Protein AF-A0A1X1XH77-F1 (afdb_monomer)

Sequence (384 aa):
MEAVADIVAADPANDDDTEAIATCLHEIAPSGPGAYGYLTWRYAATRATGSESSVSTAHEDLVALAIFIDHERQLLKDLVRAHGSILTKPNLAGLALRKEFKDLIDADVAGNSAADELRRTRASFNFLRRAVLLTVANSGNDQQLWDMLDRIRRPSTDRLPETSPQLERAIRRLIGFTAAVGELLSTDDANLAEFFRHSRRQLIALQLKRYDFLRRFRDGVAGWERASRRTTELAFEVLPRGEQLRTFLGEIRRSKMYSGYRVDEHRLTVLEDLETHFGAERCTWHRGRDHSDGIGNNYLVLAINSANGSGENAVAISPLAGRHATYVVRREWAEADWRILFANPKFEARLRGARKLLFTTGADRIDQYSAMRDKIINLLECNP

pLDDT: mean 75.99, std 14.58, range [31.11, 94.81]

Foldseek 3Di:
DLVLLCLLCVPPPDPDDSVLSVVLVVLLDDDDFLQHAPLNLVLVLVVVLPDDDDPQFPLNVLLSSLVSLVVVLVLLVVCCVVQNPLLVDLVSLVVSLVVLLVVLVVLLPDDPALVSLLVNLVSLLSSLSSNVLSCLSHVVCLVVSVVSLVVRDQRDPPSYPDHDPSSVSSNVSSVSSSVSSVVLSPDDPVSNVSRSVSHSVSSVCSNVCSVVSSVVSNVVVVVVVVVLVVPPDQQKDWDDPDPVLVVVVVCVVVDCPCPPFDFASVLCVLVVVLCVVQPVVQWIKMAGDPPQLFLRPQWIKIWGQDPVNLGTKMWIDGRGPPPDWIKTAASVQFQDDLSSLRSHHPSSSVSRGIDTHHQDDDPPPDHSSVVVSVVRCCVRPPDD

Secondary structure (DSSP, 8-state):
-HHHHHHHHTSTT--S-HHHHHHHHHTTS--SSSSS-HHHHHHHHHHHTT-------HHHHHHHHHHHHHHHHHHHHHHHHHH--TTT-HHHHHHHHHHHHHHHHHTT-S--SHHHHHHHHHHHHHHHHHHHHHHHHSGGGHHHHHHHHHHSPPP-GGG-SS--HHHHHHHHHHHHHHHHHHHHHTS-HHHHHHHHHHHHHHHHHHHTTTTHHHHHHHHHHHHHHHHHTT--S-SEEEEPTTTHHHHHHHHHHH-GGGTTS-B-GGGGHHHHHHHHHH-GGGEEEEEEPTT-TTTTTT-EEEEEE-TTSS-EEEEEE-SBTTT--EEEE-GGG-SS-HHHHHHS-HHHHHHTTEEEE-----TTS--HHHHHHHHHHHHHHS--

Mean predicted aligned error: 16.62 Å

Nearest PDB structures (foldseek):
  5xyf-assembly1_A  TM=3.357E-01  e=1.578E+00  Homo sapiens
  8v2d-assembly1_y  TM=3.725E-01  e=5.227E+00  synthetic construct
  5l7d-assembly1_A  TM=1.711E-01  e=3.007E+00  Homo sapiens
  4k1p-assembly2_B  TM=1.311E-01  e=5.473E+00  Bacillus cereus
  8zmg-assembly2_B  TM=1.627E-01  e=8.284E+00  Homo sapiens

Structure (mmCIF, N/CA/C/O backbone):
data_AF-A0A1X1XH77-F1
#
_entry.id   AF-A0A1X1XH77-F1
#
loop_
_atom_site.group_PDB
_atom_site.id
_atom_site.type_symbol
_atom_site.label_atom_id
_atom_site.label_alt_id
_atom_site.label_comp_id
_atom_site.label_asym_id
_atom_site.label_entity_id
_atom_site.label_seq_id
_atom_site.pdbx_PDB_ins_code
_atom_site.Cartn_x
_atom_site.Cartn_y
_atom_site.Cartn_z
_atom_site.occupancy
_atom_site.B_iso_or_equiv
_atom_site.auth_seq_id
_atom_site.auth_comp_id
_atom_site.auth_asym_id
_atom_site.auth_atom_id
_atom_site.pdbx_PDB_model_num
ATOM 1 N N . MET A 1 1 ? 5.839 -0.515 13.657 1.00 50.41 1 MET A N 1
ATOM 2 C CA . MET A 1 1 ? 5.701 -1.760 12.870 1.00 50.41 1 MET A CA 1
ATOM 3 C C . MET A 1 1 ? 4.861 -2.798 13.601 1.00 50.41 1 MET A C 1
ATOM 5 O O . MET A 1 1 ? 3.942 -3.304 12.985 1.00 50.41 1 MET A O 1
ATOM 9 N N . GLU A 1 2 ? 5.056 -3.042 14.901 1.00 44.75 2 GLU A N 1
ATOM 10 C CA . GLU A 1 2 ? 4.159 -3.925 15.683 1.00 44.75 2 GLU A CA 1
ATOM 11 C C . GLU A 1 2 ? 2.703 -3.438 15.705 1.00 44.75 2 GLU A C 1
ATOM 13 O O . GLU A 1 2 ? 1.815 -4.162 15.278 1.00 44.75 2 GLU A O 1
ATOM 18 N N . ALA A 1 3 ? 2.461 -2.156 16.010 1.00 45.78 3 ALA A N 1
ATOM 19 C CA . ALA A 1 3 ? 1.115 -1.571 15.928 1.00 45.78 3 ALA A CA 1
ATOM 20 C C . ALA A 1 3 ? 0.485 -1.648 14.517 1.00 45.78 3 ALA A C 1
ATOM 22 O O . ALA A 1 3 ? -0.729 -1.596 14.380 1.00 45.78 3 ALA A O 1
ATOM 23 N N . VAL A 1 4 ? 1.310 -1.765 13.470 1.00 54.72 4 VAL A N 1
ATOM 24 C CA . VAL A 1 4 ? 0.913 -1.878 12.055 1.00 54.72 4 VAL A CA 1
ATOM 25 C C . VAL A 1 4 ? 0.595 -3.334 11.692 1.00 54.72 4 VAL A C 1
ATOM 27 O O . VAL A 1 4 ? -0.341 -3.593 10.940 1.00 54.72 4 VAL A O 1
ATOM 30 N N . ALA A 1 5 ? 1.331 -4.287 12.263 1.00 54.03 5 ALA A N 1
ATOM 31 C CA . ALA A 1 5 ? 1.036 -5.708 12.153 1.00 54.03 5 ALA A CA 1
ATOM 32 C C . ALA A 1 5 ? -0.266 -6.061 12.881 1.00 54.03 5 ALA A C 1
ATOM 34 O O . ALA A 1 5 ? -1.115 -6.729 12.299 1.00 54.03 5 ALA A O 1
ATOM 35 N N . ASP A 1 6 ? -0.484 -5.504 14.076 1.00 53.34 6 ASP A N 1
ATOM 36 C CA . ASP A 1 6 ? -1.749 -5.619 14.811 1.00 53.34 6 ASP A CA 1
ATOM 37 C C . ASP A 1 6 ? -2.933 -5.037 14.023 1.00 53.34 6 ASP A C 1
A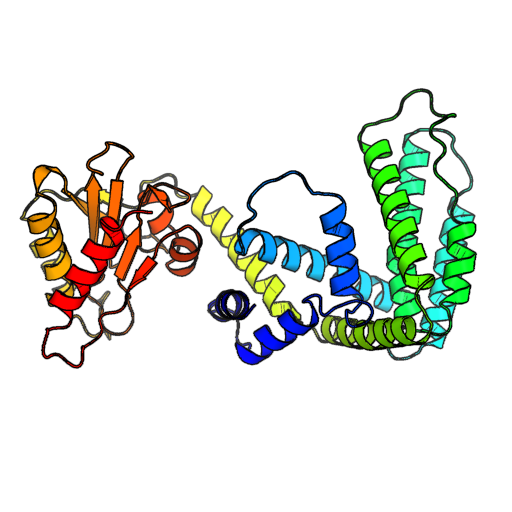TOM 39 O O . ASP A 1 6 ? -4.049 -5.546 14.102 1.00 53.34 6 ASP A O 1
ATOM 43 N N . ILE A 1 7 ? -2.701 -3.970 13.247 1.00 54.81 7 ILE A N 1
ATOM 44 C CA . ILE A 1 7 ? -3.710 -3.347 12.378 1.00 54.81 7 ILE A CA 1
ATOM 45 C C . ILE A 1 7 ? -4.145 -4.297 11.256 1.00 54.81 7 ILE A C 1
ATOM 47 O O . ILE A 1 7 ? -5.334 -4.409 10.970 1.00 54.81 7 ILE A O 1
ATOM 51 N N . VAL A 1 8 ? -3.192 -4.974 10.622 1.00 53.75 8 VAL A N 1
ATOM 52 C CA . VAL A 1 8 ? -3.450 -5.879 9.497 1.00 53.75 8 VAL A CA 1
ATOM 53 C C . VAL A 1 8 ? -3.994 -7.232 9.973 1.00 53.75 8 VAL A C 1
ATOM 55 O O . VAL A 1 8 ? -4.868 -7.798 9.316 1.00 53.75 8 VAL A O 1
ATOM 58 N N . ALA A 1 9 ? -3.502 -7.744 11.104 1.00 54.25 9 ALA A N 1
ATOM 59 C CA . ALA A 1 9 ? -3.920 -9.021 11.686 1.00 54.25 9 ALA A CA 1
ATOM 60 C C . ALA A 1 9 ? -5.307 -8.957 12.351 1.00 54.25 9 ALA A C 1
ATOM 62 O O . ALA A 1 9 ? -5.973 -9.973 12.508 1.00 54.25 9 ALA A O 1
ATOM 63 N N . ALA A 1 10 ? -5.768 -7.762 12.741 1.00 52.66 10 ALA A N 1
ATOM 64 C CA . ALA A 1 10 ? -7.101 -7.567 13.313 1.00 52.66 10 ALA A CA 1
ATOM 65 C C . ALA A 1 10 ? -8.241 -7.593 12.274 1.00 52.66 10 ALA A C 1
ATOM 67 O O . ALA A 1 10 ? -9.410 -7.535 12.671 1.00 52.66 10 ALA A O 1
ATOM 68 N N . ASP A 1 11 ? -7.930 -7.656 10.974 1.00 58.25 11 ASP A N 1
ATOM 69 C CA . ASP A 1 11 ? -8.921 -7.870 9.918 1.00 58.25 11 ASP A CA 1
ATOM 70 C C . ASP A 1 11 ? -9.438 -9.322 9.992 1.00 58.25 11 ASP A C 1
ATOM 72 O O . ASP A 1 11 ? -8.651 -10.250 9.807 1.00 58.25 11 ASP A O 1
ATOM 76 N N . PRO A 1 12 ? -10.743 -9.559 10.239 1.00 48.72 12 PRO A N 1
ATOM 77 C CA . PRO A 1 12 ? -11.304 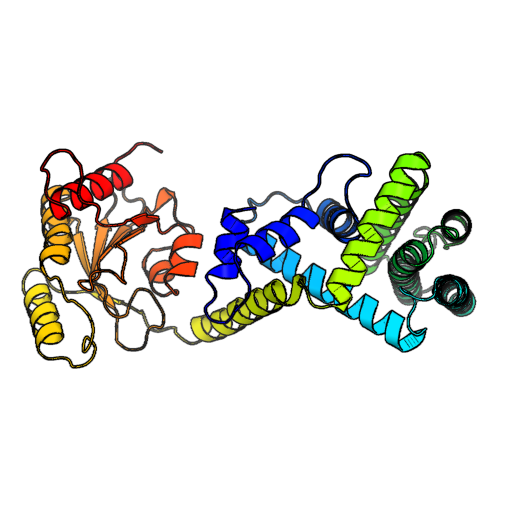-10.908 10.343 1.00 48.72 12 PRO A CA 1
ATOM 78 C C . PRO A 1 12 ? -11.200 -11.728 9.045 1.00 48.72 12 PRO A C 1
ATOM 80 O O . PRO A 1 12 ? -11.488 -12.921 9.072 1.00 48.72 12 PRO A O 1
ATOM 83 N N . ALA A 1 13 ? -10.827 -11.109 7.917 1.00 49.38 13 ALA A N 1
ATOM 84 C CA . ALA A 1 13 ? -10.548 -11.785 6.651 1.00 49.38 13 ALA A CA 1
ATOM 85 C C . ALA A 1 13 ? -9.068 -12.192 6.466 1.00 49.38 13 ALA A C 1
ATOM 87 O O . ALA A 1 13 ? -8.723 -12.767 5.426 1.00 49.38 13 ALA A O 1
ATOM 88 N N . ASN A 1 14 ? -8.186 -11.878 7.421 1.00 56.81 14 ASN A N 1
ATOM 89 C CA . ASN A 1 14 ? -6.795 -12.326 7.422 1.00 56.81 14 ASN A CA 1
ATOM 90 C C . ASN A 1 14 ? -6.616 -13.550 8.324 1.00 56.81 14 ASN A C 1
ATOM 92 O O . ASN A 1 14 ? -6.717 -13.456 9.540 1.00 56.81 14 ASN A O 1
ATOM 96 N N . ASP A 1 15 ? -6.268 -14.679 7.707 1.00 58.69 15 ASP A N 1
ATOM 97 C CA . ASP A 1 15 ? -5.841 -15.901 8.408 1.00 58.69 15 ASP A CA 1
ATOM 98 C C . ASP A 1 15 ? -4.331 -15.898 8.740 1.00 58.69 15 ASP A C 1
ATOM 100 O O . ASP A 1 15 ? -3.814 -16.870 9.290 1.00 58.69 15 ASP A O 1
ATOM 104 N N . ASP A 1 16 ? -3.601 -14.842 8.360 1.00 59.59 16 ASP A N 1
ATOM 105 C CA . ASP A 1 16 ? -2.149 -14.757 8.536 1.00 59.59 16 ASP A CA 1
ATOM 106 C C . ASP A 1 16 ? -1.786 -14.357 9.980 1.00 59.59 16 ASP A C 1
ATOM 108 O O . ASP A 1 16 ? -2.350 -13.415 10.537 1.00 59.59 16 ASP A O 1
ATOM 112 N N . ASP A 1 17 ? -0.809 -15.053 10.570 1.00 66.88 17 ASP A N 1
ATOM 113 C CA . ASP A 1 17 ? -0.306 -14.792 11.925 1.00 66.88 17 ASP A CA 1
ATOM 114 C C . ASP A 1 17 ? 0.305 -13.379 12.041 1.00 66.88 17 ASP A C 1
ATOM 116 O O . ASP A 1 17 ? 1.078 -12.943 11.177 1.00 66.88 17 ASP A O 1
ATOM 120 N N . THR A 1 18 ? 0.001 -12.666 13.130 1.00 66.06 18 THR A N 1
ATOM 121 C CA . THR A 1 18 ? 0.536 -11.334 13.447 1.00 66.06 18 THR A CA 1
ATOM 122 C C . THR A 1 18 ? 2.065 -11.308 13.400 1.00 66.06 18 THR A C 1
ATOM 124 O O . THR A 1 18 ? 2.646 -10.336 12.912 1.00 66.06 18 THR A O 1
ATOM 127 N N . GLU A 1 19 ? 2.732 -12.379 13.838 1.00 66.62 19 GLU A N 1
ATOM 128 C CA . GLU A 1 19 ? 4.197 -12.490 13.795 1.00 66.62 19 GLU A CA 1
ATOM 129 C C . GLU A 1 19 ? 4.725 -12.588 12.351 1.00 66.62 19 GLU A C 1
ATOM 131 O O . GLU A 1 19 ? 5.725 -11.955 11.987 1.00 66.62 19 GLU A O 1
ATOM 136 N N . ALA A 1 20 ? 4.011 -13.308 11.480 1.00 67.75 20 ALA A N 1
ATOM 137 C CA . ALA A 1 20 ? 4.349 -13.420 10.064 1.00 67.75 20 ALA A CA 1
ATOM 138 C C . ALA A 1 20 ? 4.154 -12.083 9.330 1.00 67.75 20 ALA A C 1
ATOM 140 O O . ALA A 1 20 ? 4.995 -11.695 8.510 1.00 67.75 20 ALA A O 1
ATOM 141 N N . ILE A 1 21 ? 3.087 -11.349 9.660 1.00 69.88 21 ILE A N 1
ATOM 142 C CA . ILE A 1 21 ? 2.819 -10.001 9.146 1.00 69.88 21 ILE A CA 1
ATOM 143 C C . ILE A 1 21 ? 3.902 -9.025 9.618 1.00 69.88 21 ILE A C 1
ATOM 145 O O . ILE A 1 21 ? 4.469 -8.301 8.797 1.00 69.88 21 ILE A O 1
ATOM 149 N N . ALA A 1 22 ? 4.233 -9.023 10.913 1.00 70.56 22 ALA A N 1
ATOM 150 C CA . ALA A 1 22 ? 5.274 -8.170 11.481 1.00 70.56 22 ALA A CA 1
ATOM 151 C C . ALA A 1 22 ? 6.634 -8.426 10.822 1.00 70.56 22 ALA A C 1
ATOM 153 O O . ALA A 1 22 ? 7.317 -7.475 10.446 1.00 70.56 22 ALA A O 1
ATOM 154 N N . THR A 1 23 ? 6.978 -9.695 10.595 1.00 74.44 23 THR A N 1
ATOM 155 C CA . THR A 1 23 ? 8.203 -10.093 9.892 1.00 74.44 23 THR A CA 1
ATOM 156 C C . THR A 1 23 ? 8.227 -9.560 8.456 1.00 74.44 23 THR A C 1
ATOM 158 O O . THR A 1 23 ? 9.194 -8.916 8.053 1.00 74.44 23 THR A O 1
ATOM 161 N N . CYS A 1 24 ? 7.148 -9.752 7.687 1.00 73.31 24 CYS A N 1
ATOM 162 C CA . CYS A 1 24 ? 7.056 -9.257 6.306 1.00 73.31 24 CYS A CA 1
ATOM 163 C C . CYS A 1 24 ? 7.119 -7.724 6.230 1.00 73.31 24 CYS A C 1
ATOM 165 O O . CYS A 1 24 ? 7.722 -7.163 5.318 1.00 73.31 24 CYS A O 1
ATOM 167 N N . LEU A 1 25 ? 6.504 -7.034 7.189 1.00 75.25 25 LEU A N 1
ATOM 168 C CA . LEU A 1 25 ? 6.560 -5.582 7.294 1.00 75.25 25 LEU A CA 1
ATOM 169 C C . LEU A 1 25 ? 7.969 -5.105 7.677 1.00 75.25 25 LEU A C 1
ATOM 171 O O . LEU A 1 25 ? 8.445 -4.116 7.122 1.00 75.25 25 LEU A O 1
ATOM 175 N N . HIS A 1 26 ? 8.660 -5.812 8.574 1.00 74.44 26 HIS A N 1
ATOM 176 C CA . HIS A 1 26 ? 10.034 -5.496 8.959 1.00 74.44 26 HIS A CA 1
ATOM 177 C C . HIS A 1 26 ? 11.010 -5.642 7.783 1.00 74.44 26 HIS A C 1
ATOM 179 O O . HIS A 1 26 ? 11.875 -4.792 7.616 1.00 74.44 26 HIS A O 1
ATOM 185 N N . GLU A 1 27 ? 10.803 -6.623 6.897 1.00 73.94 27 GLU A N 1
ATOM 186 C CA . GLU A 1 27 ? 11.566 -6.750 5.643 1.00 73.94 27 GLU A CA 1
ATOM 187 C C . GLU A 1 27 ? 11.402 -5.545 4.699 1.00 73.94 27 GLU A C 1
ATOM 189 O O . GLU A 1 27 ? 12.238 -5.355 3.816 1.00 73.94 27 GLU A O 1
ATOM 194 N N . ILE A 1 28 ? 10.333 -4.751 4.847 1.00 73.44 28 ILE A N 1
ATOM 195 C CA . ILE A 1 28 ? 10.083 -3.539 4.053 1.00 73.44 28 ILE A CA 1
ATOM 196 C C . ILE A 1 28 ? 10.552 -2.273 4.802 1.00 73.44 28 ILE A C 1
ATOM 198 O O . ILE A 1 28 ? 10.712 -1.221 4.178 1.00 73.44 28 ILE A O 1
ATOM 202 N N . ALA A 1 29 ? 10.836 -2.347 6.106 1.00 67.62 29 ALA A N 1
ATOM 203 C CA . ALA A 1 29 ? 11.350 -1.217 6.876 1.00 67.62 29 ALA A CA 1
ATOM 204 C C . ALA A 1 29 ? 12.810 -0.901 6.491 1.00 67.62 29 ALA A C 1
ATOM 206 O O . ALA A 1 29 ? 13.607 -1.817 6.303 1.00 67.62 29 ALA A O 1
ATOM 207 N N . PRO A 1 30 ? 13.199 0.381 6.379 1.00 61.31 30 PRO A N 1
ATOM 208 C CA . PRO A 1 30 ? 14.587 0.739 6.110 1.00 61.31 30 PRO A CA 1
ATOM 209 C C . PRO A 1 30 ? 15.481 0.412 7.314 1.00 61.31 30 PRO A C 1
ATOM 211 O O . PRO A 1 30 ? 15.275 0.929 8.410 1.00 61.31 30 PRO A O 1
ATOM 214 N N . SER A 1 31 ? 16.504 -0.411 7.089 1.00 55.69 31 SER A N 1
ATOM 215 C CA . SER A 1 31 ? 17.492 -0.837 8.086 1.00 55.69 31 SER A CA 1
ATOM 216 C C . SER A 1 31 ? 18.908 -0.390 7.699 1.00 55.69 31 SER A C 1
ATOM 218 O O . SER A 1 31 ? 19.804 -1.211 7.582 1.00 55.69 31 SER A O 1
ATOM 220 N N . GLY A 1 32 ? 19.121 0.914 7.483 1.00 56.88 32 GLY A N 1
ATOM 221 C CA . GLY A 1 32 ? 20.435 1.484 7.128 1.00 56.88 32 GLY A CA 1
ATOM 222 C C . GLY A 1 32 ? 20.841 1.312 5.648 1.00 56.88 32 GLY A C 1
ATOM 223 O O . GLY A 1 32 ? 20.123 0.660 4.894 1.00 56.88 32 GLY A O 1
ATOM 224 N N . PRO A 1 33 ? 21.951 1.929 5.192 1.00 54.31 33 PRO A N 1
ATOM 225 C CA . PRO A 1 33 ? 22.404 1.869 3.793 1.00 54.31 33 PRO A CA 1
ATOM 226 C C . PRO A 1 33 ? 22.700 0.429 3.341 1.00 54.31 33 PRO A C 1
ATOM 228 O O . PRO A 1 33 ? 23.313 -0.324 4.089 1.00 54.31 33 PRO A O 1
ATOM 231 N N . GLY A 1 34 ? 22.255 0.027 2.143 1.00 58.16 34 GLY A N 1
ATOM 232 C CA . GLY A 1 34 ? 22.553 -1.290 1.542 1.00 58.16 34 GLY A CA 1
ATOM 233 C C . GLY A 1 34 ? 21.811 -2.498 2.142 1.00 58.16 34 GLY A C 1
ATOM 234 O O . GLY A 1 34 ? 21.593 -3.491 1.455 1.00 58.16 34 GLY A O 1
ATOM 235 N N . ALA A 1 35 ? 21.340 -2.405 3.387 1.00 67.38 35 ALA A N 1
ATOM 236 C CA . ALA A 1 35 ? 20.616 -3.476 4.081 1.00 67.38 35 ALA A CA 1
ATOM 237 C C . ALA A 1 35 ? 19.097 -3.489 3.812 1.00 67.38 35 ALA A C 1
ATOM 239 O O . ALA A 1 35 ? 18.361 -4.284 4.397 1.00 67.38 35 ALA A O 1
ATOM 240 N N . TYR A 1 36 ? 18.615 -2.624 2.919 1.00 78.00 36 TYR A N 1
ATOM 241 C CA . TYR A 1 36 ? 17.235 -2.617 2.440 1.00 78.00 36 TYR A CA 1
ATOM 242 C C . TYR A 1 36 ? 17.122 -3.282 1.059 1.00 78.00 36 TYR A C 1
ATOM 244 O O . TYR A 1 36 ? 18.053 -3.261 0.260 1.00 78.00 36 TYR A O 1
ATOM 252 N N . GLY A 1 37 ? 15.962 -3.867 0.748 1.00 87.50 37 GLY A N 1
ATOM 253 C CA . GLY A 1 37 ? 15.689 -4.455 -0.569 1.00 87.50 37 GLY A CA 1
ATOM 254 C C . GLY A 1 37 ? 14.937 -3.523 -1.529 1.00 87.50 37 GLY A C 1
ATOM 255 O O . GLY A 1 37 ? 14.533 -2.411 -1.177 1.00 87.50 37 GLY A O 1
ATOM 256 N N . TYR A 1 38 ? 14.709 -4.012 -2.750 1.00 90.56 38 TYR A N 1
ATOM 257 C CA . TYR A 1 38 ? 14.035 -3.327 -3.856 1.00 90.56 38 TYR A CA 1
ATOM 258 C C . TYR A 1 38 ? 12.739 -2.625 -3.452 1.00 90.56 38 TYR A C 1
ATOM 260 O O . TYR A 1 38 ? 12.529 -1.483 -3.854 1.00 90.56 38 TYR A O 1
ATOM 268 N N . LEU A 1 39 ? 11.871 -3.275 -2.668 1.00 88.62 39 LEU A N 1
ATOM 269 C CA . LEU A 1 39 ? 10.568 -2.713 -2.302 1.00 88.62 39 LEU A CA 1
ATOM 270 C C . LEU A 1 39 ? 10.711 -1.491 -1.404 1.00 88.62 39 LEU A C 1
ATOM 272 O O . LEU A 1 39 ? 10.066 -0.476 -1.651 1.00 88.62 39 LEU A O 1
ATOM 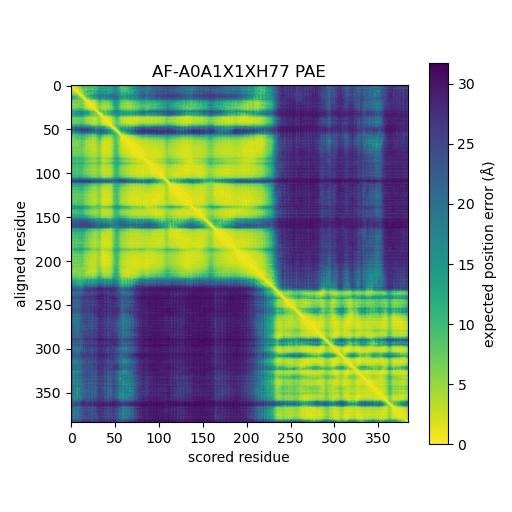276 N N . THR A 1 40 ? 11.595 -1.566 -0.415 1.00 86.38 40 THR A N 1
ATOM 277 C CA . THR A 1 40 ? 11.904 -0.461 0.496 1.00 86.38 40 THR A CA 1
ATOM 278 C C . THR A 1 40 ? 12.531 0.707 -0.255 1.00 86.38 40 THR A C 1
ATOM 280 O O . THR A 1 40 ? 12.060 1.839 -0.141 1.00 86.38 40 THR A O 1
ATOM 283 N N . TRP A 1 41 ? 13.542 0.425 -1.082 1.00 86.81 41 TRP A N 1
ATOM 284 C CA . TRP A 1 41 ? 14.224 1.429 -1.900 1.00 86.81 41 TRP A CA 1
ATOM 285 C C . TRP A 1 41 ? 13.260 2.130 -2.865 1.00 86.81 41 TRP A C 1
ATOM 287 O O . TRP A 1 41 ? 13.200 3.359 -2.920 1.00 86.81 41 TRP A O 1
ATOM 297 N N . ARG A 1 42 ? 12.426 1.364 -3.582 1.00 85.31 42 ARG A N 1
ATOM 298 C CA . ARG A 1 42 ? 11.423 1.919 -4.501 1.00 85.31 42 ARG A CA 1
ATOM 299 C C . ARG A 1 42 ? 10.353 2.725 -3.781 1.00 85.31 42 ARG A C 1
ATOM 301 O O . ARG A 1 42 ? 9.961 3.772 -4.301 1.00 85.31 42 ARG A O 1
ATOM 308 N N . TYR A 1 43 ? 9.880 2.254 -2.629 1.00 80.19 43 TYR A N 1
ATOM 309 C CA . TYR A 1 43 ? 8.871 2.956 -1.840 1.00 80.19 43 TYR A CA 1
ATOM 310 C C . TYR A 1 43 ? 9.405 4.309 -1.345 1.00 80.19 43 TYR A C 1
ATOM 312 O O . TYR A 1 43 ? 8.747 5.340 -1.527 1.00 80.19 43 TYR A O 1
ATOM 320 N N . ALA A 1 44 ? 10.644 4.340 -0.843 1.00 75.44 44 ALA A N 1
ATOM 321 C CA . ALA A 1 44 ? 11.332 5.574 -0.465 1.00 75.44 44 ALA A CA 1
ATOM 322 C C . ALA A 1 44 ? 11.494 6.532 -1.660 1.00 75.44 44 ALA A C 1
ATOM 324 O O . ALA A 1 44 ? 11.108 7.700 -1.569 1.00 75.44 44 ALA A O 1
ATOM 325 N N . ALA A 1 45 ? 11.943 6.024 -2.816 1.00 68.06 45 ALA A N 1
ATOM 326 C CA . ALA A 1 45 ? 12.079 6.811 -4.044 1.00 68.06 45 ALA A CA 1
ATOM 327 C C . ALA A 1 45 ? 10.740 7.402 -4.528 1.00 68.06 45 ALA A C 1
ATOM 329 O O . ALA A 1 45 ? 10.705 8.496 -5.089 1.00 68.06 45 ALA A O 1
ATOM 330 N N . THR A 1 46 ? 9.609 6.720 -4.298 1.00 66.00 46 THR A N 1
ATOM 331 C CA . THR A 1 46 ? 8.284 7.290 -4.594 1.00 66.00 46 THR A CA 1
ATOM 332 C C . THR A 1 46 ? 7.854 8.374 -3.607 1.00 66.00 46 THR A C 1
ATOM 334 O O . THR A 1 46 ? 7.267 9.366 -4.043 1.00 66.00 46 THR A O 1
ATOM 337 N N . ARG A 1 47 ? 8.163 8.244 -2.309 1.00 63.22 47 ARG A N 1
ATOM 338 C CA . ARG A 1 47 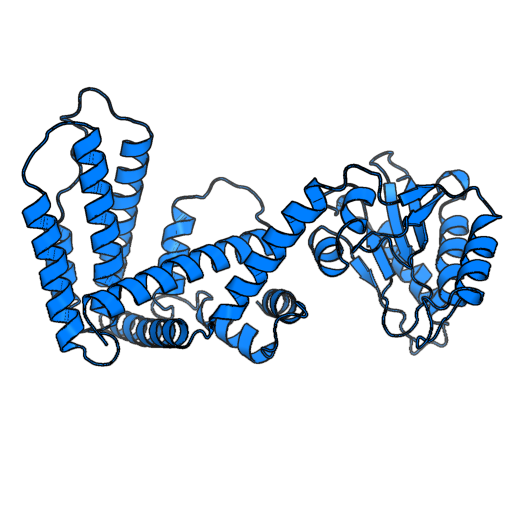? 7.760 9.230 -1.288 1.00 63.22 47 ARG A CA 1
ATOM 339 C C . ARG A 1 47 ? 8.590 10.508 -1.302 1.00 63.22 47 ARG A C 1
ATOM 341 O O . ARG A 1 47 ? 8.016 11.576 -1.113 1.00 63.22 47 ARG A O 1
ATOM 348 N N . ALA A 1 48 ? 9.887 10.429 -1.604 1.00 51.62 48 ALA A N 1
ATOM 349 C CA . ALA A 1 48 ? 10.749 11.609 -1.723 1.00 51.62 48 ALA A CA 1
ATOM 350 C C . ALA A 1 48 ? 10.225 12.624 -2.763 1.00 51.62 48 ALA A C 1
ATOM 352 O O . ALA A 1 48 ? 10.423 13.826 -2.626 1.00 51.62 48 ALA A O 1
ATOM 353 N N . THR A 1 49 ? 9.473 12.157 -3.768 1.00 45.66 49 THR A N 1
ATOM 354 C CA . THR A 1 49 ? 8.859 13.014 -4.800 1.00 45.66 49 THR A CA 1
ATOM 355 C C . THR A 1 49 ? 7.509 13.643 -4.416 1.00 45.66 49 THR A C 1
ATOM 357 O O . THR A 1 49 ? 6.927 14.355 -5.236 1.00 45.66 49 THR A O 1
ATOM 360 N N . GLY A 1 50 ? 6.982 13.371 -3.214 1.00 41.78 50 GLY A N 1
ATOM 361 C CA . GLY A 1 50 ? 5.635 13.775 -2.776 1.00 41.78 50 GLY A CA 1
ATOM 362 C C . GLY A 1 50 ? 5.577 14.545 -1.453 1.00 41.78 50 GLY A C 1
ATOM 363 O O . GLY A 1 50 ? 4.499 14.661 -0.882 1.00 41.78 50 GLY A O 1
ATOM 364 N N . SER A 1 51 ? 6.708 15.038 -0.949 1.00 32.38 51 SER A N 1
ATOM 365 C CA . SER A 1 51 ? 6.800 15.717 0.347 1.00 32.38 51 SER A CA 1
ATOM 366 C C . SER A 1 51 ? 6.289 17.167 0.290 1.00 32.38 51 SER A C 1
ATOM 368 O O . SER A 1 51 ? 7.081 18.105 0.262 1.00 32.38 51 SER A O 1
ATOM 370 N N . GLU A 1 52 ? 4.971 17.348 0.352 1.00 31.11 52 GLU A N 1
ATOM 371 C CA . GLU A 1 52 ? 4.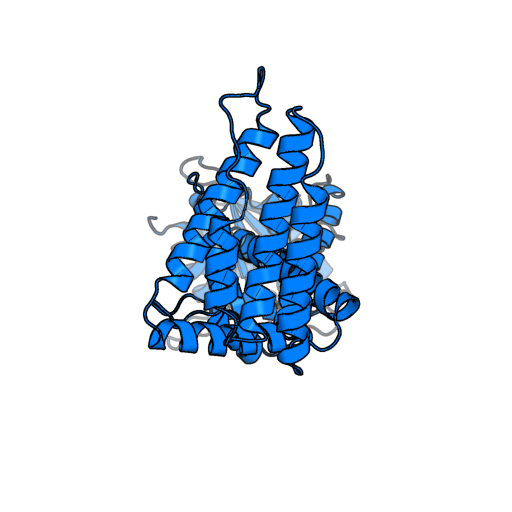382 18.482 1.072 1.00 31.11 52 GLU A CA 1
ATOM 372 C C . GLU A 1 52 ? 3.717 17.947 2.346 1.00 31.11 52 GLU A C 1
ATOM 374 O O . GLU A 1 52 ? 2.766 17.168 2.315 1.00 31.11 52 GLU A O 1
ATOM 379 N N . SER A 1 53 ? 4.330 18.329 3.466 1.00 39.12 53 SER A N 1
ATOM 380 C CA . SER A 1 53 ? 3.791 18.448 4.821 1.00 39.12 53 SER A CA 1
ATOM 381 C C . SER A 1 53 ? 2.283 18.206 4.981 1.00 39.12 53 SER A C 1
ATOM 383 O O . SER A 1 53 ? 1.475 19.131 4.948 1.00 39.12 53 SER A O 1
ATOM 385 N N . SER A 1 54 ? 1.917 16.967 5.279 1.00 36.34 54 SER A N 1
ATOM 386 C CA . SER A 1 54 ? 0.758 16.659 6.115 1.00 36.34 54 SER A CA 1
ATOM 387 C C . SER A 1 54 ? 1.144 15.489 7.013 1.00 36.34 54 SER A C 1
ATOM 389 O O . SER A 1 54 ? 1.922 14.619 6.614 1.00 36.34 54 SER A O 1
ATOM 391 N N . VAL A 1 55 ? 0.683 15.515 8.262 1.00 40.69 55 VAL A N 1
ATOM 392 C CA . VAL A 1 55 ? 0.852 14.410 9.209 1.00 40.69 55 VAL A CA 1
ATOM 393 C C . VAL A 1 55 ? 0.005 13.250 8.683 1.00 40.69 55 VAL A C 1
ATOM 395 O O . VAL A 1 55 ? -1.168 13.140 9.013 1.00 40.69 55 VAL A O 1
ATOM 398 N N . SER A 1 56 ? 0.582 12.452 7.781 1.00 48.38 56 SER A N 1
ATOM 399 C CA . SER A 1 56 ? -0.045 11.247 7.235 1.00 48.38 56 SER A CA 1
ATOM 400 C C . SER A 1 56 ? -0.265 10.264 8.376 1.00 48.38 56 SER A C 1
ATOM 402 O O . SER A 1 56 ? 0.655 9.985 9.154 1.00 48.38 56 SER A O 1
ATOM 404 N N . THR A 1 57 ? -1.487 9.767 8.515 1.00 60.81 57 THR A N 1
ATOM 405 C CA . THR A 1 57 ? -1.807 8.789 9.556 1.00 60.81 57 THR A CA 1
ATOM 406 C C . THR A 1 57 ? -1.150 7.443 9.230 1.00 60.81 57 THR A C 1
ATOM 408 O O . THR A 1 57 ? -0.925 7.097 8.067 1.00 60.81 57 THR A O 1
ATOM 411 N N . ALA A 1 58 ? -0.888 6.613 10.247 1.00 60.66 58 ALA A N 1
ATOM 412 C CA . ALA A 1 58 ? -0.350 5.261 10.036 1.00 60.66 58 ALA A CA 1
ATOM 413 C C . ALA A 1 58 ? -1.233 4.404 9.097 1.00 60.66 58 ALA A C 1
ATOM 415 O O . ALA A 1 58 ? -0.754 3.453 8.483 1.00 60.66 58 ALA A O 1
ATOM 416 N N . HIS A 1 59 ? -2.519 4.748 8.970 1.00 60.94 59 HIS A N 1
ATOM 417 C CA . HIS A 1 59 ? -3.463 4.117 8.057 1.00 60.94 59 HIS A CA 1
ATOM 418 C C . HIS A 1 59 ? -3.250 4.518 6.599 1.00 60.94 59 HIS A C 1
ATOM 420 O O . HIS A 1 59 ? -3.170 3.654 5.729 1.00 60.94 59 HIS A O 1
ATOM 426 N N . GLU A 1 60 ? -3.134 5.816 6.325 1.00 62.25 60 GLU A N 1
ATOM 427 C CA . GLU A 1 60 ? -2.880 6.331 4.976 1.00 62.25 60 GLU A CA 1
ATOM 428 C C . GLU A 1 60 ? -1.545 5.812 4.441 1.00 62.25 60 GLU A C 1
ATOM 430 O O . GLU A 1 60 ? -1.451 5.399 3.284 1.00 62.25 60 GLU A O 1
ATOM 435 N N . ASP A 1 61 ? -0.542 5.716 5.314 1.00 66.56 61 ASP A N 1
ATOM 436 C CA . ASP A 1 61 ? 0.750 5.116 4.993 1.00 66.56 61 ASP A CA 1
ATOM 437 C C . ASP A 1 61 ? 0.640 3.620 4.659 1.00 66.56 61 ASP A C 1
ATOM 439 O O . ASP A 1 61 ? 1.308 3.143 3.738 1.00 66.56 61 ASP A O 1
ATOM 443 N N . LEU A 1 62 ? -0.225 2.879 5.358 1.00 71.50 62 LEU A N 1
ATOM 444 C CA . LEU A 1 62 ? -0.495 1.468 5.073 1.00 71.50 62 LEU A CA 1
ATOM 445 C C . LEU A 1 62 ? -1.262 1.263 3.772 1.00 71.50 62 LEU A C 1
ATOM 447 O O . LEU A 1 62 ? -0.939 0.353 3.010 1.00 71.50 62 LEU A O 1
ATOM 451 N N . VAL A 1 63 ? -2.264 2.097 3.496 1.00 70.00 63 VAL A N 1
ATOM 452 C CA . VAL A 1 63 ? -3.015 2.059 2.237 1.00 70.00 63 VAL A CA 1
ATOM 453 C C . VAL A 1 63 ? -2.089 2.406 1.069 1.00 70.00 63 VAL A C 1
ATOM 455 O O . VAL A 1 63 ? -2.087 1.705 0.054 1.00 70.00 63 VAL A O 1
ATOM 458 N N . ALA A 1 64 ? -1.241 3.427 1.221 1.00 67.94 64 ALA A N 1
ATOM 459 C CA . ALA A 1 64 ? -0.231 3.787 0.231 1.00 67.94 64 ALA A CA 1
ATOM 460 C C . ALA A 1 64 ? 0.766 2.643 -0.009 1.00 67.94 64 ALA A C 1
ATOM 462 O O . ALA A 1 64 ? 1.058 2.312 -1.163 1.00 67.94 64 ALA A O 1
ATOM 463 N N . LEU A 1 65 ? 1.239 1.993 1.061 1.00 79.75 65 LEU A N 1
ATOM 464 C CA . LEU A 1 65 ? 2.098 0.816 0.972 1.00 79.75 65 LEU A CA 1
ATOM 465 C C . LEU A 1 65 ? 1.388 -0.352 0.271 1.00 79.75 65 LEU A C 1
ATOM 467 O O . LEU A 1 65 ? 1.972 -0.980 -0.608 1.00 79.75 65 LEU A O 1
ATOM 471 N N . ALA A 1 66 ? 0.122 -0.620 0.592 1.00 79.69 66 ALA A N 1
ATOM 472 C CA . ALA A 1 66 ? -0.664 -1.681 -0.032 1.00 79.69 66 ALA A CA 1
ATOM 473 C C . ALA A 1 66 ? -0.857 -1.458 -1.539 1.00 79.69 66 ALA A C 1
ATOM 475 O O . ALA A 1 66 ? -0.696 -2.386 -2.333 1.00 79.69 66 ALA A O 1
ATOM 476 N N . ILE A 1 67 ? -1.156 -0.222 -1.951 1.00 73.75 67 ILE A N 1
ATOM 477 C CA . ILE A 1 67 ? -1.253 0.162 -3.367 1.00 73.75 67 ILE A CA 1
ATOM 478 C C . ILE A 1 67 ? 0.099 -0.016 -4.064 1.00 73.75 67 ILE A C 1
ATOM 480 O O . ILE A 1 67 ? 0.164 -0.560 -5.168 1.00 73.75 67 ILE A O 1
ATOM 484 N N . PHE A 1 68 ? 1.185 0.424 -3.427 1.00 82.00 68 PHE A N 1
ATOM 485 C CA . PHE A 1 68 ? 2.534 0.272 -3.958 1.00 82.00 68 PHE A CA 1
ATOM 486 C C . PHE A 1 68 ? 2.905 -1.204 -4.168 1.00 82.00 68 PHE A C 1
ATOM 488 O O . PHE A 1 68 ? 3.311 -1.584 -5.267 1.00 82.00 68 PHE A O 1
ATOM 495 N N . ILE A 1 69 ? 2.705 -2.044 -3.151 1.00 85.81 69 ILE A N 1
ATOM 496 C CA . ILE A 1 69 ? 2.992 -3.481 -3.206 1.00 85.81 69 ILE A CA 1
ATOM 497 C C . ILE A 1 69 ? 2.167 -4.172 -4.296 1.00 85.81 69 ILE A C 1
ATOM 499 O O . ILE A 1 69 ? 2.704 -4.993 -5.041 1.00 85.81 69 ILE A O 1
ATOM 503 N N . ASP A 1 70 ? 0.890 -3.814 -4.451 1.00 82.44 70 ASP A N 1
ATOM 504 C CA . ASP A 1 70 ? 0.045 -4.366 -5.512 1.00 82.44 70 ASP A CA 1
ATOM 505 C C . ASP A 1 70 ? 0.553 -3.993 -6.915 1.00 82.44 70 ASP A C 1
ATOM 507 O O . ASP A 1 70 ? 0.625 -4.848 -7.804 1.00 82.44 70 ASP A O 1
ATOM 511 N N . HIS A 1 71 ? 0.988 -2.744 -7.109 1.00 82.12 71 HIS A N 1
ATOM 512 C CA . HIS A 1 71 ? 1.586 -2.306 -8.370 1.00 82.12 71 HIS A CA 1
ATOM 513 C C . HIS A 1 71 ? 2.889 -3.046 -8.695 1.00 82.12 71 HIS A C 1
ATOM 515 O O . HIS A 1 71 ? 3.078 -3.460 -9.841 1.00 82.12 71 HIS A O 1
ATOM 521 N N . GLU A 1 72 ? 3.786 -3.223 -7.722 1.00 86.12 72 GLU A N 1
ATOM 522 C CA . GLU A 1 72 ? 5.050 -3.938 -7.945 1.00 86.12 72 GLU A CA 1
ATOM 523 C C . GLU A 1 72 ? 4.816 -5.446 -8.163 1.00 86.12 72 GLU A C 1
ATOM 525 O O . GLU A 1 72 ? 5.455 -6.064 -9.018 1.00 86.12 72 GLU A O 1
ATOM 530 N N . ARG A 1 73 ? 3.816 -6.040 -7.497 1.00 89.62 73 ARG A N 1
ATOM 531 C CA . ARG A 1 73 ? 3.371 -7.418 -7.757 1.00 89.62 73 ARG A CA 1
ATOM 532 C C . ARG A 1 73 ? 2.846 -7.590 -9.183 1.00 89.62 73 ARG A C 1
ATOM 534 O O . ARG A 1 73 ? 3.195 -8.565 -9.851 1.00 89.62 73 ARG A O 1
ATOM 541 N N . GLN A 1 74 ? 2.006 -6.668 -9.655 1.00 86.00 74 GLN A N 1
ATOM 542 C CA . GLN A 1 74 ? 1.469 -6.713 -11.016 1.00 86.00 74 GLN A CA 1
ATOM 543 C C . GLN A 1 74 ? 2.585 -6.541 -12.056 1.00 86.00 74 GLN A C 1
ATOM 545 O O . GLN A 1 74 ? 2.618 -7.283 -13.036 1.00 86.00 74 GLN A O 1
ATOM 550 N N . LEU A 1 75 ? 3.548 -5.650 -11.800 1.00 86.62 75 LEU A N 1
ATOM 551 C CA . LEU A 1 75 ? 4.730 -5.477 -12.644 1.00 86.62 75 LEU A CA 1
ATOM 552 C C . LEU A 1 75 ? 5.560 -6.765 -12.743 1.00 86.62 75 LEU A C 1
ATOM 554 O O . LEU A 1 75 ? 5.908 -7.191 -13.846 1.00 86.62 75 LEU A O 1
ATOM 558 N N . LEU A 1 76 ? 5.832 -7.420 -11.609 1.00 91.38 76 LEU A N 1
ATOM 559 C CA . LEU A 1 76 ? 6.538 -8.701 -11.580 1.00 91.38 76 LEU A CA 1
ATOM 560 C C . LEU A 1 76 ? 5.766 -9.786 -12.344 1.00 91.38 76 LEU A C 1
ATOM 562 O O . LEU A 1 76 ? 6.352 -10.521 -13.137 1.00 91.38 76 LEU A O 1
ATOM 566 N N . LYS A 1 77 ? 4.444 -9.863 -12.155 1.00 90.50 77 LYS A N 1
ATOM 567 C CA . LYS A 1 77 ? 3.575 -10.800 -12.880 1.00 90.50 77 LYS A CA 1
ATOM 568 C C . LYS A 1 77 ? 3.629 -10.571 -14.391 1.00 90.50 77 LYS A C 1
ATOM 570 O O . LYS A 1 77 ? 3.685 -11.539 -15.148 1.00 90.50 77 LYS A O 1
ATOM 575 N N . ASP A 1 78 ? 3.636 -9.315 -14.832 1.00 88.38 78 ASP A N 1
ATOM 576 C CA . ASP A 1 78 ? 3.735 -8.963 -16.248 1.00 88.38 78 ASP A CA 1
ATOM 577 C C . ASP A 1 78 ? 5.092 -9.343 -16.846 1.00 88.38 78 ASP A C 1
ATOM 579 O O . ASP A 1 78 ? 5.129 -9.906 -17.941 1.00 88.38 78 ASP A O 1
ATOM 583 N N . LEU A 1 79 ? 6.189 -9.129 -16.114 1.00 91.06 79 LEU A N 1
ATOM 584 C CA . LEU A 1 79 ? 7.525 -9.561 -16.532 1.00 91.06 79 LEU A CA 1
ATOM 585 C C . LEU A 1 79 ? 7.643 -11.086 -16.614 1.00 91.06 79 LEU A C 1
ATOM 587 O O . LEU A 1 79 ? 8.157 -11.604 -17.603 1.00 91.06 79 LEU A O 1
ATOM 591 N N . VAL A 1 80 ? 7.125 -11.814 -15.620 1.00 90.69 80 VAL A N 1
ATOM 592 C CA . VAL A 1 80 ? 7.128 -13.287 -15.626 1.00 90.69 80 VAL A CA 1
ATOM 593 C C . VAL A 1 80 ? 6.276 -13.837 -16.769 1.00 90.69 80 VAL A C 1
ATOM 595 O O . VAL A 1 80 ? 6.664 -14.801 -17.425 1.00 90.69 80 VAL A O 1
ATOM 598 N N . ARG A 1 81 ? 5.132 -13.207 -17.057 1.00 90.88 81 ARG A N 1
ATOM 599 C CA . ARG A 1 81 ? 4.286 -13.571 -18.200 1.00 90.88 81 ARG A CA 1
ATOM 600 C C . ARG A 1 81 ? 4.988 -13.329 -19.538 1.00 90.88 81 ARG A C 1
ATOM 602 O O . ARG A 1 81 ? 4.840 -14.144 -20.441 1.00 90.88 81 ARG A O 1
ATOM 609 N N . ALA A 1 82 ? 5.717 -12.223 -19.674 1.00 89.75 82 ALA A N 1
ATOM 610 C CA . ALA A 1 82 ? 6.373 -11.847 -20.924 1.00 89.75 82 ALA A CA 1
ATOM 611 C C . ALA A 1 82 ? 7.673 -12.626 -21.190 1.00 89.75 82 ALA A C 1
ATOM 613 O O . ALA A 1 82 ? 7.959 -12.959 -22.339 1.00 89.75 82 ALA A O 1
ATOM 614 N N . HIS A 1 83 ? 8.450 -12.920 -20.143 1.00 93.06 83 HIS A N 1
ATOM 615 C CA . HIS A 1 83 ? 9.831 -13.407 -20.269 1.00 93.06 83 HIS A CA 1
ATOM 616 C C . HIS A 1 83 ? 10.105 -14.732 -19.536 1.00 93.06 83 HIS A C 1
ATOM 618 O O . HIS A 1 83 ? 11.222 -15.249 -19.577 1.00 93.06 83 HIS A O 1
ATOM 624 N N . GLY A 1 84 ? 9.098 -15.314 -18.880 1.00 91.06 84 GLY A N 1
ATOM 625 C CA . GLY A 1 84 ? 9.198 -16.582 -18.157 1.00 91.06 84 GLY A CA 1
ATOM 626 C C . GLY A 1 84 ? 9.742 -16.441 -16.732 1.00 91.06 84 GLY A C 1
ATOM 627 O O . GLY A 1 84 ? 9.687 -15.379 -16.118 1.00 91.06 84 GLY A O 1
ATOM 628 N N . SER A 1 85 ? 10.261 -17.536 -16.167 1.00 90.38 85 SER A N 1
ATOM 629 C CA . SER A 1 85 ? 10.655 -17.633 -14.749 1.00 90.38 85 SER A CA 1
ATOM 630 C C . SER A 1 85 ? 11.972 -16.910 -14.410 1.00 90.38 85 SER A C 1
ATOM 632 O O . SER A 1 85 ? 12.925 -17.527 -13.922 1.00 90.38 85 SER A O 1
ATOM 634 N N . ILE A 1 86 ? 12.020 -15.597 -14.647 1.00 91.81 86 ILE A N 1
ATOM 635 C CA . ILE A 1 86 ? 13.196 -14.721 -14.522 1.00 91.81 86 ILE A CA 1
ATOM 636 C C . ILE A 1 86 ? 13.891 -14.795 -13.152 1.00 91.81 86 ILE A C 1
ATOM 638 O O . ILE A 1 86 ? 15.114 -14.757 -13.103 1.00 91.81 86 ILE A O 1
ATOM 642 N N . LEU A 1 87 ? 13.156 -15.007 -12.049 1.00 89.19 87 LEU A N 1
ATOM 643 C CA . LEU A 1 87 ? 13.743 -15.121 -10.700 1.00 89.19 87 LEU A CA 1
ATOM 644 C C . LEU A 1 87 ? 14.488 -16.445 -10.455 1.00 89.19 87 LEU A C 1
ATOM 646 O O . LEU A 1 87 ? 15.353 -16.524 -9.580 1.00 89.19 87 LEU A O 1
ATOM 650 N N . THR A 1 88 ? 14.155 -17.489 -11.218 1.00 88.19 88 THR A N 1
ATOM 651 C CA . THR A 1 88 ? 14.786 -18.822 -11.128 1.00 88.19 88 THR A CA 1
ATOM 652 C C . THR A 1 88 ? 15.830 -19.062 -12.216 1.00 88.19 88 THR A C 1
ATOM 654 O O . THR A 1 88 ? 16.684 -19.928 -12.060 1.00 88.19 88 THR A O 1
ATOM 657 N N . LYS A 1 89 ? 15.771 -18.298 -13.315 1.00 89.19 89 LYS A N 1
ATOM 658 C CA . LYS A 1 89 ? 16.639 -18.441 -14.489 1.00 89.19 89 LYS A CA 1
ATOM 659 C C . LYS A 1 89 ? 17.277 -17.084 -14.836 1.00 89.19 89 LYS A C 1
ATOM 661 O O . LYS A 1 89 ? 16.743 -16.379 -15.694 1.00 89.19 89 LYS A O 1
ATOM 666 N N . PRO A 1 90 ? 18.431 -16.733 -14.236 1.00 86.62 90 PRO A N 1
ATOM 667 C CA . PRO A 1 90 ? 19.080 -15.426 -14.422 1.00 86.62 90 PRO A CA 1
ATOM 668 C C . PRO A 1 90 ? 19.378 -15.069 -15.890 1.00 86.62 90 PRO A C 1
ATOM 670 O O . PRO A 1 90 ? 19.250 -13.915 -16.302 1.00 86.62 90 PRO A O 1
ATOM 673 N N . ASN A 1 91 ? 19.693 -16.066 -16.723 1.00 89.75 91 ASN A N 1
ATOM 674 C CA . ASN A 1 91 ? 19.930 -15.863 -18.158 1.00 89.75 91 ASN A CA 1
ATOM 675 C C . ASN A 1 91 ? 18.702 -15.283 -18.883 1.00 89.75 91 ASN A C 1
ATOM 677 O O . ASN A 1 91 ? 18.859 -14.454 -19.779 1.00 89.75 91 ASN A O 1
ATOM 681 N N . LEU A 1 92 ? 17.483 -15.670 -18.475 1.00 92.38 92 LEU A N 1
ATOM 682 C CA . LEU A 1 92 ? 16.249 -15.111 -19.038 1.00 92.38 92 LEU A CA 1
ATOM 683 C C . LEU A 1 92 ? 16.075 -13.644 -18.650 1.00 92.38 92 LEU A C 1
ATOM 685 O O . LEU A 1 92 ? 15.661 -12.849 -19.486 1.00 92.38 92 LEU A O 1
ATOM 689 N N . ALA A 1 93 ? 16.439 -13.267 -17.422 1.00 92.31 93 ALA A N 1
ATOM 690 C CA . ALA A 1 93 ? 16.367 -11.878 -16.981 1.00 92.31 93 ALA A CA 1
ATOM 691 C C . ALA A 1 93 ? 17.324 -10.969 -17.774 1.00 92.31 93 ALA A C 1
ATOM 693 O O . ALA A 1 93 ? 16.929 -9.887 -18.200 1.00 92.31 93 ALA A O 1
ATOM 694 N N . GLY A 1 94 ? 18.546 -11.436 -18.059 1.00 92.06 94 GLY A N 1
ATOM 695 C CA . GLY A 1 94 ? 19.501 -10.688 -18.890 1.00 92.06 94 GLY A CA 1
ATOM 696 C C . GLY A 1 94 ? 19.067 -10.555 -20.354 1.00 92.06 94 GLY A C 1
ATOM 697 O O . GLY A 1 94 ? 19.235 -9.500 -20.966 1.00 92.06 94 GLY A O 1
ATOM 698 N N . LEU A 1 95 ? 18.460 -11.601 -20.928 1.00 93.31 95 LEU A N 1
ATOM 699 C CA . LEU A 1 95 ? 17.865 -11.530 -22.269 1.00 93.31 95 LEU A CA 1
ATOM 700 C C . LEU A 1 95 ? 16.669 -10.570 -22.312 1.00 93.31 95 LEU A C 1
ATOM 702 O O . LEU A 1 95 ? 16.558 -9.778 -23.247 1.00 93.31 95 LEU A O 1
ATOM 706 N N . ALA A 1 96 ? 15.811 -10.612 -21.292 1.00 93.94 96 ALA A N 1
ATOM 707 C CA . ALA A 1 96 ? 14.668 -9.719 -21.154 1.00 93.94 96 ALA A CA 1
ATOM 708 C C . ALA A 1 96 ? 15.099 -8.253 -21.030 1.00 93.94 96 ALA A C 1
ATOM 710 O O . ALA A 1 96 ? 14.522 -7.404 -21.702 1.00 93.94 96 ALA A O 1
ATOM 711 N N . LEU A 1 97 ? 16.147 -7.961 -20.247 1.00 94.81 97 LEU A N 1
ATOM 712 C CA . LEU A 1 97 ? 16.685 -6.606 -20.088 1.00 94.81 97 LEU A CA 1
ATOM 713 C C . LEU A 1 97 ? 17.121 -6.024 -21.437 1.00 94.81 97 LEU A C 1
ATOM 715 O O . LEU A 1 97 ? 16.704 -4.929 -21.810 1.00 94.81 97 LEU A O 1
ATOM 719 N N . ARG A 1 98 ? 17.902 -6.792 -22.207 1.00 94.38 98 ARG A N 1
ATOM 720 C CA . ARG A 1 98 ? 18.339 -6.391 -23.554 1.00 94.38 98 ARG A CA 1
ATOM 721 C C . ARG A 1 98 ? 17.170 -6.179 -24.509 1.00 94.38 98 ARG A C 1
ATOM 723 O O . ARG A 1 98 ? 17.202 -5.239 -25.298 1.00 94.38 98 ARG A O 1
ATOM 730 N N . LYS A 1 99 ? 16.158 -7.048 -24.447 1.00 94.12 99 LYS A N 1
ATOM 731 C CA . LYS A 1 99 ? 14.965 -6.949 -25.289 1.00 94.12 99 LYS A CA 1
ATOM 732 C C . LYS A 1 99 ? 14.152 -5.692 -24.969 1.00 94.12 99 LYS A C 1
ATOM 734 O O . LYS A 1 99 ? 13.898 -4.915 -25.876 1.00 94.12 99 LYS A O 1
ATOM 739 N N . GLU A 1 100 ? 13.817 -5.458 -23.700 1.00 92.56 100 GLU A N 1
ATOM 740 C CA . GLU A 1 100 ? 13.049 -4.274 -23.276 1.00 92.56 100 GLU A CA 1
ATOM 741 C C . GLU A 1 100 ? 13.798 -2.970 -23.601 1.00 92.56 100 GLU A C 1
ATOM 743 O O . GLU A 1 100 ? 13.179 -1.981 -23.984 1.00 92.56 100 GLU A O 1
ATOM 748 N N . PHE A 1 101 ? 15.134 -2.967 -23.499 1.00 93.75 101 PHE A N 1
ATOM 749 C CA . PHE A 1 101 ? 15.936 -1.807 -23.887 1.00 93.75 101 PHE A CA 1
ATOM 750 C C . PHE A 1 101 ? 15.923 -1.579 -25.400 1.00 93.75 101 PHE A C 1
ATOM 752 O O . PHE A 1 101 ? 15.775 -0.447 -25.850 1.00 93.75 101 PHE A O 1
ATOM 759 N N . LYS A 1 102 ? 16.040 -2.647 -26.197 1.00 91.88 102 LYS A N 1
ATOM 760 C CA . LYS A 1 102 ? 15.917 -2.551 -27.654 1.00 91.88 102 LYS A CA 1
ATOM 761 C C . LYS A 1 102 ? 14.547 -1.995 -28.052 1.00 91.88 102 LYS A C 1
ATOM 763 O O . LYS A 1 102 ? 14.499 -1.049 -28.826 1.00 91.88 102 LYS A O 1
ATOM 768 N N . ASP A 1 103 ? 13.471 -2.518 -27.468 1.00 88.56 103 ASP A N 1
ATOM 769 C CA . ASP A 1 103 ? 12.103 -2.061 -27.735 1.00 88.56 103 ASP A CA 1
ATOM 770 C C . ASP A 1 103 ? 11.920 -0.570 -27.374 1.00 88.56 103 ASP A C 1
ATOM 772 O O . ASP A 1 103 ? 11.225 0.155 -28.084 1.00 88.56 103 ASP A O 1
ATOM 776 N N . LEU A 1 104 ? 12.575 -0.085 -26.307 1.00 89.38 104 LEU A N 1
ATOM 777 C CA . LEU A 1 104 ? 12.581 1.337 -25.940 1.00 89.38 104 LEU A CA 1
ATOM 778 C C . LEU A 1 104 ? 13.265 2.208 -27.005 1.00 89.38 104 LEU A C 1
ATOM 780 O O . LEU A 1 104 ? 12.722 3.249 -27.371 1.00 89.38 104 LEU A O 1
ATOM 784 N N . ILE A 1 105 ? 14.449 1.804 -27.473 1.00 87.81 105 ILE A N 1
ATOM 785 C CA . ILE A 1 105 ? 15.227 2.568 -28.460 1.00 87.81 105 ILE A CA 1
ATOM 786 C C . ILE A 1 105 ? 14.556 2.532 -29.838 1.00 87.81 105 ILE A C 1
ATOM 788 O O . ILE A 1 105 ? 14.450 3.568 -30.489 1.00 87.81 105 ILE A O 1
ATOM 792 N N . ASP A 1 106 ? 14.043 1.375 -30.260 1.00 82.44 106 ASP A N 1
ATOM 793 C CA . ASP A 1 106 ? 13.333 1.224 -31.535 1.00 82.44 106 ASP A CA 1
ATOM 794 C C . ASP A 1 106 ? 12.034 2.062 -31.555 1.00 82.44 106 ASP A C 1
ATOM 796 O O . ASP A 1 106 ? 11.627 2.564 -32.603 1.00 82.44 106 ASP A O 1
ATOM 800 N N . ALA A 1 107 ? 11.404 2.275 -30.392 1.00 73.19 107 ALA A N 1
ATOM 801 C CA . ALA A 1 107 ? 10.231 3.137 -30.236 1.00 73.19 107 ALA A CA 1
ATOM 802 C C . ALA A 1 107 ? 10.545 4.651 -30.195 1.00 73.19 107 ALA A C 1
ATOM 804 O O . ALA A 1 107 ? 9.612 5.455 -30.237 1.00 73.19 107 ALA A O 1
ATOM 805 N N . ASP A 1 108 ? 11.818 5.067 -30.138 1.00 69.12 108 ASP A N 1
ATOM 806 C CA . ASP A 1 108 ? 12.244 6.484 -30.130 1.00 69.12 108 ASP A CA 1
ATOM 807 C C . ASP A 1 108 ? 12.192 7.137 -31.534 1.00 69.12 108 ASP A C 1
ATOM 809 O O . ASP A 1 108 ? 12.622 8.274 -31.742 1.00 69.12 108 ASP A O 1
ATOM 813 N N . VAL A 1 109 ? 11.627 6.444 -32.528 1.00 62.16 109 VAL A N 1
ATOM 814 C CA . VAL A 1 109 ? 11.537 6.916 -33.914 1.00 62.16 109 VAL A CA 1
ATOM 815 C C . VAL A 1 109 ? 10.215 7.669 -34.143 1.00 62.16 109 VAL A C 1
ATOM 817 O O . VAL A 1 109 ? 9.183 7.064 -34.416 1.00 62.16 109 VAL A O 1
ATOM 820 N N . ALA A 1 110 ? 10.299 9.008 -34.087 1.00 58.06 110 ALA A N 1
ATOM 821 C CA . ALA A 1 110 ? 9.371 10.036 -34.607 1.00 58.06 110 ALA A CA 1
ATOM 822 C C . ALA A 1 110 ? 8.539 10.859 -33.591 1.00 58.06 110 ALA A C 1
ATOM 824 O O . ALA A 1 110 ? 7.938 10.351 -32.647 1.00 58.06 110 ALA A O 1
ATOM 825 N N . GLY A 1 111 ? 8.480 12.176 -33.851 1.00 62.78 111 GLY A N 1
ATOM 826 C CA . GLY A 1 111 ? 7.571 13.142 -33.217 1.00 62.78 111 GLY A CA 1
ATOM 827 C C . GLY A 1 111 ? 8.250 14.140 -32.268 1.00 62.78 111 GLY A C 1
ATOM 828 O O . GLY A 1 111 ? 8.855 13.750 -31.271 1.00 62.78 111 GLY A O 1
ATOM 829 N N . ASN A 1 112 ? 8.111 15.442 -32.547 1.00 74.50 112 ASN A N 1
ATOM 830 C CA . ASN A 1 112 ? 8.629 16.543 -31.712 1.00 74.50 112 ASN A CA 1
ATOM 831 C C . ASN A 1 112 ? 7.523 17.249 -30.904 1.00 74.50 112 ASN A C 1
ATOM 833 O O . ASN A 1 112 ? 7.708 18.375 -30.451 1.00 74.50 112 ASN A O 1
ATOM 837 N N . SER A 1 113 ? 6.356 16.616 -30.745 1.00 81.31 113 SER A N 1
ATOM 838 C CA . SER A 1 113 ? 5.261 17.188 -29.959 1.00 81.31 113 SER A CA 1
ATOM 839 C C . SER A 1 113 ? 5.456 16.958 -28.454 1.00 81.31 113 SER A C 1
ATOM 841 O O . SER A 1 113 ? 6.103 15.995 -28.033 1.00 81.31 113 SER A O 1
ATOM 843 N N . ALA A 1 114 ? 4.826 17.794 -27.621 1.00 77.56 114 ALA A N 1
ATOM 844 C CA . ALA A 1 114 ? 4.793 17.596 -26.169 1.00 77.56 114 ALA A CA 1
ATOM 845 C C . ALA A 1 114 ? 4.126 16.261 -25.769 1.00 77.56 114 ALA A C 1
ATOM 847 O O . ALA A 1 114 ? 4.482 15.660 -24.754 1.00 77.56 114 ALA A O 1
ATOM 848 N N . ALA A 1 115 ? 3.178 15.768 -26.575 1.00 79.19 115 ALA A N 1
ATOM 849 C CA . ALA A 1 115 ? 2.523 14.479 -26.357 1.00 79.19 115 ALA A CA 1
ATOM 850 C C . ALA A 1 115 ? 3.467 13.297 -26.630 1.00 79.19 115 ALA A C 1
ATOM 852 O O . ALA A 1 115 ? 3.474 12.325 -25.868 1.00 79.19 115 ALA A O 1
ATOM 853 N N . ASP A 1 116 ? 4.291 13.389 -27.676 1.00 82.06 116 ASP A N 1
ATOM 854 C CA . ASP A 1 116 ? 5.298 12.370 -27.979 1.00 82.06 116 ASP A CA 1
ATOM 855 C C . ASP A 1 116 ? 6.401 12.359 -26.918 1.00 82.06 116 ASP A C 1
ATOM 857 O O . ASP A 1 116 ? 6.800 11.288 -26.460 1.00 82.06 116 ASP A O 1
ATOM 861 N N . GLU A 1 117 ? 6.822 13.533 -26.438 1.00 82.94 117 GLU A N 1
ATOM 862 C CA . GLU A 1 117 ? 7.786 13.629 -25.338 1.00 82.94 117 GLU A CA 1
ATOM 863 C C . GLU A 1 117 ? 7.232 13.042 -24.034 1.00 82.94 117 GLU A C 1
ATOM 865 O O . GLU A 1 117 ? 7.935 12.322 -23.320 1.00 82.94 117 GLU A O 1
ATOM 870 N N . LEU A 1 118 ? 5.947 13.265 -23.740 1.00 78.81 118 LEU A N 1
ATOM 871 C CA . LEU A 1 118 ? 5.282 12.656 -22.587 1.00 78.81 118 LEU A CA 1
ATOM 872 C C . LEU A 1 118 ? 5.238 11.127 -22.711 1.00 78.81 118 LEU A C 1
ATOM 874 O O . LEU A 1 118 ? 5.488 10.424 -21.726 1.00 78.81 118 LEU A O 1
ATOM 878 N N . ARG A 1 119 ? 4.934 10.605 -23.906 1.00 80.12 119 ARG A N 1
ATOM 879 C CA . ARG A 1 119 ? 4.928 9.162 -24.186 1.00 80.12 119 ARG A CA 1
ATOM 880 C C . ARG A 1 119 ? 6.321 8.565 -23.978 1.00 80.12 119 ARG A C 1
ATOM 882 O O . ARG A 1 119 ? 6.433 7.584 -23.244 1.00 80.12 119 ARG A O 1
ATOM 889 N N . ARG A 1 120 ? 7.363 9.187 -24.540 1.00 83.94 120 ARG A N 1
ATOM 890 C CA . ARG A 1 120 ? 8.768 8.769 -24.380 1.00 83.94 120 ARG A CA 1
ATOM 891 C C . ARG A 1 120 ? 9.213 8.795 -22.927 1.00 83.94 120 ARG A C 1
ATOM 893 O O . ARG A 1 120 ? 9.695 7.793 -22.419 1.00 83.94 120 ARG A O 1
ATOM 900 N N . THR A 1 121 ? 8.961 9.894 -22.221 1.00 81.88 121 THR A N 1
ATOM 901 C CA . THR A 1 121 ? 9.327 10.039 -20.805 1.00 81.88 121 THR A CA 1
ATOM 902 C C . THR A 1 121 ? 8.693 8.939 -19.947 1.00 81.88 121 THR A C 1
ATOM 904 O O . THR A 1 121 ? 9.353 8.334 -19.102 1.00 81.88 121 THR A O 1
ATOM 907 N N . ARG A 1 122 ? 7.410 8.626 -20.187 1.00 80.88 122 ARG A N 1
ATOM 908 C CA . ARG A 1 122 ? 6.713 7.523 -19.506 1.00 80.88 122 ARG A CA 1
ATOM 909 C C . ARG A 1 122 ? 7.273 6.153 -19.893 1.00 80.88 122 ARG A C 1
ATOM 911 O O . ARG A 1 122 ? 7.390 5.298 -19.019 1.00 80.88 122 ARG A O 1
ATOM 918 N N . ALA A 1 123 ? 7.616 5.945 -21.164 1.00 82.06 123 ALA A N 1
ATOM 919 C CA . ALA A 1 123 ? 8.228 4.707 -21.639 1.00 82.06 123 ALA A CA 1
ATOM 920 C C . ALA A 1 123 ? 9.597 4.475 -20.983 1.00 82.06 123 ALA A C 1
ATOM 922 O O . ALA A 1 123 ? 9.801 3.413 -20.403 1.00 82.06 123 ALA A O 1
ATOM 923 N N . SER A 1 124 ? 10.471 5.486 -20.953 1.00 87.12 124 SER A N 1
ATOM 924 C CA . SER A 1 124 ? 11.775 5.427 -20.278 1.00 87.12 124 SER A CA 1
ATOM 925 C C . SER A 1 124 ? 11.638 5.141 -18.784 1.00 87.12 124 SER A C 1
ATOM 927 O O . SER A 1 124 ? 12.341 4.291 -18.244 1.00 87.12 124 SER A O 1
ATOM 929 N N . PHE A 1 125 ? 10.685 5.790 -18.107 1.00 82.62 125 PHE A N 1
ATOM 930 C CA . PHE A 1 125 ? 10.417 5.527 -16.692 1.00 82.62 125 PHE A CA 1
ATOM 931 C C . PHE A 1 125 ? 9.943 4.085 -16.450 1.00 82.62 125 PHE A C 1
ATOM 933 O O . PHE A 1 125 ? 10.413 3.413 -15.531 1.00 82.62 125 PHE A O 1
ATOM 940 N N . ASN A 1 126 ? 9.022 3.585 -17.280 1.00 84.19 126 ASN A N 1
ATOM 941 C CA . ASN A 1 126 ?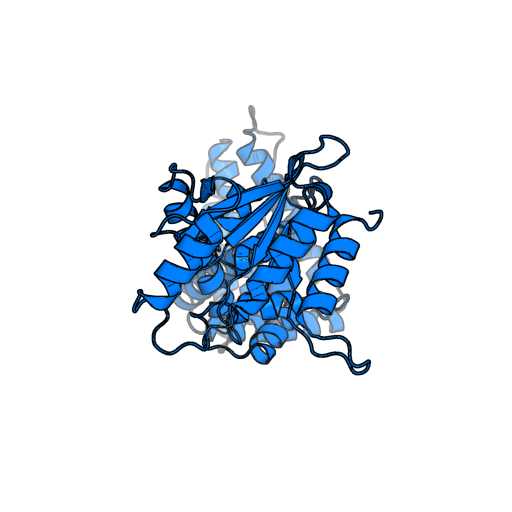 8.523 2.214 -17.180 1.00 84.19 126 ASN A CA 1
ATOM 942 C C . ASN A 1 126 ? 9.608 1.179 -17.499 1.00 84.19 126 ASN A C 1
ATOM 944 O O . ASN A 1 126 ? 9.697 0.173 -16.793 1.00 84.19 126 ASN A O 1
ATOM 948 N N . PHE A 1 127 ? 10.438 1.439 -18.513 1.00 90.25 127 PHE A N 1
ATOM 949 C CA . PHE A 1 127 ? 11.614 0.635 -18.822 1.00 90.25 127 PHE A CA 1
ATOM 950 C C . PHE A 1 127 ? 12.537 0.566 -17.609 1.00 90.25 127 PHE A C 1
ATOM 952 O O . PHE A 1 127 ? 12.822 -0.531 -17.149 1.00 90.25 127 PHE A O 1
ATOM 959 N N . LEU A 1 128 ? 12.922 1.703 -17.021 1.00 89.56 128 LEU A N 1
ATOM 960 C CA . LEU A 1 128 ? 13.816 1.724 -15.861 1.00 89.56 128 LEU A CA 1
ATOM 961 C C . LEU A 1 128 ? 13.275 0.916 -14.685 1.00 89.56 128 LEU A C 1
ATOM 963 O O . LEU A 1 128 ? 14.014 0.156 -14.062 1.00 89.56 128 LEU A O 1
ATOM 967 N N . ARG A 1 129 ? 11.970 1.013 -14.405 1.00 88.81 129 ARG A N 1
ATOM 968 C CA . ARG A 1 129 ? 11.346 0.214 -13.339 1.00 88.81 129 ARG A CA 1
ATOM 969 C C . ARG A 1 129 ? 11.499 -1.285 -13.584 1.00 88.81 129 ARG A C 1
ATOM 971 O O . ARG A 1 129 ? 11.805 -2.024 -12.649 1.00 88.81 129 ARG A O 1
ATOM 978 N N . ARG A 1 130 ? 11.288 -1.721 -14.828 1.00 91.62 130 ARG A N 1
ATOM 979 C CA . ARG A 1 130 ? 11.459 -3.117 -15.255 1.00 91.62 130 ARG A CA 1
ATOM 980 C C . ARG A 1 130 ? 12.923 -3.534 -15.248 1.00 91.62 130 ARG A C 1
ATOM 982 O O . ARG A 1 130 ? 13.235 -4.631 -14.804 1.00 91.62 130 ARG A O 1
ATOM 989 N N . ALA A 1 131 ? 13.806 -2.656 -15.701 1.00 94.12 131 ALA A N 1
ATOM 990 C CA . ALA A 1 131 ? 15.228 -2.906 -15.824 1.00 94.12 131 ALA A CA 1
ATOM 991 C C . ALA A 1 131 ? 15.860 -3.191 -14.458 1.00 94.12 131 ALA A C 1
ATOM 993 O O . ALA A 1 131 ? 16.515 -4.214 -14.308 1.00 94.12 131 ALA A O 1
ATOM 994 N N . VAL A 1 132 ? 15.551 -2.389 -13.430 1.00 92.81 132 VAL A N 1
ATOM 995 C CA . VAL A 1 132 ? 16.026 -2.647 -12.057 1.00 92.81 132 VAL A CA 1
ATOM 996 C C . VAL A 1 132 ? 15.553 -4.014 -11.545 1.00 92.81 132 VAL A C 1
ATOM 998 O O . VAL A 1 132 ? 16.346 -4.766 -10.989 1.00 92.81 132 VAL A O 1
ATOM 1001 N N . LEU A 1 133 ? 14.284 -4.382 -11.768 1.00 93.62 133 LEU A N 1
ATOM 1002 C CA . LEU A 1 133 ? 13.743 -5.705 -11.411 1.00 93.62 133 LEU A CA 1
ATOM 1003 C C . LEU A 1 133 ? 14.489 -6.854 -12.107 1.00 93.62 133 LEU A C 1
ATOM 1005 O O . LEU A 1 133 ? 14.782 -7.879 -11.491 1.00 93.62 133 LEU A O 1
ATOM 1009 N N . LEU A 1 134 ? 14.788 -6.686 -13.395 1.00 94.31 134 LEU A N 1
ATOM 1010 C CA . LEU A 1 134 ? 15.512 -7.670 -14.197 1.00 94.31 134 LEU A CA 1
ATOM 1011 C C . LEU A 1 134 ? 16.982 -7.781 -13.771 1.00 94.31 134 LEU A C 1
ATOM 1013 O O . LEU A 1 134 ? 17.513 -8.889 -13.721 1.00 94.31 134 LEU A O 1
ATOM 1017 N N . THR A 1 135 ? 17.612 -6.671 -13.389 1.00 94.31 135 THR A N 1
ATOM 1018 C CA . THR A 1 135 ? 18.959 -6.654 -12.806 1.00 94.31 135 THR A CA 1
ATOM 1019 C C . THR A 1 135 ? 18.975 -7.289 -11.416 1.00 94.31 135 THR A C 1
ATOM 1021 O O . THR A 1 135 ? 19.853 -8.086 -11.130 1.00 94.31 135 THR A O 1
ATOM 1024 N N . VAL A 1 136 ? 17.959 -7.083 -10.571 1.00 92.94 136 VAL A N 1
ATOM 1025 C CA . VAL A 1 136 ? 17.829 -7.838 -9.307 1.00 92.94 136 VAL A CA 1
ATOM 1026 C C . VAL A 1 136 ? 17.715 -9.348 -9.568 1.00 92.94 136 VAL A C 1
ATOM 1028 O O . VAL A 1 136 ? 18.273 -10.161 -8.830 1.00 92.94 136 VAL A O 1
ATOM 1031 N N . ALA A 1 137 ? 16.985 -9.748 -10.613 1.00 90.19 137 ALA A N 1
ATOM 1032 C CA . ALA A 1 137 ? 16.830 -11.154 -10.987 1.00 90.19 137 ALA A CA 1
ATOM 1033 C C . ALA A 1 137 ? 18.123 -11.777 -11.558 1.00 90.19 137 ALA A C 1
ATOM 1035 O O . ALA A 1 137 ? 18.286 -13.000 -11.516 1.00 90.19 137 ALA A O 1
ATOM 1036 N N . ASN A 1 138 ? 19.040 -10.952 -12.069 1.00 90.44 138 ASN A N 1
ATOM 1037 C CA . ASN A 1 138 ? 20.369 -11.343 -12.521 1.00 90.44 138 ASN A CA 1
ATOM 1038 C C . ASN A 1 138 ? 21.391 -10.254 -12.166 1.00 90.44 138 ASN A C 1
ATOM 1040 O O . ASN A 1 138 ? 21.679 -9.373 -12.980 1.00 90.44 138 ASN A O 1
ATOM 1044 N N . SER A 1 139 ? 21.928 -10.351 -10.949 1.00 82.00 139 SER A N 1
ATOM 1045 C CA . SER A 1 139 ? 22.791 -9.340 -10.328 1.00 82.00 139 SER A CA 1
ATOM 1046 C C . SER A 1 139 ? 24.113 -9.091 -11.056 1.00 82.00 139 SER A C 1
ATOM 1048 O O . SER A 1 139 ? 24.776 -8.121 -10.738 1.00 82.00 139 SER A O 1
ATOM 1050 N N . GLY A 1 140 ? 24.493 -9.926 -12.032 1.00 83.44 140 GLY A N 1
ATOM 1051 C CA . GLY A 1 140 ? 25.676 -9.705 -12.875 1.00 83.44 140 GLY A CA 1
ATOM 1052 C C . GLY A 1 140 ? 25.448 -8.777 -14.077 1.00 83.44 140 GLY A C 1
ATOM 1053 O O . GLY A 1 140 ? 26.315 -8.689 -14.939 1.00 83.44 140 GLY A O 1
ATOM 1054 N N . ASN A 1 141 ? 24.270 -8.148 -14.190 1.00 87.12 141 ASN A N 1
ATOM 1055 C CA . ASN A 1 141 ? 23.943 -7.182 -15.250 1.00 87.12 141 ASN A CA 1
ATOM 1056 C C . ASN A 1 141 ? 23.827 -5.739 -14.724 1.00 87.12 141 ASN A C 1
ATOM 1058 O O . ASN A 1 141 ? 23.180 -4.900 -15.349 1.00 87.12 141 ASN A O 1
ATOM 1062 N N . ASP A 1 142 ? 24.385 -5.452 -13.558 1.00 88.38 142 ASP A N 1
ATOM 1063 C CA . ASP A 1 142 ? 24.460 -4.119 -12.961 1.00 88.38 142 ASP A CA 1
ATOM 1064 C C . ASP A 1 142 ? 25.241 -3.140 -13.848 1.00 88.38 142 ASP A C 1
ATOM 1066 O O . ASP A 1 142 ? 24.697 -2.096 -14.208 1.00 88.38 142 ASP A O 1
ATOM 1070 N N . GLN A 1 143 ? 26.424 -3.529 -14.337 1.00 89.94 143 GLN A N 1
ATOM 1071 C CA . GLN A 1 143 ? 27.175 -2.725 -15.310 1.00 89.94 143 GLN A CA 1
ATOM 1072 C C . GLN A 1 143 ? 26.387 -2.532 -16.614 1.00 89.94 143 GLN A C 1
ATOM 1074 O O . GLN A 1 143 ? 26.355 -1.446 -17.184 1.00 89.94 143 GLN A O 1
ATOM 1079 N N . GLN A 1 144 ? 25.676 -3.568 -17.072 1.00 91.56 144 GLN A N 1
ATOM 1080 C CA . GLN A 1 144 ? 24.822 -3.453 -18.256 1.00 91.56 144 GLN A CA 1
ATOM 1081 C C . GLN A 1 144 ? 23.680 -2.443 -18.044 1.00 91.56 144 GLN A C 1
ATOM 1083 O O . GLN A 1 144 ? 23.324 -1.724 -18.978 1.00 91.56 144 GLN A O 1
ATOM 1088 N N . LEU A 1 145 ? 23.094 -2.387 -16.845 1.00 92.94 145 LEU A N 1
ATOM 1089 C CA . LEU A 1 145 ? 22.088 -1.385 -16.503 1.00 92.94 145 LEU A CA 1
ATOM 1090 C C . LEU A 1 145 ? 22.703 0.019 -16.428 1.00 92.94 145 LEU A C 1
ATOM 1092 O O . LEU A 1 145 ? 22.079 0.963 -16.912 1.00 92.94 145 LEU A O 1
ATOM 1096 N N . TRP A 1 146 ? 23.915 0.143 -15.882 1.00 92.56 146 TRP A N 1
ATOM 1097 C CA . TRP A 1 146 ? 24.669 1.396 -15.850 1.00 92.56 146 TRP A CA 1
ATOM 1098 C C . TRP A 1 146 ? 24.860 1.975 -17.255 1.00 92.56 146 TRP A C 1
ATOM 1100 O O . TRP A 1 146 ? 24.425 3.089 -17.536 1.00 92.56 146 TRP A O 1
ATOM 1110 N N . ASP A 1 147 ? 25.378 1.168 -18.181 1.00 91.81 147 ASP A N 1
ATOM 1111 C CA . ASP A 1 147 ? 25.600 1.583 -19.570 1.00 91.81 147 ASP A CA 1
ATOM 1112 C C . ASP A 1 147 ? 24.288 1.968 -20.284 1.00 91.81 147 ASP A C 1
ATOM 1114 O O . ASP A 1 147 ? 24.268 2.799 -21.197 1.00 91.81 147 ASP A O 1
ATOM 1118 N N . MET A 1 148 ? 23.162 1.353 -19.899 1.00 92.81 148 MET A N 1
ATOM 1119 C CA . MET A 1 148 ? 21.841 1.696 -20.431 1.00 92.81 148 MET A CA 1
ATOM 1120 C C . MET A 1 148 ? 21.320 3.030 -19.886 1.00 92.81 148 MET A C 1
ATOM 1122 O O . MET A 1 148 ? 20.656 3.739 -20.641 1.00 92.81 148 MET A O 1
ATOM 1126 N N . LEU A 1 149 ? 21.617 3.401 -18.632 1.00 89.62 149 LEU A N 1
ATOM 1127 C CA . LEU A 1 149 ? 21.183 4.677 -18.039 1.00 89.62 149 LEU A CA 1
ATOM 1128 C C . LEU A 1 149 ? 21.696 5.876 -18.833 1.00 89.62 149 LEU A C 1
ATOM 1130 O O . LEU A 1 149 ? 20.913 6.771 -19.149 1.00 89.62 149 LEU A O 1
ATOM 1134 N N . ASP A 1 150 ? 22.974 5.854 -19.212 1.00 83.56 150 ASP A N 1
ATOM 1135 C CA . ASP A 1 150 ? 23.603 6.924 -19.998 1.00 83.56 150 ASP A CA 1
ATOM 1136 C C . ASP A 1 150 ? 22.992 7.067 -21.394 1.00 83.56 150 ASP A C 1
ATOM 1138 O O . ASP A 1 150 ? 22.989 8.146 -21.990 1.00 83.56 150 ASP A O 1
ATOM 1142 N N . ARG A 1 151 ? 22.438 5.971 -21.917 1.00 85.19 151 ARG A N 1
ATOM 1143 C CA . ARG A 1 151 ? 21.817 5.912 -23.241 1.00 85.19 151 ARG A CA 1
ATOM 1144 C C . ARG A 1 151 ? 20.329 6.241 -23.230 1.00 85.19 151 ARG A C 1
ATOM 1146 O O . ARG A 1 151 ? 19.754 6.422 -24.304 1.00 85.19 151 ARG A O 1
ATOM 1153 N N . ILE A 1 152 ? 19.691 6.326 -22.063 1.00 84.19 152 ILE A N 1
ATOM 1154 C CA . ILE A 1 152 ? 18.315 6.813 -21.975 1.00 84.19 152 ILE A CA 1
ATOM 1155 C C . ILE A 1 152 ? 18.327 8.298 -22.309 1.00 84.19 152 ILE A C 1
ATOM 1157 O O . ILE A 1 152 ? 18.926 9.121 -21.616 1.00 84.19 152 ILE A O 1
ATOM 1161 N N . ARG A 1 153 ? 17.622 8.643 -23.386 1.00 73.31 153 ARG A N 1
ATOM 1162 C CA . ARG A 1 153 ? 17.493 10.018 -23.852 1.00 73.31 153 ARG A CA 1
ATOM 1163 C C . ARG A 1 153 ? 17.011 10.932 -22.721 1.00 73.31 153 ARG A C 1
ATOM 1165 O O . ARG A 1 153 ? 15.956 10.701 -22.126 1.00 73.31 153 ARG A O 1
ATOM 1172 N N . ARG A 1 154 ? 17.772 11.998 -22.455 1.00 73.81 154 ARG A N 1
ATOM 1173 C CA . ARG A 1 154 ? 17.373 13.048 -21.510 1.00 73.81 154 ARG A CA 1
ATOM 1174 C C . ARG A 1 154 ? 16.241 13.886 -22.118 1.00 73.81 154 ARG A C 1
ATOM 1176 O O . ARG A 1 154 ? 16.394 14.339 -23.259 1.00 73.81 154 ARG A O 1
ATOM 1183 N N . PRO A 1 155 ? 15.135 14.117 -21.388 1.00 67.75 155 PRO A N 1
ATOM 1184 C CA . PRO A 1 155 ? 14.058 14.958 -21.888 1.00 67.75 155 PRO A CA 1
ATOM 1185 C C . PRO A 1 155 ? 14.568 16.367 -22.183 1.00 67.75 155 PRO A C 1
ATOM 1187 O O . PRO A 1 155 ? 15.256 16.958 -21.352 1.00 67.75 155 PRO A O 1
ATOM 1190 N N . SER A 1 156 ? 14.262 16.900 -23.365 1.00 64.44 156 SER A N 1
ATOM 1191 C CA . SER A 1 156 ? 14.692 18.246 -23.770 1.00 64.44 156 SER A CA 1
ATOM 1192 C C . SER A 1 156 ? 13.512 19.210 -23.691 1.00 64.44 156 SER A C 1
ATOM 1194 O O . SER A 1 156 ? 12.630 19.177 -24.546 1.00 64.44 156 SER A O 1
ATOM 1196 N N . THR A 1 157 ? 13.492 20.075 -22.677 1.00 62.25 157 THR A N 1
ATOM 1197 C CA . THR A 1 157 ? 12.469 21.126 -22.520 1.00 62.25 157 THR A CA 1
ATOM 1198 C C . THR A 1 157 ? 12.673 22.289 -23.487 1.00 62.25 157 THR A C 1
ATOM 1200 O O . THR A 1 157 ? 11.701 22.894 -23.923 1.00 62.25 157 THR A O 1
ATOM 1203 N N . ASP A 1 158 ? 13.915 22.539 -23.907 1.00 59.28 158 ASP A N 1
ATOM 1204 C CA . ASP A 1 158 ? 14.307 23.726 -24.685 1.00 59.28 158 ASP A CA 1
ATOM 1205 C C . ASP A 1 158 ? 13.755 23.758 -26.120 1.00 59.28 158 ASP A C 1
ATOM 1207 O O . ASP A 1 158 ? 13.870 24.761 -26.818 1.00 59.28 158 ASP A O 1
ATOM 1211 N N . ARG A 1 159 ? 13.178 22.647 -26.594 1.00 58.19 159 ARG A N 1
ATOM 1212 C CA . ARG A 1 159 ? 12.661 22.499 -27.965 1.00 58.19 159 ARG A CA 1
ATOM 1213 C C . ARG A 1 159 ? 11.135 22.448 -28.047 1.00 58.19 159 ARG A C 1
ATOM 1215 O O . ARG A 1 159 ? 10.608 22.211 -29.132 1.00 58.19 159 ARG A O 1
ATOM 1222 N N . LEU A 1 160 ? 10.428 22.623 -26.929 1.00 64.12 160 LEU A N 1
ATOM 1223 C CA . LEU A 1 160 ? 8.973 22.489 -26.867 1.00 64.12 160 LEU A CA 1
ATOM 1224 C C . LEU A 1 160 ? 8.318 23.867 -26.669 1.00 64.12 160 LEU A C 1
ATOM 1226 O O . LEU A 1 160 ? 8.612 24.523 -25.676 1.00 64.12 160 LEU A O 1
ATOM 1230 N N . PRO A 1 161 ? 7.431 24.309 -27.583 1.00 57.22 161 PRO A N 1
ATOM 1231 C CA . PRO A 1 161 ? 6.843 25.649 -27.529 1.00 57.22 161 PRO A CA 1
ATOM 1232 C C . PRO A 1 161 ? 5.874 25.848 -26.351 1.00 57.22 161 PRO A C 1
ATOM 1234 O O . PRO A 1 161 ? 5.727 26.973 -25.889 1.00 57.22 161 PRO A O 1
ATOM 1237 N N . GLU A 1 162 ? 5.260 24.775 -25.835 1.00 63.16 162 GLU A N 1
ATOM 1238 C CA . GLU A 1 162 ? 4.402 24.789 -24.640 1.00 63.16 162 GLU A CA 1
ATOM 1239 C C . GLU A 1 162 ? 4.562 23.472 -23.853 1.00 63.16 162 GLU A C 1
ATOM 1241 O O . GLU A 1 162 ? 4.331 22.378 -24.382 1.00 63.16 162 GLU A O 1
ATOM 1246 N N . THR A 1 163 ? 4.966 23.548 -22.581 1.00 63.78 163 THR A N 1
ATOM 1247 C CA . THR A 1 163 ? 5.049 22.390 -21.680 1.00 63.78 163 THR A CA 1
ATOM 1248 C C . THR A 1 163 ? 3.737 22.207 -20.921 1.00 63.78 163 THR A C 1
ATOM 1250 O O . THR A 1 163 ? 3.231 23.111 -20.265 1.00 63.78 163 THR A O 1
ATOM 1253 N N . SER A 1 164 ? 3.155 21.003 -20.987 1.00 73.31 164 SER A N 1
ATOM 1254 C CA . SER A 1 164 ? 2.010 20.669 -20.130 1.00 73.31 164 SER A CA 1
ATOM 1255 C C . SER A 1 164 ? 2.480 20.343 -18.701 1.00 73.31 164 SER A C 1
ATOM 1257 O O . SER A 1 164 ? 3.512 19.680 -18.542 1.00 73.31 164 SER A O 1
ATOM 1259 N N . PRO A 1 165 ? 1.697 20.658 -17.650 1.00 71.56 165 PRO A N 1
ATOM 1260 C CA . PRO A 1 165 ? 2.029 20.274 -16.271 1.00 71.56 165 PRO A CA 1
ATOM 1261 C C . PRO A 1 165 ? 2.245 18.760 -16.091 1.00 71.56 165 PRO A C 1
ATOM 1263 O O . PRO A 1 165 ? 3.006 18.306 -15.233 1.00 71.56 165 PRO A O 1
ATOM 1266 N N . GLN A 1 166 ? 1.582 17.947 -16.922 1.00 67.19 166 GLN A N 1
ATOM 1267 C CA . GLN A 1 166 ? 1.749 16.493 -16.932 1.00 67.19 166 GLN A CA 1
ATOM 1268 C C . GLN A 1 166 ? 3.123 16.068 -17.460 1.00 67.19 166 GLN A C 1
ATOM 1270 O O . GLN A 1 166 ? 3.707 15.120 -16.929 1.00 67.19 166 GLN A O 1
ATOM 1275 N N . LEU A 1 167 ? 3.632 16.758 -18.485 1.00 75.75 167 LEU A N 1
ATOM 1276 C CA . LEU A 1 167 ? 4.959 16.527 -19.046 1.00 75.75 167 LEU A CA 1
ATOM 1277 C C . LEU A 1 167 ? 6.047 16.907 -18.045 1.00 75.75 167 LEU A C 1
ATOM 1279 O O . LEU A 1 167 ? 6.901 16.080 -17.745 1.00 75.75 167 LEU A O 1
ATOM 1283 N N . GLU A 1 168 ? 5.962 18.084 -17.433 1.00 76.44 168 GLU A N 1
ATOM 1284 C CA . GLU A 1 168 ? 6.928 18.524 -16.418 1.00 76.44 168 GLU A CA 1
ATOM 1285 C C . GLU A 1 168 ? 6.984 17.577 -15.214 1.00 76.44 168 GLU A C 1
ATOM 1287 O O . GLU A 1 168 ? 8.057 17.259 -14.695 1.00 76.44 168 GLU A O 1
ATOM 1292 N N . ARG A 1 169 ? 5.827 17.072 -14.766 1.00 72.56 169 ARG A N 1
ATOM 1293 C CA . ARG A 1 169 ? 5.772 16.071 -13.693 1.00 72.56 169 ARG A CA 1
ATOM 1294 C C . ARG A 1 169 ? 6.400 14.743 -14.115 1.00 72.56 169 ARG A C 1
ATOM 1296 O O . ARG A 1 169 ? 7.067 14.109 -13.299 1.00 72.56 169 ARG A O 1
ATOM 1303 N N . ALA A 1 170 ? 6.184 14.306 -15.355 1.00 72.12 170 ALA A N 1
ATOM 1304 C CA . ALA A 1 170 ? 6.792 13.087 -15.878 1.00 72.12 170 ALA A CA 1
ATOM 1305 C C . ALA A 1 170 ? 8.318 13.227 -15.997 1.00 72.12 170 ALA A C 1
ATOM 1307 O O . ALA A 1 170 ? 9.033 12.321 -15.577 1.00 72.12 170 ALA A O 1
ATOM 1308 N N . ILE A 1 171 ? 8.805 14.372 -16.486 1.00 82.62 171 ILE A N 1
ATOM 1309 C CA . ILE A 1 171 ? 10.235 14.675 -16.619 1.00 82.62 171 ILE A CA 1
ATOM 1310 C C . ILE A 1 171 ? 10.904 14.675 -15.245 1.00 82.62 171 ILE A C 1
ATOM 1312 O O . ILE A 1 171 ? 11.878 13.954 -15.047 1.00 82.62 171 ILE A O 1
ATOM 1316 N N . ARG A 1 172 ? 10.344 15.396 -14.262 1.00 80.44 172 ARG A N 1
ATOM 1317 C CA . ARG A 1 172 ? 10.873 15.407 -12.885 1.00 80.44 172 ARG A CA 1
ATOM 1318 C C . ARG A 1 172 ? 10.935 14.009 -12.274 1.00 80.44 172 ARG A C 1
ATOM 1320 O O . ARG A 1 172 ? 11.933 13.658 -11.655 1.00 80.44 172 ARG A O 1
ATOM 1327 N N . ARG A 1 173 ? 9.891 13.196 -12.474 1.00 79.00 173 ARG A N 1
ATOM 1328 C CA . ARG A 1 173 ? 9.864 11.801 -12.007 1.00 79.00 173 ARG A CA 1
ATOM 1329 C C . ARG A 1 173 ? 10.934 10.945 -12.672 1.00 79.00 173 ARG A C 1
ATOM 1331 O O . ARG A 1 173 ? 11.558 10.151 -11.980 1.00 79.00 173 ARG A O 1
ATOM 1338 N N . LEU A 1 174 ? 11.136 11.094 -13.981 1.00 83.75 174 LEU A N 1
ATOM 1339 C CA . LEU A 1 174 ? 12.176 10.365 -14.698 1.00 83.75 174 LEU A CA 1
ATOM 1340 C C . LEU A 1 174 ? 13.565 10.778 -14.210 1.00 83.75 174 LEU A C 1
ATOM 1342 O O . LEU A 1 174 ? 14.329 9.905 -13.834 1.00 83.75 174 LEU A O 1
ATOM 1346 N N . ILE A 1 175 ? 13.859 12.079 -14.129 1.00 85.56 175 ILE A N 1
ATOM 1347 C CA . ILE A 1 175 ? 15.152 12.591 -13.647 1.00 85.56 175 ILE A CA 1
ATOM 1348 C C . ILE A 1 175 ? 15.442 12.093 -12.229 1.00 85.56 175 ILE A C 1
ATOM 1350 O O . ILE A 1 175 ? 16.507 11.531 -11.989 1.00 85.56 175 ILE A O 1
ATOM 1354 N N . GLY A 1 176 ? 14.486 12.248 -11.308 1.00 82.88 176 GLY A N 1
ATOM 1355 C CA . GLY A 1 176 ? 14.651 11.789 -9.929 1.00 82.88 176 GLY A CA 1
ATOM 1356 C C . GLY A 1 176 ? 14.852 10.277 -9.838 1.00 82.88 176 GLY A C 1
ATOM 1357 O O . GLY A 1 176 ? 15.669 9.809 -9.052 1.00 82.88 176 GLY A O 1
ATOM 1358 N N . PHE A 1 177 ? 14.156 9.501 -10.673 1.00 84.81 177 PHE A N 1
ATOM 1359 C CA . PHE A 1 177 ? 14.306 8.051 -10.669 1.00 84.81 177 PHE A CA 1
ATOM 1360 C C . PHE A 1 177 ? 15.619 7.590 -11.309 1.00 84.81 177 PHE A C 1
ATOM 1362 O O . PHE A 1 177 ? 16.271 6.715 -10.756 1.00 84.81 177 PHE A O 1
ATOM 1369 N N . THR A 1 178 ? 16.055 8.210 -12.407 1.00 89.19 178 THR A N 1
ATOM 1370 C CA . THR A 1 178 ? 17.378 7.969 -13.000 1.00 89.19 178 THR A CA 1
ATOM 1371 C C . THR A 1 178 ? 18.487 8.286 -11.999 1.00 89.19 178 THR A C 1
ATOM 1373 O O . THR A 1 178 ? 19.402 7.484 -11.853 1.00 89.19 178 THR A O 1
ATOM 1376 N N . ALA A 1 179 ? 18.382 9.400 -11.266 1.00 87.50 179 ALA A N 1
ATOM 1377 C CA . ALA A 1 179 ? 19.339 9.755 -10.220 1.00 87.50 179 ALA A CA 1
ATOM 1378 C C . ALA A 1 179 ? 19.369 8.712 -9.092 1.00 87.50 179 ALA A C 1
ATOM 1380 O O . ALA A 1 179 ? 20.446 8.266 -8.720 1.00 87.50 179 ALA A O 1
ATOM 1381 N N . ALA A 1 180 ? 18.206 8.257 -8.613 1.00 86.62 180 ALA A N 1
ATOM 1382 C CA . ALA A 1 180 ? 18.128 7.225 -7.579 1.00 86.62 180 ALA A CA 1
ATOM 1383 C C . ALA A 1 180 ? 18.715 5.875 -8.033 1.00 86.62 180 ALA A C 1
ATOM 1385 O O . ALA A 1 180 ? 19.342 5.178 -7.238 1.00 86.62 180 ALA A O 1
ATOM 1386 N N . VAL A 1 181 ? 18.512 5.481 -9.299 1.00 90.44 181 VAL A N 1
ATOM 1387 C CA . VAL A 1 181 ? 19.139 4.267 -9.857 1.00 90.44 181 VAL A CA 1
ATOM 1388 C C . VAL A 1 181 ? 20.650 4.466 -9.988 1.00 90.44 181 VAL A C 1
ATOM 1390 O O . VAL A 1 181 ? 21.407 3.559 -9.663 1.00 90.44 181 VAL A O 1
ATOM 1393 N N . GLY A 1 182 ? 21.093 5.647 -10.426 1.00 90.44 182 GLY A N 1
ATOM 1394 C CA . GLY A 1 182 ? 22.512 5.989 -10.486 1.00 90.44 182 GLY A CA 1
ATOM 1395 C C . GLY A 1 182 ? 23.177 5.928 -9.109 1.00 90.44 182 GLY A C 1
ATOM 1396 O O . GLY A 1 182 ? 24.224 5.316 -8.960 1.00 90.44 182 GLY A O 1
ATOM 1397 N N . GLU A 1 183 ? 22.548 6.482 -8.075 1.00 89.56 183 GLU A N 1
ATOM 1398 C CA . GLU A 1 183 ? 23.043 6.412 -6.695 1.00 89.56 183 GLU A CA 1
ATOM 1399 C C . GLU A 1 183 ? 23.143 4.962 -6.198 1.00 89.56 183 GLU A C 1
ATOM 1401 O O . GLU A 1 183 ? 24.173 4.561 -5.656 1.00 89.56 183 GLU A O 1
ATOM 1406 N N . LEU A 1 184 ? 22.114 4.149 -6.463 1.00 89.25 184 LEU A N 1
ATOM 1407 C CA . LEU A 1 184 ? 22.113 2.725 -6.130 1.00 89.25 184 LEU A CA 1
ATOM 1408 C C . LEU A 1 184 ? 23.302 1.991 -6.767 1.00 89.25 184 LEU A C 1
ATOM 1410 O O . LEU A 1 184 ? 24.022 1.279 -6.077 1.00 89.25 184 LEU A O 1
ATOM 1414 N N . LEU A 1 185 ? 23.514 2.171 -8.071 1.00 90.25 185 LEU A N 1
ATOM 1415 C CA . LEU A 1 185 ? 24.581 1.488 -8.807 1.00 90.25 185 LEU A CA 1
ATOM 1416 C C . LEU A 1 185 ? 25.979 2.072 -8.541 1.00 90.25 185 LEU A C 1
ATOM 1418 O O . LEU A 1 185 ? 26.965 1.417 -8.848 1.00 90.25 185 LEU A O 1
ATOM 1422 N N . SER A 1 186 ? 26.071 3.277 -7.968 1.00 89.06 186 SER A N 1
ATOM 1423 C CA . SER A 1 186 ? 27.343 3.900 -7.558 1.00 89.06 186 SER A CA 1
ATOM 1424 C C . SER A 1 186 ? 27.775 3.511 -6.140 1.00 89.06 186 SER A C 1
ATOM 1426 O O . SER A 1 186 ? 28.818 3.966 -5.669 1.00 89.06 186 SER A O 1
ATOM 1428 N N . THR A 1 187 ? 26.949 2.743 -5.425 1.00 87.19 187 THR A N 1
ATOM 1429 C CA . THR A 1 187 ? 27.278 2.238 -4.087 1.00 87.19 187 THR A CA 1
ATOM 1430 C C . THR A 1 187 ? 28.382 1.177 -4.198 1.00 87.19 187 THR A C 1
ATOM 1432 O O . THR A 1 187 ? 28.531 0.554 -5.244 1.00 87.19 187 THR A O 1
ATOM 1435 N N . ASP A 1 188 ? 29.169 0.959 -3.142 1.00 88.56 188 ASP A N 1
ATOM 1436 C CA . ASP A 1 188 ? 30.206 -0.077 -3.149 1.00 88.56 188 ASP A CA 1
ATOM 1437 C C . ASP A 1 188 ? 29.644 -1.483 -3.433 1.00 88.56 188 ASP A C 1
ATOM 1439 O O . ASP A 1 188 ? 28.522 -1.821 -3.041 1.00 88.56 188 ASP A O 1
ATOM 1443 N N . ASP A 1 189 ? 30.465 -2.322 -4.073 1.00 87.25 189 ASP A N 1
ATOM 1444 C CA . ASP A 1 189 ? 30.088 -3.662 -4.539 1.00 87.25 189 ASP A CA 1
ATOM 1445 C C . ASP A 1 189 ? 29.495 -4.550 -3.434 1.00 87.25 189 ASP A C 1
ATOM 1447 O O . ASP A 1 189 ? 28.606 -5.363 -3.696 1.00 87.25 189 ASP A O 1
ATOM 1451 N N . ALA A 1 190 ? 29.965 -4.409 -2.189 1.00 87.69 190 ALA A N 1
ATOM 1452 C CA . ALA A 1 190 ? 29.484 -5.212 -1.068 1.00 87.69 190 ALA A CA 1
ATOM 1453 C C . ALA A 1 190 ? 28.045 -4.835 -0.691 1.00 87.69 190 ALA A C 1
ATOM 1455 O O . ALA A 1 190 ? 27.181 -5.710 -0.578 1.00 87.69 190 ALA A O 1
ATOM 1456 N N . ASN A 1 191 ? 27.766 -3.539 -0.556 1.00 87.94 191 ASN A N 1
ATOM 1457 C CA . ASN A 1 191 ? 26.423 -3.028 -0.300 1.00 87.94 191 ASN A CA 1
ATOM 1458 C C . ASN A 1 191 ? 25.474 -3.266 -1.485 1.00 87.94 191 ASN A C 1
ATOM 1460 O O . ASN A 1 191 ? 24.304 -3.592 -1.273 1.00 87.94 191 ASN A O 1
ATOM 1464 N N . LEU A 1 192 ? 25.961 -3.170 -2.725 1.00 89.62 192 LEU A N 1
ATOM 1465 C CA . LEU A 1 192 ? 25.164 -3.458 -3.919 1.00 89.62 192 LEU A CA 1
ATOM 1466 C C . LEU A 1 192 ? 24.803 -4.952 -4.022 1.00 89.62 192 LEU A C 1
ATOM 1468 O O . LEU A 1 192 ? 23.654 -5.306 -4.311 1.00 89.62 192 LEU A O 1
ATOM 1472 N N . ALA A 1 193 ? 25.744 -5.848 -3.714 1.00 89.50 193 ALA A N 1
ATOM 1473 C CA . ALA A 1 193 ? 25.484 -7.284 -3.641 1.00 89.50 193 ALA A CA 1
ATOM 1474 C C . ALA A 1 193 ? 24.457 -7.629 -2.549 1.00 89.50 193 ALA A C 1
ATOM 1476 O O . ALA A 1 193 ? 23.563 -8.458 -2.766 1.00 89.50 193 ALA A O 1
ATOM 1477 N N . GLU A 1 194 ? 24.550 -6.972 -1.390 1.00 89.56 194 GLU A N 1
ATOM 1478 C CA . GLU A 1 194 ? 23.607 -7.139 -0.286 1.00 89.56 194 GLU A CA 1
ATOM 1479 C C . GLU A 1 194 ? 22.201 -6.651 -0.676 1.00 89.56 194 GLU A C 1
ATOM 1481 O O . GLU A 1 194 ? 21.218 -7.394 -0.556 1.00 89.56 194 GLU A O 1
ATOM 1486 N N . PHE A 1 195 ? 22.113 -5.475 -1.304 1.00 91.00 195 PHE A N 1
ATOM 1487 C CA . PHE A 1 195 ? 20.875 -4.966 -1.887 1.00 91.00 195 PHE A CA 1
ATOM 1488 C C . PHE A 1 195 ? 20.246 -5.977 -2.853 1.00 91.00 195 PHE A C 1
ATOM 1490 O O . PHE A 1 195 ? 19.056 -6.287 -2.729 1.00 91.00 195 PHE A O 1
ATOM 1497 N N . PHE A 1 196 ? 21.006 -6.541 -3.801 1.00 91.69 196 PHE A N 1
ATOM 1498 C CA . PHE A 1 196 ? 20.467 -7.522 -4.749 1.00 91.69 196 PHE A CA 1
ATOM 1499 C C . PHE A 1 196 ? 19.973 -8.794 -4.056 1.00 91.69 196 PHE A C 1
ATOM 1501 O O . PHE A 1 196 ? 18.915 -9.323 -4.415 1.00 91.69 196 PHE A O 1
ATOM 1508 N N . ARG A 1 197 ? 20.682 -9.265 -3.026 1.00 89.69 197 ARG A N 1
ATOM 1509 C CA . ARG A 1 197 ? 20.285 -10.439 -2.242 1.00 89.69 197 ARG A CA 1
ATOM 1510 C C . ARG A 1 197 ? 18.966 -10.205 -1.502 1.00 89.69 197 ARG A C 1
ATOM 1512 O O . ARG A 1 197 ? 18.057 -11.035 -1.613 1.00 89.69 197 ARG A O 1
ATOM 1519 N N . HIS A 1 198 ? 18.831 -9.087 -0.787 1.00 89.94 198 HIS A N 1
ATOM 1520 C CA . HIS A 1 198 ? 17.588 -8.713 -0.102 1.00 89.94 198 HIS A CA 1
ATOM 1521 C C . HIS A 1 198 ? 16.442 -8.495 -1.090 1.00 89.94 198 HIS A C 1
ATOM 1523 O O . HIS A 1 198 ? 15.345 -9.028 -0.909 1.00 89.94 198 HIS A O 1
ATOM 1529 N N . SER A 1 199 ? 16.716 -7.795 -2.188 1.00 91.94 199 SER A N 1
ATOM 1530 C CA . SER A 1 199 ? 15.755 -7.546 -3.258 1.00 91.94 199 SER A CA 1
ATOM 1531 C C . SER A 1 199 ? 15.217 -8.845 -3.848 1.00 91.94 199 SER A C 1
ATOM 1533 O O . SER A 1 199 ? 14.007 -9.022 -3.954 1.00 91.94 199 SER A O 1
ATOM 1535 N N . ARG A 1 200 ? 16.087 -9.810 -4.165 1.00 91.50 200 ARG A N 1
ATOM 1536 C CA . ARG A 1 200 ? 15.659 -11.098 -4.721 1.00 91.50 200 ARG A CA 1
ATOM 1537 C C . ARG A 1 200 ? 14.751 -11.865 -3.758 1.00 91.50 200 ARG A C 1
ATOM 1539 O O . ARG A 1 200 ? 13.761 -12.443 -4.204 1.00 91.50 200 ARG A O 1
ATOM 1546 N N . ARG A 1 201 ? 15.037 -11.838 -2.450 1.00 90.00 201 ARG A N 1
ATOM 1547 C CA . ARG A 1 201 ? 14.162 -12.431 -1.420 1.00 90.00 201 ARG A CA 1
ATOM 1548 C C . ARG A 1 201 ? 12.780 -11.774 -1.407 1.00 90.00 201 ARG A C 1
ATOM 1550 O O . ARG A 1 201 ? 11.782 -12.490 -1.455 1.00 90.00 201 ARG A O 1
ATOM 1557 N N . GLN A 1 202 ? 12.721 -10.443 -1.440 1.00 90.31 202 GLN A N 1
ATOM 1558 C CA . GLN A 1 202 ? 11.463 -9.689 -1.493 1.00 90.31 202 GLN A CA 1
ATOM 1559 C C . GLN A 1 202 ? 10.648 -9.988 -2.765 1.00 90.31 202 GLN A C 1
ATOM 1561 O O . GLN A 1 202 ? 9.433 -10.168 -2.697 1.00 90.31 202 GLN A O 1
ATOM 1566 N N . LEU A 1 203 ? 11.293 -10.104 -3.932 1.00 91.44 203 LEU A N 1
ATOM 1567 C CA . LEU A 1 203 ? 10.604 -10.452 -5.183 1.00 91.44 203 LEU A CA 1
ATOM 1568 C C . LEU A 1 203 ? 10.047 -11.880 -5.169 1.00 91.44 203 LEU A C 1
ATOM 1570 O O . LEU A 1 203 ? 8.940 -12.118 -5.653 1.00 91.44 203 LEU A O 1
ATOM 1574 N N . ILE A 1 204 ? 10.782 -12.829 -4.585 1.00 91.00 204 ILE A N 1
ATOM 1575 C CA . ILE A 1 204 ? 10.286 -14.194 -4.375 1.00 91.00 204 ILE A CA 1
ATOM 1576 C C . ILE A 1 204 ? 9.086 -14.171 -3.419 1.00 91.00 204 ILE A C 1
ATOM 1578 O O . ILE A 1 204 ? 8.066 -14.790 -3.715 1.00 91.00 204 ILE A O 1
ATOM 1582 N N . ALA A 1 205 ? 9.162 -13.418 -2.319 1.00 89.31 205 ALA A N 1
ATOM 1583 C CA . ALA A 1 205 ? 8.055 -13.253 -1.378 1.00 89.31 205 ALA A CA 1
ATOM 1584 C C . ALA A 1 205 ? 6.806 -12.646 -2.047 1.00 89.31 205 ALA A C 1
ATOM 1586 O O . ALA A 1 205 ? 5.698 -13.149 -1.845 1.00 89.31 205 ALA A O 1
ATOM 1587 N N . LEU A 1 206 ? 6.979 -11.642 -2.917 1.00 90.12 206 LEU A N 1
ATOM 1588 C CA . LEU A 1 206 ? 5.907 -11.087 -3.751 1.00 90.12 206 LEU A CA 1
ATOM 1589 C C . LEU A 1 206 ? 5.282 -12.135 -4.673 1.00 90.12 206 LEU A C 1
ATOM 1591 O O . LEU A 1 206 ? 4.056 -12.231 -4.748 1.00 90.12 206 LEU A O 1
ATOM 1595 N N . GLN A 1 207 ? 6.101 -12.930 -5.368 1.00 88.88 207 GLN A N 1
ATOM 1596 C CA . GLN A 1 207 ? 5.608 -13.976 -6.266 1.00 88.88 207 GLN A CA 1
ATOM 1597 C C . GLN A 1 207 ? 4.846 -15.071 -5.503 1.00 88.88 207 GLN A C 1
ATOM 1599 O O . GLN A 1 207 ? 3.836 -15.578 -5.994 1.00 88.88 207 GLN A O 1
ATOM 1604 N N . LEU A 1 208 ? 5.299 -15.398 -4.292 1.00 88.88 208 LEU A N 1
ATOM 1605 C CA . LEU A 1 208 ? 4.655 -16.341 -3.377 1.00 88.88 208 LEU A CA 1
ATOM 1606 C C . LEU A 1 208 ? 3.463 -15.739 -2.618 1.00 88.88 208 LEU A C 1
ATOM 1608 O O . LEU A 1 208 ? 2.915 -16.403 -1.744 1.00 88.88 208 LEU A O 1
ATOM 1612 N N . LYS A 1 209 ? 3.034 -14.514 -2.959 1.00 88.19 209 LYS A N 1
ATOM 1613 C CA . LYS A 1 209 ? 1.874 -13.830 -2.364 1.00 88.19 209 LYS A CA 1
ATOM 1614 C C . LYS A 1 209 ? 1.994 -13.577 -0.856 1.00 88.19 209 LYS A C 1
ATOM 1616 O O . LYS A 1 209 ? 0.983 -13.390 -0.188 1.00 88.19 209 LYS A O 1
ATOM 1621 N N . ARG A 1 210 ? 3.215 -13.494 -0.315 1.00 85.25 210 ARG A N 1
ATOM 1622 C CA . ARG A 1 210 ? 3.443 -13.263 1.126 1.00 85.25 210 ARG A CA 1
ATOM 1623 C C . ARG A 1 210 ? 2.958 -11.897 1.624 1.00 85.25 210 ARG A C 1
ATOM 1625 O O . ARG A 1 210 ? 2.844 -11.716 2.823 1.00 85.25 210 ARG A O 1
ATOM 1632 N N . TYR A 1 211 ? 2.651 -10.962 0.724 1.00 85.88 211 TYR A N 1
ATOM 1633 C CA . TYR A 1 211 ? 2.108 -9.638 1.052 1.00 85.88 211 TYR A CA 1
ATOM 1634 C C . TYR A 1 211 ? 0.615 -9.484 0.700 1.00 85.88 211 TYR A C 1
ATOM 1636 O O . TYR A 1 211 ? 0.097 -8.367 0.686 1.00 85.88 211 TYR A O 1
ATOM 1644 N N . ASP A 1 212 ? -0.098 -10.573 0.381 1.00 84.56 212 ASP A N 1
ATOM 1645 C CA . ASP A 1 212 ? -1.515 -10.503 -0.012 1.00 84.56 212 ASP A CA 1
ATOM 1646 C C . ASP A 1 212 ? -2.422 -9.963 1.109 1.00 84.56 212 ASP A C 1
ATOM 1648 O O . ASP A 1 212 ? -3.473 -9.387 0.808 1.00 84.56 212 ASP A O 1
ATOM 1652 N N . PHE A 1 213 ? -1.982 -10.052 2.368 1.00 80.38 213 PHE A N 1
ATOM 1653 C CA . PHE A 1 213 ? -2.625 -9.415 3.516 1.00 80.38 213 PHE A CA 1
ATOM 1654 C C . PHE A 1 213 ? -2.805 -7.897 3.340 1.00 80.38 213 PHE A C 1
ATOM 1656 O O . PHE A 1 213 ? -3.834 -7.356 3.740 1.00 80.38 213 PHE A O 1
ATOM 1663 N N . LEU A 1 214 ? -1.864 -7.199 2.681 1.00 81.88 214 LEU A N 1
ATOM 1664 C CA . LEU A 1 214 ? -1.964 -5.753 2.425 1.00 81.88 214 LEU A CA 1
ATOM 1665 C C . LEU A 1 214 ? -3.063 -5.437 1.411 1.00 81.88 214 LEU A C 1
ATOM 1667 O O . LEU A 1 214 ? -3.750 -4.422 1.516 1.00 81.88 214 LEU A O 1
ATOM 1671 N N . ARG A 1 215 ? -3.249 -6.317 0.423 1.00 79.38 215 ARG A N 1
ATOM 1672 C CA . ARG A 1 215 ? -4.331 -6.177 -0.552 1.00 79.38 215 ARG A CA 1
ATOM 1673 C C . ARG A 1 215 ? -5.690 -6.361 0.114 1.00 79.38 215 ARG A C 1
ATOM 1675 O O . ARG A 1 215 ? -6.577 -5.555 -0.137 1.00 79.38 215 ARG A O 1
ATOM 1682 N N . ARG A 1 216 ? -5.839 -7.399 0.945 1.00 76.69 216 ARG A N 1
ATOM 1683 C CA . ARG A 1 216 ? -7.081 -7.650 1.696 1.00 76.69 216 ARG A CA 1
ATOM 1684 C C . ARG A 1 216 ? -7.438 -6.447 2.565 1.00 76.69 216 ARG A C 1
ATOM 1686 O O . ARG A 1 216 ? -8.544 -5.936 2.439 1.00 76.69 216 ARG A O 1
ATOM 1693 N N . PHE A 1 217 ? -6.454 -5.924 3.295 1.00 73.88 217 PHE A N 1
ATOM 1694 C CA . PHE A 1 217 ? -6.591 -4.701 4.080 1.00 73.88 217 PHE A CA 1
ATOM 1695 C C . PHE A 1 217 ? -7.105 -3.519 3.236 1.00 73.88 217 PHE A C 1
ATOM 1697 O O . PHE A 1 217 ? -8.128 -2.922 3.562 1.00 73.88 217 PHE A O 1
ATOM 1704 N N . ARG A 1 218 ? -6.458 -3.212 2.101 1.00 74.81 218 ARG A N 1
ATOM 1705 C CA . ARG A 1 218 ? -6.892 -2.129 1.196 1.00 74.81 218 ARG A CA 1
ATOM 1706 C C . ARG A 1 218 ? -8.319 -2.333 0.681 1.00 74.81 218 ARG A C 1
ATOM 1708 O O . ARG A 1 218 ? -9.106 -1.388 0.637 1.00 74.81 218 ARG A O 1
ATOM 1715 N N . ASP A 1 219 ? -8.636 -3.546 0.237 1.00 68.62 219 ASP A N 1
ATOM 1716 C CA . ASP A 1 219 ? -9.932 -3.860 -0.364 1.00 68.62 219 ASP A CA 1
ATOM 1717 C C . ASP A 1 219 ? -11.059 -3.805 0.689 1.00 68.62 219 ASP A C 1
ATOM 1719 O O . ASP A 1 219 ? -12.160 -3.342 0.376 1.00 68.62 219 ASP A O 1
ATOM 1723 N N . GLY A 1 220 ? -10.763 -4.176 1.941 1.00 64.19 220 GLY A N 1
ATOM 1724 C CA . GLY A 1 220 ? -11.641 -3.997 3.099 1.00 64.19 220 GLY A CA 1
ATOM 1725 C C . GLY A 1 220 ? -11.951 -2.524 3.380 1.00 64.19 220 GLY A C 1
ATOM 1726 O O . GLY A 1 220 ? -13.121 -2.151 3.471 1.00 64.19 220 GLY A O 1
ATOM 1727 N N . VAL A 1 221 ? -10.925 -1.664 3.401 1.00 60.44 221 VAL A N 1
ATOM 1728 C CA . VAL A 1 221 ? -11.084 -0.206 3.579 1.00 60.44 221 VAL A CA 1
ATOM 1729 C C . VAL A 1 221 ? -11.949 0.399 2.466 1.00 60.44 221 VAL A C 1
ATOM 1731 O O . VAL A 1 221 ? -12.935 1.084 2.733 1.00 60.44 221 VAL A O 1
ATOM 1734 N N . ALA A 1 222 ? -11.652 0.090 1.200 1.00 53.19 222 ALA A N 1
ATOM 1735 C CA . ALA A 1 222 ? -12.384 0.640 0.056 1.00 53.19 222 ALA A CA 1
ATOM 1736 C C . ALA A 1 222 ? -13.829 0.119 -0.060 1.00 53.19 222 ALA A C 1
ATOM 1738 O O . ALA A 1 222 ? -14.692 0.792 -0.636 1.00 53.19 222 ALA A O 1
ATOM 1739 N N . GLY A 1 223 ? -14.097 -1.109 0.394 1.00 50.56 223 GLY A N 1
ATOM 1740 C CA . GLY A 1 223 ? -15.449 -1.665 0.489 1.00 50.56 223 GLY A CA 1
ATOM 1741 C C . GLY A 1 223 ? -16.286 -0.928 1.530 1.00 50.56 223 GLY A C 1
ATOM 1742 O O . GLY A 1 223 ? -17.448 -0.606 1.277 1.00 50.56 223 GLY A O 1
ATOM 1743 N N . TRP A 1 224 ? -15.657 -0.585 2.650 1.00 48.94 224 TRP A N 1
ATOM 1744 C CA . TRP A 1 224 ? -16.291 0.119 3.748 1.00 48.94 224 TRP A CA 1
ATOM 1745 C C . TRP A 1 224 ? -16.540 1.607 3.453 1.00 48.94 224 TRP A C 1
ATOM 1747 O O . TRP A 1 224 ? -17.653 2.075 3.671 1.00 48.94 224 TRP A O 1
ATOM 1757 N N . GLU A 1 225 ? -15.598 2.343 2.849 1.00 46.81 225 GLU A N 1
ATOM 1758 C CA . GLU A 1 225 ? -15.827 3.751 2.461 1.00 46.81 225 GLU A CA 1
ATOM 1759 C C . GLU A 1 225 ? -17.047 3.905 1.536 1.00 46.81 225 GLU A C 1
ATOM 1761 O O . GLU A 1 225 ? -17.805 4.875 1.615 1.00 46.81 225 GLU A O 1
ATOM 1766 N N . ARG A 1 226 ? -17.266 2.918 0.657 1.00 44.66 226 ARG A N 1
ATOM 1767 C CA . ARG A 1 226 ? -18.443 2.853 -0.221 1.00 44.66 226 ARG A CA 1
ATOM 1768 C C . ARG A 1 226 ? -19.737 2.551 0.535 1.00 44.66 226 ARG A C 1
ATOM 1770 O O . ARG A 1 226 ? -20.785 3.039 0.114 1.00 44.66 226 ARG A O 1
ATOM 1777 N N . ALA A 1 227 ? -19.679 1.767 1.609 1.00 45.50 227 ALA A N 1
ATOM 1778 C CA . ALA A 1 227 ? -20.820 1.511 2.484 1.00 45.50 227 ALA A CA 1
ATOM 1779 C C . ALA A 1 227 ? -21.141 2.744 3.349 1.00 45.50 227 ALA A C 1
ATOM 1781 O O . ALA A 1 227 ? -22.281 3.198 3.364 1.00 45.50 227 ALA A O 1
ATOM 1782 N N . SER A 1 228 ? -20.122 3.359 3.954 1.00 42.25 228 SER A N 1
ATOM 1783 C CA . SER A 1 228 ? -20.225 4.547 4.809 1.00 42.25 228 SER A CA 1
ATOM 1784 C C . SER A 1 228 ? -20.812 5.758 4.072 1.00 42.25 228 SER A C 1
ATOM 1786 O O . SER A 1 228 ? -21.730 6.407 4.571 1.00 42.25 228 SER A O 1
ATOM 1788 N N . ARG A 1 229 ? -20.401 6.000 2.814 1.00 44.94 229 ARG A N 1
ATOM 1789 C CA . ARG A 1 229 ? -20.969 7.066 1.959 1.00 44.94 229 ARG A CA 1
ATOM 1790 C C . ARG A 1 229 ? -22.446 6.873 1.591 1.00 44.94 229 ARG A C 1
ATOM 1792 O O . ARG A 1 229 ? -23.060 7.820 1.108 1.00 44.94 229 ARG A O 1
ATOM 1799 N N . ARG A 1 230 ? -23.016 5.675 1.766 1.00 41.81 230 ARG A N 1
ATOM 1800 C CA . ARG A 1 230 ? -24.444 5.406 1.511 1.00 41.81 230 ARG A CA 1
ATOM 1801 C C . ARG A 1 230 ? -25.333 5.653 2.733 1.00 41.81 230 ARG A C 1
ATOM 1803 O O . ARG A 1 230 ? -26.537 5.804 2.562 1.00 41.81 230 ARG A O 1
ATOM 1810 N N . THR A 1 231 ? -24.764 5.738 3.930 1.00 43.12 231 THR A N 1
ATOM 1811 C CA . THR A 1 231 ? -25.476 6.028 5.184 1.00 43.12 231 THR A CA 1
ATOM 1812 C C . THR A 1 231 ? -25.383 7.517 5.517 1.00 43.12 231 THR A C 1
ATOM 1814 O O . THR A 1 231 ? -24.525 7.950 6.278 1.00 43.12 231 THR A O 1
ATOM 1817 N N . THR A 1 232 ? -26.271 8.322 4.932 1.00 41.00 232 THR A N 1
ATOM 1818 C CA . THR A 1 232 ? -26.489 9.734 5.305 1.00 41.00 232 THR A CA 1
ATOM 1819 C C . THR A 1 232 ? -27.469 9.911 6.474 1.00 41.00 232 THR A C 1
ATOM 1821 O O . THR A 1 232 ? -27.729 11.041 6.884 1.00 41.00 232 THR A O 1
ATOM 1824 N N . GLU A 1 233 ? -28.008 8.828 7.041 1.00 50.97 233 GLU A N 1
ATOM 1825 C CA . GLU A 1 233 ? -28.803 8.880 8.271 1.00 50.97 233 GLU A CA 1
ATOM 1826 C C . GLU A 1 233 ? -27.893 8.826 9.506 1.00 50.97 233 GLU A C 1
ATOM 1828 O O . GLU A 1 233 ? -26.985 7.999 9.590 1.00 50.97 233 GLU A O 1
ATOM 1833 N N . LEU A 1 234 ? -28.131 9.720 10.473 1.00 51.97 234 LEU A N 1
ATOM 1834 C CA . LEU A 1 234 ? -27.411 9.750 11.749 1.00 51.97 234 LEU A CA 1
ATOM 1835 C C . LEU A 1 234 ? -27.487 8.374 12.431 1.00 51.97 234 LEU A C 1
ATOM 1837 O O . LEU A 1 234 ? -28.568 7.915 12.799 1.00 51.97 234 LEU A O 1
ATOM 1841 N N . ALA A 1 235 ? -26.325 7.752 12.647 1.00 63.94 235 ALA A N 1
ATOM 1842 C CA . ALA A 1 235 ? -26.199 6.429 13.264 1.00 63.94 235 ALA A CA 1
ATOM 1843 C C . ALA A 1 235 ? -26.634 6.382 14.743 1.00 63.94 235 ALA A C 1
ATOM 1845 O O . ALA A 1 235 ? -26.709 5.299 15.320 1.00 63.94 235 ALA A O 1
ATOM 1846 N N . PHE A 1 236 ? -26.922 7.536 15.359 1.00 70.69 236 PHE A N 1
ATOM 1847 C CA . PHE A 1 236 ? -27.224 7.672 16.782 1.00 70.69 236 PHE A CA 1
ATOM 1848 C C . PHE A 1 236 ? -28.496 8.488 17.018 1.00 70.69 236 PHE A C 1
ATOM 1850 O O . PHE A 1 236 ? -28.677 9.560 16.440 1.00 70.69 236 PHE A O 1
ATOM 1857 N N . GLU A 1 237 ? -29.348 8.006 17.918 1.00 76.12 237 GLU A N 1
ATOM 1858 C CA . GLU A 1 237 ? -30.494 8.728 18.468 1.00 76.12 237 GLU A CA 1
ATOM 1859 C C . GLU A 1 237 ? -30.164 9.293 19.856 1.00 76.12 237 GLU A C 1
ATOM 1861 O O . GLU A 1 237 ? -29.426 8.680 20.628 1.00 76.12 237 GLU A O 1
ATOM 1866 N N . VAL A 1 238 ? -30.668 10.492 20.158 1.00 79.25 238 VAL A N 1
ATOM 1867 C CA . VAL A 1 238 ? -30.529 11.136 21.475 1.00 79.25 238 VAL A CA 1
ATOM 1868 C C . VAL A 1 238 ? -31.548 10.530 22.435 1.00 79.25 238 VAL A C 1
ATOM 1870 O O . VAL A 1 238 ? -32.726 10.434 22.090 1.00 79.25 238 VAL A O 1
ATOM 1873 N N . LEU A 1 239 ? -31.120 10.182 23.648 1.00 72.62 239 LEU A N 1
ATOM 1874 C CA . LEU A 1 239 ? -31.991 9.633 24.682 1.00 72.62 239 LEU A CA 1
ATOM 1875 C C . LEU A 1 239 ? -32.405 10.715 25.696 1.00 72.62 239 LEU A C 1
ATOM 1877 O O . LEU A 1 239 ? -31.548 11.451 26.193 1.00 72.62 239 LEU A O 1
ATOM 1881 N N . PRO A 1 240 ? -33.696 10.800 26.066 1.00 69.44 240 PRO A N 1
ATOM 1882 C CA . PRO A 1 240 ? -34.163 11.568 27.216 1.00 69.44 240 PRO A CA 1
ATOM 1883 C C . PRO A 1 240 ? -33.520 11.080 28.522 1.00 69.44 240 PRO A C 1
ATOM 1885 O O . PRO A 1 240 ? -33.289 9.881 28.708 1.00 69.44 240 PRO A O 1
ATOM 1888 N N . ARG A 1 241 ? -33.275 12.010 29.454 1.00 64.62 241 ARG A N 1
ATOM 1889 C CA . ARG A 1 241 ? -32.645 11.717 30.751 1.00 64.62 241 ARG A CA 1
ATOM 1890 C C . ARG A 1 241 ? -33.500 10.762 31.598 1.00 64.62 241 ARG A C 1
ATOM 1892 O O . ARG A 1 241 ? -34.713 10.924 31.697 1.00 64.62 241 ARG A O 1
ATOM 1899 N N . GLY A 1 242 ? -32.855 9.783 32.236 1.00 58.81 242 GLY A N 1
ATOM 1900 C CA . GLY A 1 242 ? -33.428 8.930 33.289 1.00 58.81 242 GLY A CA 1
ATOM 1901 C C . GLY A 1 242 ? -34.266 7.718 32.846 1.00 58.81 242 GLY A C 1
ATOM 1902 O O . GLY A 1 242 ? -34.170 6.663 33.472 1.00 58.81 242 GLY A O 1
ATOM 1903 N N . GLU A 1 243 ? -35.066 7.803 31.779 1.00 59.41 243 GLU A N 1
ATOM 1904 C CA . GLU A 1 243 ? -35.981 6.701 31.414 1.00 59.41 243 GLU A CA 1
ATOM 1905 C C . GLU A 1 243 ? -35.347 5.633 30.512 1.00 59.41 243 GLU A C 1
ATOM 1907 O O . GLU A 1 243 ? -35.665 4.447 30.626 1.00 59.41 243 GLU A O 1
ATOM 1912 N N . GLN A 1 244 ? -34.415 6.008 29.635 1.00 62.91 244 GLN A N 1
ATOM 1913 C CA . GLN A 1 244 ? -34.017 5.113 28.549 1.00 62.91 244 GLN A CA 1
ATOM 1914 C C . GLN A 1 244 ? -32.881 4.139 28.864 1.00 62.91 244 GLN A C 1
ATOM 1916 O O . GLN A 1 244 ? -32.801 3.116 28.192 1.00 62.91 244 GLN A O 1
ATOM 1921 N N . LEU A 1 245 ? -32.075 4.346 29.913 1.00 71.94 245 LEU A N 1
ATOM 1922 C CA . LEU A 1 245 ? -31.149 3.298 30.369 1.00 71.94 245 LEU A CA 1
ATOM 1923 C C . LEU A 1 245 ? -31.928 2.062 30.838 1.00 71.94 245 LEU A C 1
ATOM 1925 O O . LEU A 1 245 ? -31.595 0.933 30.482 1.00 71.94 245 LEU A O 1
ATOM 1929 N N . ARG A 1 246 ? -33.025 2.273 31.577 1.00 73.88 246 ARG A N 1
ATOM 1930 C CA . ARG A 1 246 ? -33.924 1.195 32.011 1.00 73.88 246 ARG A CA 1
ATOM 1931 C C . ARG A 1 246 ? -34.611 0.526 30.825 1.00 73.88 246 ARG A C 1
ATOM 1933 O O . ARG A 1 246 ? -34.727 -0.697 30.815 1.00 73.88 246 ARG A O 1
ATOM 1940 N N . THR A 1 247 ? -35.027 1.302 29.825 1.00 73.00 247 THR A N 1
ATOM 1941 C CA . THR A 1 247 ? -35.594 0.772 28.576 1.00 73.00 247 THR A CA 1
ATOM 1942 C C . THR A 1 247 ? -34.568 -0.050 27.801 1.00 73.00 247 THR A C 1
ATOM 1944 O O . THR A 1 247 ? -34.865 -1.183 27.440 1.00 73.00 247 THR A O 1
ATOM 1947 N N . PHE A 1 248 ? -33.340 0.447 27.640 1.00 75.50 248 PHE A N 1
ATOM 1948 C CA . PHE A 1 248 ? -32.239 -0.252 26.976 1.00 75.50 248 PHE A CA 1
ATOM 1949 C C . PHE A 1 248 ? -31.878 -1.561 27.689 1.00 75.50 248 PHE A C 1
ATOM 1951 O O . PHE A 1 248 ? -31.800 -2.608 27.054 1.00 75.50 248 PHE A O 1
ATOM 1958 N N . LEU A 1 249 ? -31.750 -1.544 29.020 1.00 76.44 249 LEU A N 1
ATOM 1959 C CA . LEU A 1 249 ? -31.573 -2.755 29.831 1.00 76.44 249 LEU A CA 1
ATOM 1960 C C . LEU A 1 249 ? -32.765 -3.713 29.699 1.00 76.44 249 LEU A C 1
ATOM 1962 O O . LEU A 1 249 ? -32.592 -4.925 29.567 1.00 76.44 249 LEU A O 1
ATOM 1966 N N . GLY A 1 250 ? -33.987 -3.180 29.682 1.00 75.00 250 GLY A N 1
ATOM 1967 C CA . GLY A 1 250 ? -35.204 -3.946 29.432 1.00 75.00 250 GLY A CA 1
ATOM 1968 C C . GLY A 1 250 ? -35.201 -4.625 28.062 1.00 75.00 250 GLY A C 1
ATOM 1969 O O . GLY A 1 250 ? -35.587 -5.786 27.953 1.00 75.00 250 GLY A O 1
ATOM 1970 N N . GLU A 1 251 ? -34.726 -3.940 27.028 1.00 74.88 251 GLU A N 1
ATOM 1971 C CA . GLU A 1 251 ? -34.564 -4.487 25.685 1.00 74.88 251 GLU A CA 1
ATOM 1972 C C . GLU A 1 251 ? -33.441 -5.517 25.608 1.00 74.88 251 GLU A C 1
ATOM 1974 O O . GLU A 1 251 ? -33.636 -6.560 24.993 1.00 74.88 251 GLU A O 1
ATOM 1979 N N . ILE A 1 252 ? -32.314 -5.304 26.291 1.00 74.19 252 ILE A N 1
ATOM 1980 C CA . ILE A 1 252 ? -31.245 -6.306 26.409 1.00 74.19 252 ILE A CA 1
ATOM 1981 C C . ILE A 1 252 ? -31.787 -7.604 27.005 1.00 74.19 252 ILE A C 1
ATOM 1983 O O . ILE A 1 252 ? -31.542 -8.675 26.455 1.00 74.19 252 ILE A O 1
ATOM 1987 N N . ARG A 1 253 ? -32.571 -7.512 28.086 1.00 73.94 253 ARG A N 1
ATOM 1988 C CA . ARG A 1 253 ? -33.189 -8.673 28.746 1.00 73.94 253 ARG A CA 1
ATOM 1989 C C . ARG A 1 253 ? -34.238 -9.370 27.874 1.00 73.94 253 ARG A C 1
ATOM 1991 O O . ARG A 1 253 ? -34.431 -10.575 28.007 1.00 73.94 253 ARG A O 1
ATOM 1998 N N . ARG A 1 254 ? -34.940 -8.625 27.012 1.00 72.31 254 ARG A N 1
ATOM 1999 C CA . ARG A 1 254 ? -35.991 -9.153 26.120 1.00 72.31 254 ARG A CA 1
ATOM 2000 C C . ARG A 1 254 ? -35.449 -9.658 24.783 1.00 72.31 254 ARG A C 1
ATOM 2002 O O . ARG A 1 254 ? -36.100 -10.487 24.148 1.00 72.31 254 ARG A O 1
ATOM 2009 N N . SER A 1 255 ? -34.308 -9.152 24.321 1.00 66.12 255 SER A N 1
ATOM 2010 C CA . SER A 1 255 ? -33.799 -9.463 22.989 1.00 66.12 255 SER A CA 1
ATOM 2011 C C . SER A 1 255 ? -33.030 -10.785 22.972 1.00 66.12 255 SER A C 1
ATOM 2013 O O . SER A 1 255 ? -32.241 -11.106 23.858 1.00 66.12 255 SER A O 1
ATOM 2015 N N . LYS A 1 256 ? -33.204 -11.546 21.887 1.00 64.50 256 LYS A N 1
ATOM 2016 C CA . LYS A 1 256 ? -32.317 -12.673 21.552 1.00 64.50 256 LYS A CA 1
ATOM 2017 C C . LYS A 1 256 ? -31.004 -12.207 20.914 1.00 64.50 256 LYS A C 1
ATOM 2019 O O . LYS A 1 256 ? -30.145 -13.035 20.634 1.00 64.50 256 LYS A O 1
ATOM 2024 N N . MET A 1 257 ? -30.839 -10.901 20.686 1.00 57.00 257 MET A N 1
ATOM 2025 C CA . MET A 1 257 ? -29.672 -10.316 20.017 1.00 57.00 257 MET A CA 1
ATOM 2026 C C . MET A 1 257 ? -28.385 -10.529 20.830 1.00 57.00 257 MET A C 1
ATOM 2028 O O . MET A 1 257 ? -27.297 -10.643 20.272 1.00 57.00 257 MET A O 1
ATOM 2032 N N . TYR A 1 258 ? -28.533 -10.672 22.151 1.00 62.19 258 TYR A N 1
ATOM 2033 C CA . TYR A 1 258 ? -27.451 -10.949 23.095 1.00 62.19 258 TYR A CA 1
ATOM 2034 C C . TYR A 1 258 ? -27.353 -12.426 23.514 1.00 62.19 258 TYR A C 1
ATOM 2036 O O . TYR A 1 258 ? -26.569 -12.769 24.401 1.00 62.19 258 TYR A O 1
ATOM 2044 N N . SER A 1 259 ? -28.125 -13.311 22.872 1.00 59.0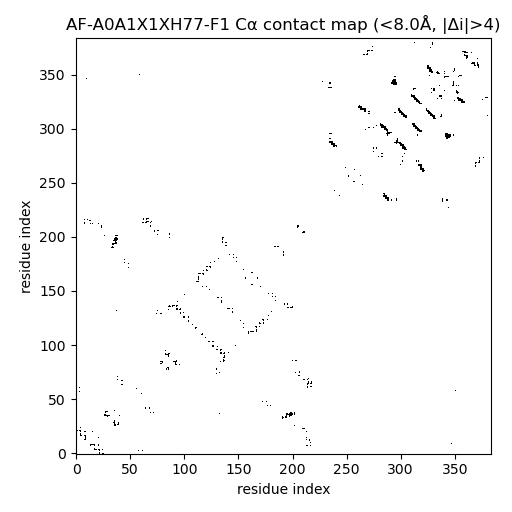6 259 SER A N 1
ATOM 2045 C CA . SER A 1 259 ? -28.106 -14.756 23.123 1.00 59.06 259 SER A CA 1
ATOM 2046 C C . SER A 1 259 ? -26.703 -15.328 22.901 1.00 59.06 259 SER A C 1
ATOM 2048 O O . SER A 1 259 ? -26.131 -15.177 21.824 1.00 59.06 259 SER A O 1
ATOM 2050 N N . GLY A 1 260 ? -26.163 -16.014 23.911 1.00 63.34 260 GLY A N 1
ATOM 2051 C CA . GLY A 1 260 ? -24.821 -16.611 23.876 1.00 63.34 260 GLY A CA 1
ATOM 2052 C C . GLY A 1 260 ? -23.697 -15.720 24.420 1.00 63.34 260 GLY A C 1
ATOM 2053 O O . GLY A 1 260 ? -22.552 -16.165 24.461 1.00 63.34 260 GLY A O 1
ATOM 2054 N N . TYR A 1 261 ? -23.997 -14.501 24.881 1.00 68.56 261 TYR A N 1
ATOM 2055 C CA . TYR A 1 261 ? -23.021 -13.608 25.515 1.00 68.56 261 TYR A CA 1
ATOM 2056 C C . TYR A 1 261 ? -23.286 -13.427 27.011 1.00 68.56 261 TYR A C 1
ATOM 2058 O O . TYR A 1 261 ? -24.425 -13.470 27.473 1.00 68.56 261 TYR A O 1
ATOM 2066 N N . ARG A 1 262 ? -22.219 -13.163 27.779 1.00 74.25 262 ARG A N 1
ATOM 2067 C CA . ARG A 1 262 ? -22.333 -12.754 29.183 1.00 74.25 262 ARG A CA 1
ATOM 2068 C C . ARG A 1 262 ? -22.659 -11.262 29.245 1.00 74.25 262 ARG A C 1
ATOM 2070 O O . ARG A 1 262 ? -21.796 -10.424 28.983 1.00 74.25 262 ARG A O 1
ATOM 2077 N N . VAL A 1 263 ? -23.902 -10.949 29.590 1.00 78.69 263 VAL A N 1
ATOM 2078 C CA . VAL A 1 263 ? -24.358 -9.579 29.845 1.00 78.69 263 VAL A CA 1
ATOM 2079 C C . VAL A 1 263 ? -23.986 -9.187 31.274 1.00 78.69 263 VAL A C 1
ATOM 2081 O O . VAL A 1 263 ? -24.233 -9.936 32.217 1.00 78.69 263 VAL A O 1
ATOM 2084 N N . ASP A 1 264 ? -23.376 -8.018 31.420 1.00 83.56 264 ASP A N 1
ATOM 2085 C CA . ASP A 1 264 ? -22.981 -7.409 32.683 1.00 83.56 264 ASP A CA 1
ATOM 2086 C C . ASP A 1 264 ? -23.458 -5.953 32.707 1.00 83.56 264 ASP A C 1
ATOM 2088 O O . ASP A 1 264 ? -22.814 -5.039 32.186 1.00 83.56 264 ASP A O 1
ATOM 2092 N N . GLU A 1 265 ? -24.643 -5.759 33.280 1.00 84.62 265 GLU A N 1
ATOM 2093 C CA . GLU A 1 265 ? -25.334 -4.467 33.321 1.00 84.62 265 GLU A CA 1
ATOM 2094 C C . GLU A 1 265 ? -24.591 -3.429 34.174 1.00 84.62 265 GLU A C 1
ATOM 2096 O O . GLU A 1 265 ? -24.681 -2.237 33.889 1.00 84.62 265 GLU A O 1
ATOM 2101 N N . HIS A 1 266 ? -23.782 -3.869 35.149 1.00 86.00 266 HIS A N 1
ATOM 2102 C CA . HIS A 1 266 ? -23.010 -2.981 36.027 1.00 86.00 266 HIS A CA 1
ATOM 2103 C C . HIS A 1 266 ? -21.956 -2.177 35.257 1.00 86.00 266 HIS A C 1
ATOM 2105 O O . HIS A 1 266 ? -21.496 -1.141 35.709 1.00 86.00 266 HIS A O 1
ATOM 2111 N N . ARG A 1 267 ? -21.599 -2.590 34.038 1.00 87.62 267 ARG A N 1
ATOM 2112 C CA . ARG A 1 267 ? -20.715 -1.799 33.172 1.00 87.62 267 ARG A CA 1
ATOM 2113 C C . ARG A 1 267 ? -21.324 -0.451 32.795 1.00 87.62 267 ARG A C 1
ATOM 2115 O O . ARG A 1 267 ? -20.574 0.486 32.544 1.00 87.62 267 ARG A O 1
ATOM 2122 N N . LEU A 1 268 ? -22.654 -0.358 32.725 1.00 87.44 268 LEU A N 1
ATOM 2123 C CA . LEU A 1 268 ? -23.347 0.875 32.354 1.00 87.44 268 LEU A CA 1
ATOM 2124 C C . LEU A 1 268 ? -23.438 1.876 33.513 1.00 87.44 268 LEU A C 1
ATOM 2126 O O . LEU A 1 268 ? -23.564 3.064 33.232 1.00 87.44 268 LEU A O 1
ATOM 2130 N N . THR A 1 269 ? -23.270 1.446 34.772 1.00 87.38 269 THR A N 1
ATOM 2131 C CA . THR A 1 269 ? -23.232 2.373 35.922 1.00 87.38 269 THR A CA 1
ATOM 2132 C C . THR A 1 269 ? -22.033 3.316 35.841 1.00 87.38 269 THR A C 1
ATOM 2134 O O . THR A 1 269 ? -22.099 4.440 36.312 1.00 87.38 269 THR A O 1
ATOM 2137 N N . VAL A 1 270 ? -20.965 2.918 35.137 1.00 90.50 270 VAL A N 1
ATOM 2138 C CA . VAL A 1 270 ? -19.831 3.804 34.831 1.00 90.50 270 VAL A CA 1
ATOM 2139 C C . VAL A 1 270 ? -20.283 5.054 34.070 1.00 90.50 270 VAL A C 1
ATOM 2141 O O . VAL A 1 270 ? -19.749 6.129 34.309 1.00 90.50 270 VAL A O 1
ATOM 2144 N N . LEU A 1 271 ? -21.251 4.944 33.153 1.00 90.31 271 LEU A N 1
ATOM 2145 C CA . LEU A 1 271 ? -21.764 6.112 32.430 1.00 90.31 271 LEU A CA 1
ATOM 2146 C C . LEU A 1 271 ? -22.595 7.025 33.349 1.00 90.31 271 LEU A C 1
ATOM 2148 O O . LEU A 1 271 ? -22.484 8.241 33.236 1.00 90.31 271 LEU A O 1
ATOM 2152 N N . GLU A 1 272 ? -23.365 6.459 34.283 1.00 89.06 272 GLU A N 1
ATOM 2153 C CA . GLU A 1 272 ? -24.117 7.225 35.295 1.00 89.06 272 GLU A CA 1
ATOM 2154 C C . GLU A 1 272 ? -23.173 7.966 36.259 1.00 89.06 272 GLU A C 1
ATOM 2156 O O . GLU A 1 272 ? -23.378 9.140 36.576 1.00 89.06 272 GLU A O 1
ATOM 2161 N N . ASP A 1 273 ? -22.086 7.311 36.673 1.00 91.19 273 ASP A N 1
ATOM 2162 C CA . ASP A 1 273 ? -21.054 7.923 37.510 1.00 91.19 273 ASP A CA 1
ATOM 2163 C C . ASP A 1 273 ? -20.337 9.069 36.779 1.00 91.19 273 ASP A C 1
ATOM 2165 O O . ASP A 1 273 ? -20.048 10.108 37.374 1.00 91.19 273 ASP A O 1
ATOM 2169 N N . LEU A 1 274 ? -20.062 8.908 35.478 1.00 91.69 274 LEU A N 1
ATOM 2170 C CA . LEU A 1 274 ? -19.464 9.961 34.651 1.00 91.69 274 LEU A CA 1
ATOM 2171 C C . LEU A 1 274 ? -20.417 11.146 34.458 1.00 91.69 274 LEU A C 1
ATOM 2173 O O . LEU A 1 274 ? -19.974 12.289 34.537 1.00 91.69 274 LEU A O 1
ATOM 2177 N N . GLU A 1 275 ? -21.713 10.900 34.245 1.00 91.38 275 GLU A N 1
ATOM 2178 C CA . GLU A 1 275 ? -22.729 11.961 34.197 1.00 91.38 275 GLU A CA 1
ATOM 2179 C C . GLU A 1 275 ? -22.775 12.743 35.517 1.00 91.38 275 GLU A C 1
ATOM 2181 O O . GLU A 1 275 ? -22.832 13.973 35.512 1.00 91.38 275 GLU A O 1
ATOM 2186 N N . THR A 1 276 ? -22.682 12.035 36.644 1.00 90.88 276 THR A N 1
ATOM 2187 C CA . THR A 1 276 ? -22.643 12.644 37.979 1.00 90.88 276 THR A CA 1
ATOM 2188 C C . THR A 1 276 ? -21.382 13.493 38.173 1.00 90.88 276 THR A C 1
ATOM 2190 O O . THR A 1 276 ? -21.470 14.594 38.712 1.00 90.88 276 THR A O 1
ATOM 2193 N N . HIS A 1 277 ? -20.219 13.021 37.708 1.00 91.56 277 HIS A N 1
ATOM 2194 C CA . HIS A 1 277 ? -18.942 13.741 37.811 1.00 91.56 277 HIS A CA 1
ATOM 2195 C C . HIS A 1 277 ? -18.892 15.002 36.936 1.00 91.56 277 HIS A C 1
ATOM 2197 O O . HIS A 1 277 ? -18.488 16.063 37.404 1.00 91.56 277 HIS A O 1
ATOM 2203 N N . PHE A 1 278 ? -19.307 14.911 35.668 1.00 89.00 278 PHE A N 1
ATOM 2204 C CA . PHE A 1 278 ? -19.207 16.027 34.715 1.00 89.00 278 PHE A CA 1
ATOM 2205 C C . PHE A 1 278 ? -20.387 17.005 34.751 1.00 89.00 278 PHE A C 1
ATOM 2207 O O . PHE A 1 278 ? -20.289 18.077 34.143 1.00 89.00 278 PHE A O 1
ATOM 2214 N N . GLY A 1 279 ? -21.464 16.652 35.453 1.00 89.06 279 GLY A N 1
ATOM 2215 C CA . GLY A 1 279 ? -22.706 17.413 35.523 1.00 89.06 279 GLY A CA 1
ATOM 2216 C C . GLY A 1 279 ? -23.702 16.965 34.455 1.00 89.06 279 GLY A C 1
ATOM 2217 O O . GLY A 1 279 ? -23.399 16.932 33.255 1.00 89.06 279 GLY A O 1
ATOM 2218 N N . ALA A 1 280 ? -24.923 16.638 34.886 1.00 85.81 280 ALA A N 1
ATOM 2219 C CA . ALA A 1 280 ? -25.971 16.130 34.006 1.00 85.81 280 ALA A CA 1
ATOM 2220 C C . ALA A 1 280 ? -26.298 17.119 32.880 1.00 85.81 280 ALA A C 1
ATOM 2222 O O . ALA A 1 280 ? -26.534 16.715 31.748 1.00 85.81 280 ALA A O 1
ATOM 2223 N N . GLU A 1 281 ? -26.259 18.425 33.153 1.00 85.25 281 GLU A N 1
ATOM 2224 C CA . GLU A 1 281 ? -26.484 19.507 32.192 1.00 85.25 281 GLU A CA 1
ATOM 2225 C C . GLU A 1 281 ? -25.504 19.512 31.013 1.00 85.25 281 GLU A C 1
ATOM 2227 O O . GLU A 1 281 ? -25.881 19.943 29.923 1.00 85.25 281 GLU A O 1
ATOM 2232 N N . ARG A 1 282 ? -24.292 18.982 31.200 1.00 87.06 282 ARG A N 1
ATOM 2233 C CA . ARG A 1 282 ? -23.265 18.871 30.154 1.00 87.06 282 ARG A CA 1
ATOM 2234 C C . ARG A 1 282 ? -23.294 17.537 29.419 1.00 87.06 282 ARG A C 1
ATOM 2236 O O . ARG A 1 282 ? -22.593 17.396 28.417 1.00 87.06 282 ARG A O 1
ATOM 2243 N N . CYS A 1 283 ? -24.088 16.586 29.897 1.00 88.88 283 CYS A N 1
ATOM 2244 C CA . CYS A 1 283 ? -24.127 15.230 29.385 1.00 88.88 283 CYS A CA 1
ATOM 2245 C C . CYS A 1 283 ? -25.396 14.969 28.568 1.00 88.88 283 CYS A C 1
ATOM 2247 O O . CYS A 1 283 ? -26.509 15.365 28.935 1.00 88.88 283 CYS A O 1
ATOM 2249 N N . THR A 1 284 ? -25.214 14.275 27.448 1.00 88.38 284 THR A N 1
ATOM 2250 C CA . THR A 1 284 ? -26.293 13.805 26.579 1.00 88.38 284 THR A CA 1
ATOM 2251 C C . THR A 1 284 ? -26.089 12.327 26.287 1.00 88.38 284 THR A C 1
ATOM 2253 O O . THR A 1 284 ? -25.024 11.906 25.838 1.00 88.38 284 THR A O 1
ATOM 2256 N N . TRP A 1 285 ? -27.115 11.526 26.549 1.00 86.69 285 TRP A N 1
ATOM 2257 C CA . TRP A 1 285 ? -27.092 10.097 26.272 1.00 86.69 285 TRP A CA 1
ATOM 2258 C C . TRP A 1 285 ? -27.502 9.835 24.825 1.00 86.69 285 TRP A C 1
ATOM 2260 O O . TRP A 1 285 ? -28.410 10.476 24.299 1.00 86.69 285 TRP A O 1
ATOM 2270 N N . HIS A 1 286 ? -26.855 8.867 24.191 1.00 85.31 286 HIS A N 1
ATOM 2271 C CA . HIS A 1 286 ? -27.136 8.440 22.831 1.00 85.31 286 HIS A CA 1
ATOM 2272 C C . HIS A 1 286 ? -27.156 6.918 22.725 1.00 85.31 286 HIS A C 1
ATOM 2274 O O . HIS A 1 286 ? -26.376 6.215 23.374 1.00 85.31 286 HIS A O 1
ATOM 2280 N N . ARG A 1 287 ? -28.011 6.414 21.840 1.00 79.06 287 ARG A N 1
ATOM 2281 C CA . ARG A 1 287 ? -28.090 5.003 21.459 1.00 79.06 287 ARG A CA 1
ATOM 2282 C C . ARG A 1 287 ? -27.846 4.873 19.964 1.00 79.06 287 ARG A C 1
ATOM 2284 O O . ARG A 1 287 ? -28.272 5.735 19.201 1.00 79.06 287 ARG A O 1
ATOM 2291 N N . GLY A 1 288 ? -27.149 3.828 19.528 1.00 70.56 288 GLY A N 1
ATOM 2292 C CA . GLY A 1 288 ? -27.051 3.556 18.096 1.00 70.56 288 GLY A CA 1
ATOM 2293 C C . GLY A 1 288 ? -28.370 3.026 17.536 1.00 70.56 288 GLY A C 1
ATOM 2294 O O . GLY A 1 288 ? -29.057 2.248 18.200 1.00 70.56 288 GLY A O 1
ATOM 2295 N N . ARG A 1 289 ? -28.720 3.436 16.315 1.00 66.19 289 ARG A N 1
ATOM 2296 C CA . ARG A 1 289 ? -29.834 2.826 15.581 1.00 66.19 289 ARG A CA 1
ATOM 2297 C C . ARG A 1 289 ? -29.419 1.449 15.070 1.00 66.19 289 ARG A C 1
ATOM 2299 O O . ARG A 1 289 ? -28.292 1.277 14.601 1.00 66.19 289 ARG A O 1
ATOM 2306 N N . ASP A 1 290 ? -30.348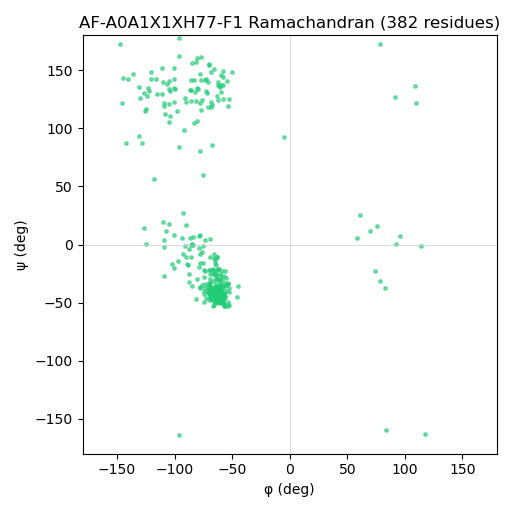 0.496 15.124 1.00 53.66 290 ASP A N 1
ATOM 2307 C CA . ASP A 1 290 ? -30.166 -0.811 14.495 1.00 53.66 290 ASP A CA 1
ATOM 2308 C C . ASP A 1 290 ? -29.814 -0.605 13.011 1.00 53.66 290 ASP A C 1
ATOM 2310 O O . ASP A 1 290 ? -30.385 0.279 12.369 1.00 53.66 290 ASP A O 1
ATOM 2314 N N . HIS A 1 291 ? -28.895 -1.430 12.491 1.00 51.19 291 HIS A N 1
ATOM 2315 C CA . HIS A 1 291 ? -28.258 -1.415 11.151 1.00 51.19 291 HIS A CA 1
ATOM 2316 C C . HIS A 1 291 ? -26.887 -0.720 11.016 1.00 51.19 291 HIS A C 1
ATOM 2318 O O . HIS A 1 291 ? -26.374 -0.642 9.902 1.00 51.19 291 HIS A O 1
ATOM 2324 N N . SER A 1 292 ? -26.231 -0.285 12.099 1.00 50.03 292 SER A N 1
ATOM 2325 C CA . SER A 1 292 ? -24.845 0.212 11.990 1.00 50.03 292 SER A CA 1
ATOM 2326 C C . SER A 1 292 ? -23.796 -0.898 12.186 1.00 50.03 292 SER A C 1
ATOM 2328 O O . SER A 1 292 ? -23.721 -1.517 13.242 1.00 50.03 292 SER A O 1
ATOM 2330 N N . ASP A 1 293 ? -22.909 -1.121 11.212 1.00 50.50 293 ASP A N 1
ATOM 2331 C CA . ASP A 1 293 ? -21.740 -2.021 11.360 1.00 50.50 293 ASP A CA 1
ATOM 2332 C C . ASP A 1 293 ? -20.664 -1.468 12.339 1.00 50.50 293 ASP A C 1
ATOM 2334 O O . ASP A 1 293 ? -19.579 -2.036 12.501 1.00 50.50 293 ASP A O 1
ATOM 2338 N N . GLY A 1 294 ? -20.951 -0.333 12.990 1.00 55.03 294 GLY A N 1
ATOM 2339 C CA . GLY A 1 294 ? -20.051 0.431 13.850 1.00 55.03 294 GLY A CA 1
ATOM 2340 C C . GLY A 1 294 ? -20.170 0.159 15.353 1.00 55.03 294 GLY A C 1
ATOM 2341 O O . GLY A 1 294 ? -20.762 -0.822 15.804 1.00 55.03 294 GLY A O 1
ATOM 2342 N N . ILE A 1 295 ? -19.609 1.069 16.160 1.00 56.00 295 ILE A N 1
ATOM 2343 C CA . ILE A 1 295 ? -19.795 1.090 17.625 1.00 56.00 295 ILE A CA 1
ATOM 2344 C C . ILE A 1 295 ? -21.262 1.392 17.990 1.00 56.00 295 ILE A C 1
ATOM 2346 O O . ILE A 1 295 ? -21.648 1.162 19.124 1.00 56.00 295 ILE A O 1
ATOM 2350 N N . GLY A 1 296 ? -22.115 1.819 17.053 1.00 58.50 296 GLY A N 1
ATOM 2351 C CA . GLY A 1 296 ? -23.536 2.081 17.310 1.00 58.50 296 GLY A CA 1
ATOM 2352 C C . GLY A 1 296 ? -24.342 0.866 17.785 1.00 58.50 296 GLY A C 1
ATOM 2353 O O . GLY A 1 296 ? -25.128 0.985 18.725 1.00 58.50 296 GLY A O 1
ATOM 2354 N N . ASN A 1 297 ? -24.115 -0.324 17.226 1.00 63.12 297 ASN A N 1
ATOM 2355 C CA . ASN A 1 297 ? -24.870 -1.506 17.638 1.00 63.12 297 ASN A CA 1
ATOM 2356 C C . ASN A 1 297 ? -24.321 -2.054 18.969 1.00 63.12 297 ASN A C 1
ATOM 2358 O O . ASN A 1 297 ? -23.160 -2.461 19.064 1.00 63.12 297 ASN A O 1
ATOM 2362 N N . ASN A 1 298 ? -25.183 -2.142 19.989 1.00 73.19 298 ASN A N 1
ATOM 2363 C CA . ASN A 1 298 ? -24.898 -2.712 21.319 1.00 73.19 298 ASN A CA 1
ATOM 2364 C C . ASN A 1 298 ? -24.060 -1.851 22.275 1.00 73.19 298 ASN A C 1
ATOM 2366 O O . ASN A 1 298 ? -23.542 -2.378 23.269 1.00 73.19 298 ASN A O 1
ATOM 2370 N N . TYR A 1 299 ? -23.922 -0.558 21.995 1.00 82.00 299 TYR A N 1
ATOM 2371 C CA . TYR A 1 299 ? -23.302 0.403 22.901 1.00 82.00 299 TYR A CA 1
ATOM 2372 C C . TYR A 1 299 ? -24.272 1.512 23.271 1.00 82.00 299 TYR A C 1
ATOM 2374 O O . TYR A 1 299 ? -25.105 1.939 22.473 1.00 82.00 299 TYR A O 1
ATOM 2382 N N . LEU A 1 300 ? -24.084 2.006 24.485 1.00 87.19 300 LEU A N 1
ATOM 2383 C CA . LEU A 1 300 ? -24.655 3.248 24.956 1.00 87.19 300 LEU A CA 1
ATOM 2384 C C . LEU A 1 300 ? -23.539 4.292 24.975 1.00 87.19 300 LEU A C 1
ATOM 2386 O O . LEU A 1 300 ? -22.424 3.990 25.413 1.00 87.19 300 LEU A O 1
ATOM 2390 N N . VAL A 1 301 ? -23.815 5.484 24.455 1.00 89.81 301 VAL A N 1
ATOM 2391 C CA . VAL A 1 301 ? -22.829 6.558 24.330 1.00 89.81 301 VAL A CA 1
ATOM 2392 C C . VAL A 1 301 ? -23.236 7.734 25.206 1.00 89.81 301 VAL A C 1
ATOM 2394 O O . VAL A 1 301 ? -24.362 8.208 25.118 1.00 89.81 301 VAL A O 1
ATOM 2397 N N . LEU A 1 302 ? -22.314 8.228 26.024 1.00 91.44 302 LEU A N 1
ATOM 2398 C CA . LEU A 1 302 ? -22.453 9.479 26.759 1.00 91.44 302 LEU A CA 1
ATOM 2399 C C . LEU A 1 302 ? -21.609 10.549 26.065 1.00 91.44 302 LEU A C 1
ATOM 2401 O O . LEU A 1 302 ? -20.381 10.460 26.078 1.00 91.44 302 LEU A O 1
ATOM 2405 N N . ALA A 1 303 ? -22.257 11.530 25.441 1.00 91.50 303 ALA A N 1
ATOM 2406 C CA . ALA A 1 303 ? -21.609 12.725 24.916 1.00 91.50 303 ALA A CA 1
ATOM 2407 C C . ALA A 1 303 ? -21.508 13.779 26.025 1.00 91.50 303 ALA A C 1
ATOM 2409 O O . ALA A 1 303 ? -22.480 14.035 26.734 1.00 91.50 303 ALA A O 1
ATOM 2410 N N . ILE A 1 304 ? -20.331 14.376 26.183 1.00 91.81 304 ILE A N 1
ATOM 2411 C CA . ILE A 1 304 ? -19.997 15.306 27.262 1.00 91.81 304 ILE A CA 1
ATOM 2412 C C . ILE A 1 304 ? -19.473 16.588 26.629 1.00 91.81 304 ILE A C 1
ATOM 2414 O O . ILE A 1 304 ? -18.401 16.601 26.017 1.00 91.81 304 ILE A O 1
ATOM 2418 N N . ASN A 1 305 ? -20.208 17.680 26.804 1.00 87.38 305 ASN A N 1
ATOM 2419 C CA . ASN A 1 305 ? -19.796 18.994 26.330 1.00 87.38 305 ASN A CA 1
ATOM 2420 C C . ASN A 1 305 ? -18.497 19.435 27.013 1.00 87.38 305 ASN A C 1
ATOM 2422 O O . ASN A 1 305 ? -18.415 19.495 28.245 1.00 87.38 305 ASN A O 1
ATOM 2426 N N . SER A 1 306 ? -17.481 19.765 26.214 1.00 76.38 306 SER A N 1
ATOM 2427 C CA . SER A 1 306 ? -16.214 20.307 26.708 1.00 76.38 306 SER A CA 1
ATOM 2428 C C . SER A 1 306 ? -16.455 21.610 27.469 1.00 76.38 306 SER A C 1
ATOM 2430 O O . SER A 1 306 ? -17.219 22.465 27.018 1.00 76.38 306 SER A O 1
ATOM 2432 N N . ALA A 1 307 ? -15.782 21.783 28.610 1.00 70.06 307 ALA A N 1
ATOM 2433 C CA . ALA A 1 307 ? -15.898 22.993 29.428 1.00 70.06 307 ALA A CA 1
ATOM 2434 C C . ALA A 1 307 ? -15.463 24.255 28.659 1.00 70.06 307 ALA A C 1
ATOM 2436 O O . ALA A 1 307 ? -15.956 25.347 28.924 1.00 70.06 307 ALA A O 1
ATOM 2437 N N . ASN A 1 308 ? -14.594 24.085 27.658 1.00 66.88 308 ASN A N 1
ATOM 2438 C CA . ASN A 1 308 ? -14.028 25.172 26.862 1.00 66.88 308 ASN A CA 1
ATOM 2439 C C . ASN A 1 308 ? -14.829 25.449 25.576 1.00 66.88 308 ASN A C 1
ATOM 2441 O O . ASN A 1 308 ? -14.381 26.217 24.729 1.00 66.88 308 ASN A O 1
ATOM 2445 N N . GLY A 1 309 ? -15.975 24.784 25.374 1.00 61.47 309 GLY A N 1
ATOM 2446 C CA . GLY A 1 309 ? -16.803 24.944 24.172 1.00 61.47 309 GLY A CA 1
ATOM 2447 C C . GLY A 1 309 ? -16.194 24.370 22.884 1.00 61.47 309 GLY A C 1
ATOM 2448 O O . GLY A 1 309 ? -16.721 24.608 21.803 1.00 61.47 309 GLY A O 1
ATOM 2449 N N . SER A 1 310 ? -15.111 23.588 22.975 1.00 65.06 310 SER A N 1
ATOM 2450 C CA . SER A 1 310 ? -14.380 23.017 21.828 1.00 65.06 310 SER A CA 1
ATOM 2451 C C . SER A 1 310 ? -15.097 21.859 21.110 1.00 65.06 310 SER A C 1
ATOM 2453 O O . SER A 1 310 ? -14.551 21.282 20.169 1.00 65.06 310 SER A O 1
ATOM 2455 N N . GLY A 1 311 ? -16.322 21.527 21.529 1.00 79.19 311 GLY A N 1
ATOM 2456 C CA . GLY A 1 311 ? -17.133 20.415 21.031 1.00 79.19 311 GLY A CA 1
ATOM 2457 C C . GLY A 1 311 ? -17.433 19.377 22.115 1.00 79.19 311 GLY A C 1
ATOM 2458 O O . GLY A 1 311 ? -17.299 19.647 23.310 1.00 79.19 311 GLY A O 1
ATOM 2459 N N . GLU A 1 312 ? -17.844 18.182 21.696 1.00 86.81 312 GLU A N 1
ATOM 2460 C CA . GLU A 1 312 ? -18.236 17.085 22.588 1.00 86.81 312 GLU A CA 1
ATOM 2461 C C . GLU A 1 312 ? -17.146 16.009 22.667 1.00 86.81 312 GLU A C 1
ATOM 2463 O O . GLU A 1 312 ? -16.652 15.520 21.648 1.00 86.81 312 GLU A O 1
ATOM 2468 N N . ASN A 1 313 ? -16.813 15.597 23.888 1.00 90.69 313 ASN A N 1
ATOM 2469 C CA . ASN A 1 313 ? -16.178 14.307 24.146 1.00 90.69 313 ASN A CA 1
ATOM 2470 C C . ASN A 1 313 ? -17.252 13.212 24.139 1.00 90.69 313 ASN A C 1
ATOM 2472 O O . ASN A 1 313 ? -18.427 13.507 24.344 1.00 90.69 313 ASN A O 1
ATOM 2476 N N . ALA A 1 314 ? -16.875 11.949 23.955 1.00 92.38 314 ALA A N 1
ATOM 2477 C CA . ALA A 1 314 ? -17.840 10.855 24.014 1.00 92.38 314 ALA A CA 1
ATOM 2478 C C . ALA A 1 314 ? -17.271 9.572 24.613 1.00 92.38 314 ALA A C 1
ATOM 2480 O O . ALA A 1 314 ? -16.129 9.200 24.350 1.00 92.38 314 ALA A O 1
ATOM 2481 N N . VAL A 1 315 ? -18.095 8.862 25.379 1.00 92.56 315 VAL A N 1
ATOM 2482 C CA . VAL A 1 315 ? -17.760 7.582 26.012 1.00 92.56 315 VAL A CA 1
ATOM 2483 C C . VAL A 1 315 ? -18.793 6.543 25.598 1.00 92.56 315 VAL A C 1
ATOM 2485 O O . VAL A 1 315 ? -19.962 6.673 25.936 1.00 92.56 315 VAL A O 1
ATOM 2488 N N . ALA A 1 316 ? -18.372 5.499 24.889 1.00 91.06 316 ALA A N 1
ATOM 2489 C CA . ALA A 1 316 ? -19.213 4.380 24.481 1.00 91.06 316 ALA A CA 1
ATOM 2490 C C . ALA A 1 316 ? -18.921 3.136 25.330 1.00 91.06 316 ALA A C 1
ATOM 2492 O O . ALA A 1 316 ? -17.804 2.604 25.300 1.00 91.06 316 ALA A O 1
ATOM 2493 N N . ILE A 1 317 ? -19.934 2.619 26.030 1.00 89.75 317 ILE A N 1
ATOM 2494 C CA . ILE A 1 317 ? -19.843 1.374 26.806 1.00 89.75 317 ILE A CA 1
ATOM 2495 C C . ILE A 1 317 ? -20.904 0.378 26.346 1.00 89.75 317 ILE A C 1
ATOM 2497 O O . ILE A 1 317 ? -22.071 0.706 26.155 1.00 89.75 317 ILE A O 1
ATOM 2501 N N . SER A 1 318 ? -20.474 -0.873 26.180 1.00 85.69 318 SER A N 1
ATOM 2502 C CA . SER A 1 318 ? -21.356 -2.009 25.927 1.00 85.69 318 SER A CA 1
ATOM 2503 C C . SER A 1 318 ? -21.490 -2.861 27.192 1.00 85.69 318 SER A C 1
ATOM 2505 O O . SER A 1 318 ? -20.473 -3.107 27.861 1.00 85.69 318 SER A O 1
ATOM 2507 N N . PRO A 1 319 ? -22.695 -3.382 27.489 1.00 82.12 319 PRO A N 1
ATOM 2508 C CA . PRO A 1 319 ? -22.920 -4.299 28.604 1.00 82.12 319 PRO A CA 1
ATOM 2509 C C . PRO A 1 319 ? -22.406 -5.722 28.326 1.00 82.12 319 PRO A C 1
ATOM 2511 O O . PRO A 1 319 ? -22.506 -6.591 29.183 1.00 82.12 319 PRO A O 1
ATOM 2514 N N . LEU A 1 320 ? -21.844 -6.003 27.145 1.00 78.38 320 LEU A N 1
ATOM 2515 C CA . LEU A 1 320 ? -21.329 -7.331 26.802 1.00 78.38 320 LEU A CA 1
ATOM 2516 C C . LEU A 1 320 ? -19.912 -7.545 27.350 1.00 78.38 320 LEU A C 1
ATOM 2518 O O . LEU A 1 320 ? -18.924 -7.049 26.797 1.00 78.38 320 LEU A O 1
ATOM 2522 N N . ALA A 1 321 ? -19.802 -8.323 28.427 1.00 70.62 321 ALA A N 1
ATOM 2523 C CA . ALA A 1 321 ? -18.526 -8.642 29.055 1.00 70.62 321 ALA A CA 1
ATOM 2524 C C . ALA A 1 321 ? -17.653 -9.550 28.165 1.00 70.62 321 ALA A C 1
ATOM 2526 O O . ALA A 1 321 ? -18.142 -10.372 27.390 1.00 70.62 321 ALA A O 1
ATOM 2527 N N . GLY A 1 322 ? -16.330 -9.397 28.267 1.00 62.53 322 GLY A N 1
ATOM 2528 C CA . GLY A 1 322 ? -15.334 -10.252 27.601 1.00 62.53 322 GLY A CA 1
ATOM 2529 C C . GLY A 1 322 ? -15.094 -9.980 26.109 1.00 62.53 322 GLY A C 1
ATOM 2530 O O . GLY A 1 322 ? -13.968 -10.134 25.651 1.00 62.53 322 GLY A O 1
ATOM 2531 N N . ARG A 1 323 ? -16.100 -9.523 25.350 1.00 61.84 323 ARG A N 1
ATOM 2532 C CA . ARG A 1 323 ? -15.969 -9.280 23.895 1.00 61.84 323 ARG A CA 1
ATOM 2533 C C . ARG A 1 323 ? -15.966 -7.799 23.504 1.00 61.84 323 ARG A C 1
ATOM 2535 O O . ARG A 1 323 ? -15.388 -7.425 22.482 1.00 61.84 323 ARG A O 1
ATOM 2542 N N . HIS A 1 324 ? -16.604 -6.941 24.296 1.00 67.62 324 HIS A N 1
ATOM 2543 C CA . HIS A 1 324 ? -16.739 -5.519 23.992 1.00 67.62 324 HIS A CA 1
ATOM 2544 C C . HIS A 1 324 ? -15.911 -4.677 24.970 1.00 67.62 324 HIS A C 1
ATOM 2546 O O . HIS A 1 324 ? -15.980 -4.846 26.187 1.00 67.62 324 HIS A O 1
ATOM 2552 N N . ALA A 1 325 ? -15.094 -3.776 24.426 1.00 71.06 325 ALA A N 1
ATOM 2553 C CA . ALA A 1 325 ? -14.312 -2.808 25.193 1.00 71.06 325 ALA A CA 1
ATOM 2554 C C . ALA A 1 325 ? -15.035 -1.462 25.260 1.00 71.06 325 ALA A C 1
ATOM 2556 O O . ALA A 1 325 ? -15.916 -1.225 24.436 1.00 71.06 325 ALA A O 1
ATOM 2557 N N . THR A 1 326 ? -14.646 -0.611 26.206 1.00 86.69 326 THR A N 1
ATOM 2558 C CA . THR A 1 326 ? -15.078 0.790 26.285 1.00 86.69 326 THR A CA 1
ATOM 2559 C C . THR A 1 326 ? -14.306 1.616 25.261 1.00 86.69 326 THR A C 1
ATOM 2561 O O . THR A 1 326 ? -13.111 1.379 25.068 1.00 86.69 326 THR A O 1
ATOM 2564 N N . TYR A 1 327 ? -14.960 2.579 24.617 1.00 88.50 327 TYR A N 1
ATOM 2565 C CA . TYR A 1 327 ? -14.319 3.506 23.685 1.00 88.50 327 TYR A CA 1
ATOM 2566 C C . TYR A 1 327 ? -14.523 4.943 24.134 1.00 88.50 327 TYR A C 1
ATOM 2568 O O . TYR A 1 327 ? -15.642 5.329 24.448 1.00 88.50 327 TYR A O 1
ATOM 2576 N N . VAL A 1 328 ? -13.453 5.733 24.148 1.00 89.69 328 VAL A N 1
ATOM 2577 C CA . VAL A 1 328 ? -13.494 7.141 24.552 1.00 89.69 328 VAL A CA 1
ATOM 2578 C C . VAL A 1 328 ? -12.940 8.012 23.439 1.00 89.69 328 VAL A C 1
ATOM 2580 O O . VAL A 1 328 ? -11.837 7.774 22.956 1.00 89.69 328 VAL A O 1
ATOM 2583 N N . VAL A 1 329 ? -13.690 9.028 23.041 1.00 88.44 329 VAL A N 1
ATOM 2584 C CA . VAL A 1 329 ? -13.275 10.059 22.094 1.00 88.44 329 VAL A CA 1
ATOM 2585 C C . VAL A 1 329 ? -13.097 11.350 22.873 1.00 88.44 329 VAL A C 1
ATOM 2587 O O . VAL A 1 329 ? -14.046 11.864 23.462 1.00 88.44 329 VAL A O 1
ATOM 2590 N N . ARG A 1 330 ? -11.874 11.875 22.857 1.00 87.12 330 ARG A N 1
ATOM 2591 C CA . ARG A 1 330 ? -11.578 13.222 23.333 1.00 87.12 330 ARG A CA 1
ATOM 2592 C C . ARG A 1 330 ? -11.471 14.137 22.126 1.00 87.12 330 ARG A C 1
ATOM 2594 O O . ARG A 1 330 ? -10.651 13.881 21.247 1.00 87.12 330 ARG A O 1
ATOM 2601 N N . ARG A 1 331 ? -12.281 15.193 22.083 1.00 80.94 331 ARG A N 1
ATOM 2602 C CA . ARG A 1 331 ? -12.446 16.027 20.888 1.00 80.94 331 ARG A CA 1
ATOM 2603 C C . ARG A 1 331 ? -11.129 16.595 20.363 1.00 80.94 331 ARG A C 1
ATOM 2605 O O . ARG A 1 331 ? -10.930 16.608 19.155 1.00 80.94 331 ARG A O 1
ATOM 2612 N N . GLU A 1 332 ? -10.244 17.019 21.259 1.00 76.19 332 GLU A N 1
ATOM 2613 C CA . GLU A 1 332 ? -8.943 17.629 20.939 1.00 76.19 332 GLU A CA 1
ATOM 2614 C C . GLU A 1 332 ? -7.964 16.667 20.252 1.00 76.19 332 GLU A C 1
ATOM 2616 O O . GLU A 1 332 ? -7.069 17.110 19.541 1.00 76.19 332 GLU A O 1
ATOM 2621 N N . TRP A 1 333 ? -8.122 15.357 20.457 1.00 72.38 333 TRP A N 1
ATOM 2622 C CA . TRP A 1 333 ? -7.217 14.325 19.930 1.00 72.38 333 TRP A CA 1
ATOM 2623 C C . TRP A 1 333 ? -7.851 13.488 18.819 1.00 72.38 333 TRP A C 1
ATOM 2625 O O . TRP A 1 333 ? -7.226 12.571 18.291 1.00 72.38 333 TRP A O 1
ATOM 2635 N N . ALA A 1 334 ? -9.111 13.768 18.507 1.00 68.75 334 ALA A N 1
ATOM 2636 C CA . ALA A 1 334 ? -9.905 13.012 17.566 1.00 68.75 334 ALA A CA 1
ATOM 2637 C C . ALA A 1 334 ? -9.967 13.727 16.216 1.00 68.75 334 ALA A C 1
ATOM 2639 O O . ALA A 1 334 ? -10.213 14.933 16.136 1.00 68.75 334 ALA A O 1
ATOM 2640 N N . GLU A 1 335 ? -9.782 12.961 15.144 1.00 64.50 335 GLU A N 1
ATOM 2641 C CA . GLU A 1 335 ? -9.722 13.485 13.775 1.00 64.50 335 GLU A CA 1
ATOM 2642 C C . GLU A 1 335 ? -11.078 14.009 13.280 1.00 64.50 335 GLU A C 1
ATOM 2644 O O . GLU A 1 335 ? -11.143 14.824 12.363 1.00 64.50 335 GLU A O 1
ATOM 2649 N N . ALA A 1 336 ? -12.177 13.549 13.884 1.00 71.25 336 ALA A N 1
ATOM 2650 C CA . ALA A 1 336 ? -13.539 13.934 13.535 1.00 71.25 336 ALA A CA 1
ATOM 2651 C C . ALA A 1 336 ? -14.464 13.929 14.763 1.00 71.25 336 ALA A C 1
ATOM 2653 O O . ALA A 1 336 ? -14.082 13.488 15.849 1.00 71.25 336 ALA A O 1
ATOM 2654 N N . ASP A 1 337 ? -15.697 14.410 14.574 1.00 81.69 337 ASP A N 1
ATOM 2655 C CA . ASP A 1 337 ? -16.758 14.320 15.580 1.00 81.69 337 ASP A CA 1
ATOM 2656 C C . ASP A 1 337 ? -17.032 12.863 15.972 1.00 81.69 337 ASP A C 1
ATOM 2658 O O . ASP A 1 337 ? -17.007 11.957 15.132 1.00 81.69 337 ASP A O 1
ATOM 2662 N N . TRP A 1 338 ? -17.340 12.635 17.248 1.00 85.44 338 TRP A N 1
ATOM 2663 C CA . TRP A 1 338 ? -17.552 11.290 17.769 1.00 85.44 338 TRP A CA 1
ATOM 2664 C C . TRP A 1 338 ? -18.689 10.551 17.052 1.00 85.44 338 TRP A C 1
ATOM 2666 O O . TRP A 1 338 ? -18.600 9.333 16.911 1.00 85.44 338 TRP A O 1
ATOM 2676 N N . ARG A 1 339 ? -19.719 11.251 16.545 1.00 82.12 339 ARG A N 1
ATOM 2677 C CA . ARG A 1 339 ? -20.829 10.626 15.801 1.00 82.12 339 ARG A CA 1
ATOM 2678 C C . ARG A 1 339 ? -20.332 9.991 14.510 1.00 82.12 339 ARG A C 1
ATOM 2680 O O . ARG A 1 339 ? -20.776 8.906 14.151 1.00 82.12 339 ARG A O 1
ATOM 2687 N N . ILE A 1 340 ? -19.377 10.644 13.847 1.00 74.62 340 ILE A N 1
ATOM 2688 C CA . ILE A 1 340 ? -18.707 10.124 12.651 1.00 74.62 340 ILE A CA 1
ATOM 2689 C C . ILE A 1 340 ? -17.783 8.971 13.044 1.00 74.62 340 ILE A C 1
ATOM 2691 O O . ILE A 1 340 ? -17.744 7.958 12.357 1.00 74.62 340 ILE A O 1
ATOM 2695 N N . LEU A 1 341 ? -17.049 9.097 14.153 1.00 73.44 341 LEU A N 1
ATOM 2696 C CA . LEU A 1 341 ? -16.094 8.074 14.585 1.00 73.44 341 LEU A CA 1
ATOM 2697 C C . LEU A 1 341 ? -16.765 6.777 15.035 1.00 73.44 341 LEU A C 1
ATOM 2699 O O . LEU A 1 341 ? -16.341 5.700 14.626 1.00 73.44 341 LEU A O 1
ATOM 2703 N N . PHE A 1 342 ? -17.810 6.864 15.856 1.00 81.50 342 PHE A N 1
ATOM 2704 C CA . PHE A 1 342 ? -18.532 5.705 16.378 1.00 81.50 342 PHE A CA 1
ATOM 2705 C C . PHE A 1 342 ? -19.497 5.083 15.363 1.00 81.50 342 PHE A C 1
ATOM 2707 O O . PHE A 1 342 ? -19.892 3.930 15.546 1.00 81.50 342 PHE A O 1
ATOM 2714 N N . ALA A 1 343 ? -19.831 5.786 14.276 1.00 72.75 343 ALA A N 1
ATOM 2715 C CA . ALA A 1 343 ? -20.503 5.178 13.129 1.00 72.75 343 ALA A CA 1
ATOM 2716 C C . ALA A 1 343 ? -19.601 4.166 12.396 1.00 72.75 343 ALA A C 1
ATOM 2718 O O . ALA A 1 343 ? -20.109 3.268 11.725 1.00 72.75 343 ALA A O 1
ATOM 2719 N N . ASN A 1 344 ? -18.276 4.258 12.563 1.00 60.16 344 ASN A N 1
ATOM 2720 C CA . ASN A 1 344 ? -17.324 3.327 11.962 1.00 60.16 344 ASN A CA 1
ATOM 2721 C C . ASN A 1 344 ? -17.147 2.065 12.831 1.00 60.16 344 ASN A C 1
ATOM 2723 O O . ASN A 1 344 ? -17.360 2.106 14.052 1.00 60.16 344 ASN A O 1
ATOM 2727 N N . PRO A 1 345 ? -16.714 0.932 12.245 1.00 66.31 345 PRO A N 1
ATOM 2728 C CA . PRO A 1 345 ? -16.324 -0.259 12.986 1.00 66.31 345 PRO A CA 1
ATOM 2729 C C . PRO A 1 345 ? -15.330 0.064 14.102 1.00 66.31 345 PRO A C 1
ATOM 2731 O O . PRO A 1 345 ? -14.471 0.937 13.973 1.00 66.31 345 PRO A O 1
ATOM 2734 N N . LYS A 1 346 ? -15.397 -0.705 15.195 1.00 70.81 346 LYS A N 1
ATOM 2735 C CA . LYS A 1 346 ? -14.541 -0.559 16.389 1.00 70.81 346 LYS A CA 1
ATOM 2736 C C . LYS A 1 346 ? -13.058 -0.352 16.084 1.00 70.81 346 LYS A C 1
ATOM 2738 O O . LYS A 1 346 ? -12.364 0.303 16.855 1.00 70.81 346 LYS A O 1
ATOM 2743 N N . PHE A 1 347 ? -12.557 -0.994 15.033 1.00 60.78 347 PHE A N 1
ATOM 2744 C CA . PHE A 1 347 ? -11.173 -0.870 14.598 1.00 60.78 347 PHE A CA 1
ATOM 2745 C C . PHE A 1 347 ? -10.872 0.543 14.076 1.00 60.78 347 PHE A C 1
ATOM 2747 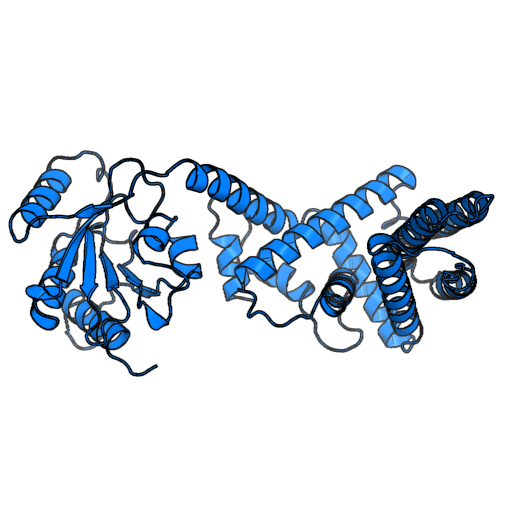O O . PHE A 1 347 ? -9.968 1.206 14.578 1.00 60.78 347 PHE A O 1
ATOM 2754 N N . GLU A 1 348 ? -11.669 1.026 13.132 1.00 56.34 348 GLU A N 1
ATOM 2755 C CA . GLU A 1 348 ? -11.464 2.317 12.482 1.00 56.34 348 GLU A CA 1
ATOM 2756 C C . GLU A 1 348 ? -11.742 3.487 13.428 1.00 56.34 348 GLU A C 1
ATOM 2758 O O . GLU A 1 348 ? -10.982 4.453 13.466 1.00 56.34 348 GLU A O 1
ATOM 2763 N N . ALA A 1 349 ? -12.761 3.360 14.282 1.00 67.81 349 ALA A N 1
ATOM 2764 C CA . ALA A 1 349 ? -13.016 4.328 15.341 1.00 67.81 349 ALA A CA 1
ATOM 2765 C C . ALA A 1 349 ? -11.760 4.553 16.201 1.00 67.81 349 ALA A C 1
ATOM 2767 O O . ALA A 1 349 ? -11.435 5.692 16.535 1.00 67.81 349 ALA A O 1
ATOM 2768 N N . ARG A 1 350 ? -11.014 3.480 16.522 1.00 69.81 350 ARG A N 1
ATOM 2769 C CA . ARG A 1 350 ? -9.778 3.590 17.314 1.00 69.81 350 ARG A CA 1
ATOM 2770 C C . ARG A 1 350 ? -8.666 4.315 16.589 1.00 69.81 350 ARG A C 1
ATOM 2772 O O . ARG A 1 350 ? -7.931 5.085 17.199 1.00 69.81 350 ARG A O 1
ATOM 2779 N N . LEU A 1 351 ? -8.533 4.007 15.310 1.00 54.88 351 LEU A N 1
ATOM 2780 C CA . LEU A 1 351 ? -7.485 4.534 14.456 1.00 54.88 351 LEU A CA 1
ATOM 2781 C C . LEU A 1 351 ? -7.605 6.047 14.294 1.00 54.88 351 LEU A C 1
ATOM 2783 O O . LEU A 1 351 ? -6.602 6.744 14.325 1.00 54.88 351 LEU A O 1
ATOM 2787 N N . ARG A 1 352 ? -8.846 6.532 14.233 1.00 60.50 352 ARG A N 1
ATOM 2788 C CA . ARG A 1 352 ? -9.202 7.940 14.039 1.00 60.50 352 ARG A CA 1
ATOM 2789 C C . ARG A 1 352 ? -9.343 8.733 15.349 1.00 60.50 352 ARG A C 1
ATOM 2791 O O . ARG A 1 352 ? -9.949 9.806 15.386 1.00 60.50 352 ARG A O 1
ATOM 2798 N N . GLY A 1 353 ? -8.814 8.184 16.447 1.00 68.69 353 GLY A N 1
ATOM 2799 C CA . GLY A 1 353 ? -8.689 8.873 17.735 1.00 68.69 353 GLY A CA 1
ATOM 2800 C C . GLY A 1 353 ? -9.523 8.315 18.894 1.00 68.69 353 GLY A C 1
ATOM 2801 O O . GLY A 1 353 ? -9.392 8.819 20.010 1.00 68.69 353 GLY A O 1
ATOM 2802 N N . ALA A 1 354 ? -10.339 7.266 18.709 1.00 80.44 354 ALA A N 1
ATOM 2803 C CA . ALA A 1 354 ? -11.029 6.637 19.841 1.00 80.44 354 ALA A CA 1
ATOM 2804 C C . ALA A 1 354 ? -10.082 5.749 20.674 1.00 80.44 354 ALA A C 1
ATOM 2806 O O . ALA A 1 354 ? -9.477 4.779 20.216 1.00 80.44 354 ALA A O 1
ATOM 2807 N N . ARG A 1 355 ? -9.982 6.008 21.970 1.00 83.56 355 ARG A N 1
ATOM 2808 C CA . ARG A 1 355 ? -9.181 5.196 22.887 1.00 83.56 355 ARG A CA 1
ATOM 2809 C C . ARG A 1 355 ? -9.990 4.005 23.384 1.00 83.56 355 ARG A C 1
ATOM 2811 O O . ARG A 1 355 ? -11.058 4.165 23.962 1.00 83.56 355 ARG A O 1
ATOM 2818 N N . LYS A 1 356 ? -9.463 2.797 23.165 1.00 85.44 356 LYS A N 1
ATOM 2819 C CA . LYS A 1 356 ? -10.022 1.549 23.701 1.00 85.44 356 LYS A CA 1
ATOM 2820 C C . LYS A 1 356 ? -9.559 1.367 25.145 1.00 85.44 356 LYS A C 1
ATOM 2822 O O . LYS A 1 356 ? -8.358 1.274 25.381 1.00 85.44 356 LYS A O 1
ATOM 2827 N N . LEU A 1 357 ? -10.497 1.224 26.073 1.00 84.25 357 LEU A N 1
ATOM 2828 C CA . LEU A 1 357 ? -10.237 0.913 27.476 1.00 84.25 357 LEU A CA 1
ATOM 2829 C C . LEU A 1 357 ? -10.842 -0.446 27.841 1.00 84.25 357 LEU A C 1
ATOM 2831 O O . LEU A 1 357 ? -11.922 -0.825 27.379 1.00 84.25 357 LEU A O 1
ATOM 2835 N N . LEU A 1 358 ? -10.123 -1.196 28.674 1.00 83.56 358 LEU A N 1
ATOM 2836 C CA . LEU A 1 358 ? -10.547 -2.500 29.178 1.00 83.56 358 LEU A CA 1
ATOM 2837 C C . LEU A 1 358 ? -10.866 -2.411 30.667 1.00 83.56 358 LEU A C 1
ATOM 2839 O O . LEU A 1 358 ? -10.156 -1.745 31.425 1.00 83.56 358 LEU A O 1
ATOM 2843 N N . PHE A 1 359 ? -11.932 -3.101 31.069 1.00 81.06 359 PHE A N 1
ATOM 2844 C CA . PHE A 1 359 ? -12.219 -3.344 32.478 1.00 81.06 359 PHE A CA 1
ATOM 2845 C C . PHE A 1 359 ? -11.131 -4.274 33.008 1.00 81.06 359 PHE A C 1
ATOM 2847 O O . PHE A 1 359 ? -10.924 -5.359 32.468 1.00 81.06 359 PHE A O 1
ATOM 2854 N N . THR A 1 360 ? -10.395 -3.809 34.011 1.00 72.44 360 THR A N 1
ATOM 2855 C CA . THR A 1 360 ? -9.302 -4.553 34.640 1.00 72.44 360 THR A CA 1
ATOM 2856 C C . THR A 1 360 ? -9.555 -4.584 36.134 1.00 72.44 360 THR A C 1
ATOM 2858 O O . THR A 1 360 ? -9.773 -3.529 36.728 1.00 72.44 360 THR A O 1
ATOM 2861 N N . THR A 1 361 ? -9.473 -5.757 36.745 1.00 64.50 361 THR A N 1
ATOM 2862 C CA . THR A 1 361 ? -9.406 -5.900 38.198 1.00 64.50 361 THR A CA 1
ATOM 2863 C C . THR A 1 361 ? -7.994 -5.549 38.661 1.00 64.50 361 THR A C 1
ATOM 2865 O O . THR A 1 361 ? -7.027 -6.194 38.260 1.00 64.50 361 THR A O 1
ATOM 2868 N N . GLY A 1 362 ? -7.861 -4.476 39.441 1.00 55.56 362 GLY A N 1
ATOM 2869 C CA . GLY A 1 362 ? -6.583 -4.071 40.032 1.00 55.56 362 GLY A CA 1
ATOM 2870 C C . GLY A 1 362 ? -6.209 -4.927 41.245 1.00 55.56 362 GLY A C 1
ATOM 2871 O O . GLY A 1 362 ? -7.068 -5.568 41.849 1.00 55.56 362 GLY A O 1
ATOM 2872 N N . ALA A 1 363 ? -4.928 -4.908 41.625 1.00 53.69 363 ALA A N 1
ATOM 2873 C CA . ALA A 1 363 ? -4.430 -5.565 42.838 1.00 53.69 363 ALA A CA 1
ATOM 2874 C C . ALA A 1 363 ? -4.974 -4.923 44.138 1.00 53.69 363 ALA A C 1
ATOM 2876 O O . ALA A 1 363 ? -5.061 -5.589 45.169 1.00 53.69 363 ALA A O 1
ATOM 2877 N N . ASP A 1 364 ? -5.418 -3.664 44.071 1.00 56.31 364 ASP A N 1
ATOM 2878 C CA . ASP A 1 364 ? -5.695 -2.805 45.232 1.00 56.31 364 ASP A CA 1
ATOM 2879 C C . ASP A 1 364 ? -7.149 -2.838 45.746 1.00 56.31 364 ASP A C 1
ATOM 2881 O O . ASP A 1 364 ? -7.628 -1.871 46.330 1.00 56.31 364 ASP A O 1
ATOM 2885 N N . ARG A 1 365 ? -7.888 -3.941 45.554 1.00 58.00 365 ARG A N 1
ATOM 2886 C CA . ARG A 1 365 ? -9.293 -4.120 46.012 1.00 58.00 365 ARG A CA 1
ATOM 2887 C C . ARG A 1 365 ? -10.329 -3.102 45.487 1.00 58.00 365 ARG A C 1
ATOM 2889 O O . ARG A 1 365 ? -11.486 -3.185 45.892 1.00 58.00 365 ARG A O 1
ATOM 2896 N N . ILE A 1 366 ? -9.970 -2.191 44.584 1.00 63.50 366 ILE A N 1
ATOM 2897 C CA . ILE A 1 366 ? -10.934 -1.325 43.885 1.00 63.50 366 ILE A CA 1
ATOM 2898 C C . ILE A 1 366 ? -11.697 -2.174 42.861 1.00 63.50 366 ILE A C 1
ATOM 2900 O O . ILE A 1 366 ? -11.091 -2.941 42.105 1.00 63.50 366 ILE A O 1
ATOM 2904 N N . ASP A 1 367 ? -13.027 -2.060 42.839 1.00 82.94 367 ASP A N 1
ATOM 2905 C CA . ASP A 1 367 ? -13.842 -2.771 41.859 1.00 82.94 367 ASP A CA 1
ATOM 2906 C C . ASP A 1 367 ? -13.562 -2.258 40.431 1.00 82.94 367 ASP A C 1
ATOM 2908 O O . ASP A 1 367 ? -13.179 -1.109 40.196 1.00 82.94 367 ASP A O 1
ATOM 2912 N N . GLN A 1 368 ? -13.733 -3.137 39.446 1.00 85.00 368 GLN A N 1
ATOM 2913 C CA . GLN A 1 368 ? -13.370 -2.852 38.055 1.00 85.00 368 GLN A CA 1
ATOM 2914 C C . GLN A 1 368 ? -14.152 -1.687 37.420 1.00 85.00 368 GLN A C 1
ATOM 2916 O O . GLN A 1 368 ? -13.689 -1.138 36.418 1.00 85.00 368 GLN A O 1
ATOM 2921 N N . TYR A 1 369 ? -15.327 -1.331 37.951 1.00 90.38 369 TYR A N 1
ATOM 2922 C CA . TYR A 1 369 ? -16.174 -0.266 37.413 1.00 90.38 369 TYR A CA 1
ATOM 2923 C C . TYR A 1 369 ? -15.676 1.091 37.901 1.00 90.38 369 TYR A C 1
ATOM 2925 O O . TYR A 1 369 ? -15.415 1.963 37.071 1.00 90.38 369 TYR A O 1
ATOM 2933 N N . SER A 1 370 ? -15.401 1.216 39.202 1.00 87.12 370 SER A N 1
ATOM 2934 C CA . SER A 1 370 ? -14.746 2.397 39.780 1.00 87.12 370 SER A CA 1
ATOM 2935 C C . SER A 1 370 ? -13.395 2.672 39.110 1.00 87.12 370 SER A C 1
ATOM 2937 O O . SER A 1 370 ? -13.120 3.788 38.674 1.00 87.12 370 SER A O 1
ATOM 2939 N N . ALA A 1 371 ? -12.583 1.629 38.898 1.00 86.06 371 ALA A N 1
ATOM 2940 C CA . ALA A 1 371 ? -11.305 1.767 38.199 1.00 86.06 371 ALA A CA 1
ATOM 2941 C C . ALA A 1 371 ? -11.462 2.204 36.727 1.00 86.06 371 ALA A C 1
ATOM 2943 O O . ALA A 1 371 ? -10.612 2.919 36.194 1.00 86.06 371 ALA A O 1
ATOM 2944 N N . MET A 1 372 ? -12.525 1.771 36.037 1.00 89.88 372 MET A N 1
ATOM 2945 C CA . MET A 1 372 ? -12.822 2.224 34.674 1.00 89.88 372 MET A CA 1
ATOM 2946 C C . MET A 1 372 ? -13.251 3.694 34.656 1.00 89.88 372 MET A C 1
ATOM 2948 O O . MET A 1 372 ? -12.754 4.448 33.820 1.00 89.88 372 MET A O 1
ATOM 2952 N N . ARG A 1 373 ? -14.132 4.103 35.576 1.00 92.19 373 ARG A N 1
ATOM 2953 C CA . ARG A 1 373 ? -14.561 5.498 35.736 1.00 92.19 373 ARG A CA 1
ATOM 2954 C C . ARG A 1 373 ? -13.351 6.418 35.886 1.00 92.19 373 ARG A C 1
ATOM 2956 O O . ARG A 1 373 ? -13.195 7.345 35.095 1.00 92.19 373 ARG A O 1
ATOM 2963 N N . ASP A 1 374 ? -12.453 6.107 36.817 1.00 88.56 374 ASP A N 1
ATOM 2964 C CA . ASP A 1 374 ? -11.287 6.948 37.107 1.00 88.56 374 ASP A CA 1
ATOM 2965 C C . ASP A 1 374 ? -10.326 7.032 35.910 1.00 88.56 374 ASP A C 1
ATOM 2967 O O . ASP A 1 374 ? -9.803 8.101 35.598 1.00 88.56 374 ASP A O 1
ATOM 2971 N N . LYS A 1 375 ? -10.139 5.932 35.162 1.00 89.75 375 LYS A N 1
ATOM 2972 C CA . LYS A 1 375 ? -9.368 5.951 33.905 1.00 89.75 375 LYS A CA 1
ATOM 2973 C C . LYS A 1 375 ? -9.969 6.898 32.870 1.00 89.75 375 LYS A C 1
ATOM 2975 O O . LYS A 1 375 ? -9.219 7.578 32.174 1.00 89.75 375 LYS A O 1
ATOM 2980 N N . ILE A 1 376 ? -11.295 6.907 32.731 1.00 91.25 376 ILE A N 1
ATOM 2981 C CA . ILE A 1 376 ? -11.989 7.757 31.759 1.00 91.25 376 ILE A CA 1
ATOM 2982 C C . ILE A 1 376 ? -11.892 9.224 32.175 1.00 91.25 376 ILE A C 1
ATOM 2984 O O . ILE A 1 376 ? -11.553 10.050 31.332 1.00 91.25 376 ILE A O 1
ATOM 2988 N N . ILE A 1 377 ? -12.125 9.538 33.454 1.00 91.38 377 ILE A N 1
ATOM 2989 C CA . ILE A 1 377 ? -11.990 10.901 33.991 1.00 91.38 377 ILE A CA 1
ATOM 2990 C C . ILE A 1 377 ? -10.579 11.422 33.729 1.00 91.38 377 ILE A C 1
ATOM 2992 O O . ILE A 1 377 ? -10.423 12.446 33.069 1.00 91.38 377 ILE A O 1
ATOM 2996 N N . ASN A 1 378 ? -9.554 10.659 34.120 1.00 88.88 378 ASN A N 1
ATOM 2997 C CA . ASN A 1 378 ? -8.163 11.031 33.872 1.00 88.88 378 ASN A CA 1
ATOM 2998 C C . ASN A 1 378 ? -7.896 11.263 32.377 1.00 88.88 378 ASN A C 1
ATOM 3000 O O . ASN A 1 378 ? -7.313 12.272 32.003 1.00 88.88 378 ASN A O 1
ATOM 3004 N N . LEU A 1 379 ? -8.367 10.381 31.491 1.00 85.88 379 LEU A N 1
ATOM 3005 C CA . LEU A 1 379 ? -8.172 10.551 30.046 1.00 85.88 379 LEU A CA 1
ATOM 3006 C C . LEU A 1 379 ? -8.806 11.851 29.507 1.00 85.88 379 LEU A C 1
ATOM 3008 O O . LEU A 1 379 ? -8.245 12.493 28.613 1.00 85.88 379 LEU A O 1
ATOM 3012 N N . LEU A 1 380 ? -9.984 12.217 30.017 1.00 86.19 380 LEU A N 1
ATOM 3013 C CA . LEU A 1 380 ? -10.730 13.393 29.574 1.00 86.19 380 LEU A CA 1
ATOM 3014 C C . LEU A 1 380 ? -10.220 14.701 30.198 1.00 86.19 380 LEU A C 1
ATOM 3016 O O . LEU A 1 380 ? -10.320 15.736 29.544 1.00 86.19 380 LEU A O 1
ATOM 3020 N N . GLU A 1 381 ? -9.662 14.659 31.410 1.00 84.81 381 GLU A N 1
ATOM 3021 C CA . GLU A 1 381 ? -9.228 15.844 32.166 1.00 84.81 381 GLU A CA 1
ATOM 3022 C C . GLU A 1 381 ? -7.712 16.090 32.150 1.00 84.81 381 GLU A C 1
ATOM 3024 O O . GLU A 1 381 ? -7.280 17.200 32.454 1.00 84.81 381 GLU A O 1
ATOM 3029 N N . CYS A 1 382 ? -6.877 15.108 31.784 1.00 75.94 382 CYS A N 1
ATOM 3030 C CA . CYS A 1 382 ? -5.430 15.323 31.704 1.00 75.94 382 CYS A CA 1
ATOM 3031 C C . CYS A 1 382 ? -5.085 16.466 30.730 1.00 75.94 382 CYS A C 1
ATOM 3033 O O . CYS A 1 382 ? -5.628 16.541 29.625 1.00 75.94 382 CYS A O 1
ATOM 3035 N N . ASN A 1 383 ? -4.140 17.331 31.105 1.00 57.75 383 ASN A N 1
ATOM 3036 C CA . ASN A 1 383 ? -3.618 18.346 30.188 1.00 57.75 383 ASN A CA 1
ATOM 3037 C C . ASN A 1 383 ? -2.926 17.673 28.983 1.00 57.75 383 ASN A C 1
ATOM 3039 O O . ASN A 1 383 ? -2.283 16.638 29.181 1.00 57.75 383 ASN A O 1
ATOM 3043 N N . PRO A 1 384 ? -3.104 18.208 27.760 1.00 51.72 384 PRO A N 1
ATOM 3044 C CA . PRO A 1 384 ? -2.518 17.648 26.546 1.00 51.72 384 PRO A CA 1
ATOM 3045 C C . PRO A 1 384 ? -0.988 17.663 26.528 1.00 51.72 384 PRO A C 1
ATOM 3047 O O . PRO A 1 384 ? -0.387 18.595 27.115 1.00 51.72 384 PRO A O 1
#

Solvent-accessible surface area (backbone atoms only — not comparable to full-atom values): 21277 Å² total; per-residue (Å²): 101,65,76,54,15,53,58,54,39,67,37,92,88,44,89,60,53,44,68,60,46,32,49,57,50,52,65,46,46,83,59,63,87,39,66,31,18,53,68,30,52,50,51,50,63,57,48,72,77,60,78,71,96,65,92,72,48,78,62,58,54,48,45,52,48,22,54,51,52,51,51,53,42,51,53,52,51,50,48,36,71,76,54,39,66,25,81,82,36,37,69,42,13,54,52,42,41,56,50,57,51,49,55,54,58,67,65,69,73,78,72,82,45,63,67,44,49,38,51,49,41,50,49,55,43,53,47,51,59,50,39,53,55,27,26,38,32,22,66,91,36,51,66,59,50,53,63,46,57,78,64,53,80,76,86,70,70,92,75,47,97,65,83,52,75,68,38,56,52,41,46,54,52,34,54,54,47,53,49,52,52,49,54,54,72,69,44,59,70,68,42,40,51,42,21,31,54,42,19,41,52,53,52,50,38,48,76,70,49,71,58,49,65,39,47,52,50,44,52,52,52,59,54,44,56,60,52,56,74,68,57,84,65,79,49,56,45,79,46,68,84,88,60,47,66,59,49,51,53,50,46,57,75,71,41,73,86,56,68,96,58,58,76,37,69,69,56,53,51,34,57,55,53,47,30,65,72,71,35,59,92,40,42,46,42,31,37,33,40,88,89,40,83,15,44,20,51,75,26,43,31,43,36,34,54,39,93,83,70,82,45,49,26,33,41,34,41,34,38,40,54,98,81,51,59,33,36,36,32,42,49,94,69,26,81,57,58,52,73,66,35,37,48,31,36,69,67,57,20,36,75,49,33,27,44,78,44,71,81,52,78,54,93,79,79,53,54,36,49,62,54,40,38,53,53,50,51,48,69,71,67,55,82,132

Organism: NCBI:txid487514

Radius of gyration: 27.86 Å; Cα contacts (8 Å, |Δi|>4): 460; chains: 1; bounding box: 66×44×81 Å